Protein AF-A0A7J2SWY4-F1 (afdb_monomer)

Foldseek 3Di:
DPDPDDDDDVCCVVPVVVVVPDDDPQWPADDDFLWQFTWGDDPQKIKTKGKDFQFADCLLPLLLSLLVSQQVQQQNSLQQLFQWAEKEEEFADEPPQDPVSVVSNVVSNVVNCVVSNYDYDYYHHDYDPPDAHGGGGMMMIMGMDGPQQTAALQFFDFQWFKKKWQFFQLCLQLVLLSQCLVLCCVVPNNVLSVVSNVSSVLLHCNLLSNLQSVCTDPAFFGGKDFQFQQAQQQSQQSSLVSNVWEWEFEPVFGDHDPSSVSSQVSLCVVQVQRADRRGAGGRNMMITTGNPVNQVVSCVSCVVVVIDMTRGTGIRHHGAYWYQYPVGIDGRDNDPHHSSPSSVVSVCVRVVRDPGPDPDPPPPDPDPDDDDDDDDDDDDDDDDDDDDDDDDDDDDDDDDDDDDDDDDDDDDDDDDDDDDDDDDDDYDDDDDDDDDDDDDDDDDDDD

Solvent-accessible surface area (backbone atoms only — not comparable to full-atom values): 25230 Å² total; per-residue (Å²): 130,82,82,83,76,82,82,60,69,66,51,43,67,69,46,51,71,70,63,75,73,81,89,58,92,41,54,77,37,63,91,53,74,54,51,67,47,31,29,40,50,59,92,68,28,28,36,36,42,26,78,48,69,31,46,40,44,74,78,59,34,50,61,53,20,16,44,49,38,49,32,61,51,36,24,46,26,9,32,24,39,24,65,40,37,35,34,34,39,38,36,38,34,32,77,84,64,49,73,68,57,49,52,49,26,51,51,34,33,52,51,47,27,58,75,63,61,31,42,80,75,50,70,49,79,49,73,38,89,91,42,47,80,44,51,31,37,33,33,35,30,29,14,73,28,55,60,80,47,45,30,39,20,50,46,43,49,67,61,16,28,27,36,39,28,57,31,33,14,39,28,44,21,10,53,51,27,48,68,40,42,67,63,37,25,75,77,63,32,69,66,53,24,54,56,35,39,57,41,44,81,47,42,40,27,41,70,57,27,50,37,42,28,73,54,33,44,66,73,32,28,27,16,26,37,59,10,34,79,24,1,46,50,24,30,50,33,25,28,15,56,40,31,63,22,14,32,44,32,36,52,86,51,60,54,57,42,70,65,36,51,52,44,40,49,53,49,21,66,75,48,70,35,74,54,52,36,46,36,11,30,6,36,27,13,36,41,32,28,20,41,58,91,34,46,70,57,45,50,50,40,29,46,74,75,70,42,58,61,41,73,27,34,34,29,33,82,56,68,40,33,33,38,39,47,96,95,43,78,42,78,51,72,72,66,92,67,45,42,37,58,66,31,51,56,43,45,38,65,73,68,62,68,51,94,73,85,61,87,62,88,83,79,82,76,79,76,92,76,85,86,91,79,79,88,81,90,80,90,84,84,85,87,84,88,86,87,90,86,91,87,82,90,87,84,86,84,88,87,85,82,90,86,86,88,81,85,83,84,80,83,85,88,79,90,79,88,80,84,86,82,81,87,84,87,86,86,89,88,87,88,89,88,82,87,82,86,89,88,86,81,84,86,88,82,91,133

Secondary structure (DSSP, 8-state):
-PPPSSPPHHHIIIIITT---S--TTEEE-S-TT---EEEEETTEEEEEEEEEEE--GGG-HHHHHHHHHHHHHHHHHTTTS-EEEEEEEEEE-TT--HHHHHHHHHHHHHHHHHHT-EEEEEEEEE-TT--SSEEEEEEEEEEEETT----GGG--TTPEEEEESBS-HHHHHHHHHH-HHHHHHHH-HHHHHHHGGGGGG---HHHHHHHHTT-BTTTB-EEEE--TTHHHHHHHHHHHHHT-EEEEEGGG--B-HHHHHHHHHHHHHHS----TTTS--TT-EEEEE-GGGHHHHHHHHHHTT--EEEEEEEESSSEEEEEETTEEEEEPPPSS-THHHHHHHHHHHH---SSS---TTSS---------------------------------------------PPPP--------PPPP----------------------

Sequence (447 aa):
MSQLGKVGRRFFEDIIYRNLGAADDSVILGPAFGVDFGVLRLGDFDLIVEVDPVYVVPQYGWDRSAWFAIHILASDVAVSGVPPRYLFIDLNIPPEMTDDELGTLWRGMSDECRRLGVAVVAGHTGRYAGTSYPMIGGATMVGVAERDRWVSPSMARPGDAIILTKGGGVEAAGILAAMFPEALEAELGSEAARRAQDIFWRMTVVPDALALARLGPREGIHAMHDATEYGVWGALNDIAEASGVGIRVREGDLFVEEDVSEVLRVFSGLTGVQIDPMSAISEGTLVAAVPPDRAEEALRELSREGIRAAVIGEVVEGSGVVAVGEEGERRVPPPESDPFWPAFFRAVEITGGARGLGGSPRSRLRSPGANFGPAVKGEFRRPFTTSAAEGRRAGAPPRDPLIEGRRSMGPPAGRTTLARTAPENGPNPGQPGGRCCPPGGGRPRRS

Radius of gyration: 28.97 Å; Cα contacts (8 Å, |Δi|>4): 831; chains: 1; bounding box: 98×86×82 Å

pLDDT: mean 82.21, std 26.69, range [22.45, 98.94]

Nearest PDB structures (foldseek):
  3vti-assembly1_C  TM=7.933E-01  e=3.522E-21  Caldanaerobacter subterraneus subsp. tengcongensis MB4
  2rb9-assembly2_C  TM=7.327E-01  e=1.065E-19  Escherichia coli O157:H7
  3fd5-assembly1_A  TM=7.572E-01  e=4.214E-19  Homo sapiens
  2i6r-assembly1_A  TM=6.938E-01  e=5.855E-20  Escherichia coli O157:H7
  3fd6-assembly1_A  TM=7.459E-01  e=4.609E-18  Homo sapiens

Structure (mmCIF, N/CA/C/O backbone):
data_AF-A0A7J2SWY4-F1
#
_entry.id   AF-A0A7J2SWY4-F1
#
loop_
_atom_site.group_PDB
_atom_site.id
_atom_site.type_symbol
_atom_site.label_atom_id
_atom_site.label_alt_id
_atom_site.label_comp_id
_atom_site.label_asym_id
_atom_site.label_entity_id
_atom_site.label_seq_id
_atom_site.pdbx_PDB_ins_code
_atom_site.Cartn_x
_atom_site.Cartn_y
_atom_site.Cartn_z
_atom_site.occupancy
_atom_site.B_iso_or_equiv
_atom_site.auth_seq_id
_atom_site.auth_comp_id
_atom_site.auth_asym_id
_atom_site.auth_atom_id
_atom_site.pdbx_PDB_model_num
ATOM 1 N N . MET A 1 1 ? -1.698 26.597 -10.481 1.00 35.84 1 MET A N 1
ATOM 2 C CA . MET A 1 1 ? -0.872 25.392 -10.266 1.00 35.84 1 MET A CA 1
ATOM 3 C C . MET A 1 1 ? -1.836 24.226 -10.309 1.00 35.84 1 MET A C 1
ATOM 5 O O . MET A 1 1 ? -2.873 24.340 -9.670 1.00 35.84 1 MET A O 1
ATOM 9 N N . SER A 1 2 ? -1.596 23.203 -11.127 1.00 41.41 2 SER A N 1
ATOM 10 C CA . SER A 1 2 ? -2.389 21.972 -11.042 1.00 41.41 2 SER A CA 1
ATOM 11 C C . SER A 1 2 ? -2.186 21.381 -9.646 1.00 41.41 2 SER A C 1
ATOM 13 O O . SER A 1 2 ? -1.044 21.320 -9.191 1.00 41.41 2 SER A O 1
ATOM 15 N N . GLN A 1 3 ? -3.267 21.016 -8.953 1.00 58.28 3 GLN A N 1
ATOM 16 C CA . GLN A 1 3 ? -3.156 20.179 -7.756 1.00 58.28 3 GLN A CA 1
ATOM 17 C C . GLN A 1 3 ? -2.447 18.878 -8.165 1.00 58.28 3 GLN A C 1
ATOM 19 O O . GLN A 1 3 ? -2.795 18.290 -9.188 1.00 58.28 3 GLN A O 1
ATOM 24 N N . LEU A 1 4 ? -1.394 18.508 -7.434 1.00 64.69 4 LEU A N 1
ATOM 25 C CA . LEU A 1 4 ? -0.771 17.185 -7.516 1.00 64.69 4 LEU A CA 1
ATOM 26 C C . LEU A 1 4 ? -1.613 16.210 -6.673 1.00 64.69 4 LEU A C 1
ATOM 28 O O . LEU A 1 4 ? -2.263 16.662 -5.731 1.00 64.69 4 LEU A O 1
ATOM 32 N N . GLY A 1 5 ? -1.591 14.917 -6.999 1.00 65.69 5 GLY A N 1
ATOM 33 C CA . GLY A 1 5 ? -2.357 13.872 -6.301 1.00 65.69 5 GLY A CA 1
ATOM 34 C C . GLY A 1 5 ? -3.537 13.328 -7.114 1.00 65.69 5 GLY A C 1
ATOM 35 O O . GLY A 1 5 ? -3.658 13.607 -8.314 1.00 65.69 5 GLY A O 1
ATOM 36 N N . LYS A 1 6 ? -4.400 12.538 -6.459 1.00 68.94 6 LYS A N 1
ATOM 37 C CA . LYS A 1 6 ? -5.593 11.934 -7.076 1.00 68.94 6 LYS A CA 1
ATOM 38 C C . LYS A 1 6 ? -6.486 13.009 -7.709 1.00 68.94 6 LYS A C 1
ATOM 40 O O . LYS A 1 6 ? -6.716 14.084 -7.150 1.00 68.94 6 LYS A O 1
ATOM 45 N N . VAL A 1 7 ? -7.029 12.715 -8.893 1.00 80.62 7 VAL A N 1
ATOM 46 C CA . VAL A 1 7 ? -8.040 13.586 -9.508 1.00 80.62 7 VAL A CA 1
ATOM 47 C C . VAL A 1 7 ? -9.268 13.611 -8.597 1.00 80.62 7 VAL A C 1
ATOM 49 O O . VAL A 1 7 ? -9.705 12.577 -8.100 1.00 80.62 7 VAL A O 1
ATOM 52 N N . GLY A 1 8 ? -9.827 14.792 -8.345 1.00 78.88 8 GLY A N 1
ATOM 53 C CA . GLY A 1 8 ? -10.870 14.918 -7.332 1.00 78.88 8 GLY A CA 1
ATOM 54 C C . GLY A 1 8 ? -12.137 14.127 -7.666 1.00 78.88 8 GLY A C 1
ATOM 55 O O . GLY A 1 8 ? -12.696 14.290 -8.751 1.00 78.88 8 GLY A O 1
ATOM 56 N N . ARG A 1 9 ? -12.658 13.390 -6.676 1.00 82.25 9 ARG A N 1
ATOM 57 C CA . ARG A 1 9 ? -14.096 13.237 -6.404 1.00 82.25 9 ARG A CA 1
ATOM 58 C C . ARG A 1 9 ? -15.011 13.240 -7.626 1.00 82.25 9 ARG A C 1
ATOM 60 O O . ARG A 1 9 ? -15.196 12.270 -8.357 1.00 82.25 9 ARG A O 1
ATOM 67 N N . ARG A 1 10 ? -15.629 14.407 -7.781 1.00 87.69 10 ARG A N 1
ATOM 68 C CA . ARG A 1 10 ? -16.681 14.673 -8.757 1.00 87.69 10 ARG A CA 1
ATOM 69 C C . ARG A 1 10 ? -16.252 14.358 -10.179 1.00 87.69 10 ARG A C 1
ATOM 71 O O . ARG A 1 10 ? -17.083 13.971 -10.980 1.00 87.69 10 ARG A O 1
ATOM 78 N N . PHE A 1 11 ? -14.971 14.498 -10.509 1.00 90.75 11 PHE A N 1
ATOM 79 C CA . PHE A 1 11 ? -14.495 14.161 -11.844 1.00 90.75 11 PHE A CA 1
ATOM 80 C C . PHE A 1 11 ? -14.584 12.656 -12.116 1.00 90.75 11 PHE A C 1
ATOM 82 O O . PHE A 1 11 ? -14.966 12.261 -13.217 1.00 90.75 11 PHE A O 1
ATOM 89 N N . PHE A 1 12 ? -14.299 11.813 -11.119 1.00 90.12 12 PHE A N 1
ATOM 90 C CA . PHE A 1 12 ? -14.520 10.376 -11.250 1.00 90.12 12 PHE A CA 1
ATOM 91 C C . PHE A 1 12 ? -16.005 10.065 -11.454 1.00 90.12 12 PHE A C 1
ATOM 93 O O . PHE A 1 12 ? -16.362 9.388 -12.414 1.00 90.12 12 PHE A O 1
ATOM 100 N N . GLU A 1 13 ? -16.876 10.628 -10.618 1.00 90.75 13 GLU A N 1
ATOM 101 C CA . GLU A 1 13 ? -18.327 10.389 -10.663 1.00 90.75 13 GLU A CA 1
ATOM 102 C C . GLU A 1 13 ? -18.999 10.919 -11.937 1.00 90.75 13 GLU A C 1
ATOM 104 O O . GLU A 1 13 ? -19.898 10.280 -12.490 1.00 90.75 13 GLU A O 1
ATOM 109 N N . ASP A 1 14 ? -18.587 12.097 -12.405 1.00 93.94 14 ASP A N 1
ATOM 110 C CA . ASP A 1 14 ? -19.221 12.771 -13.533 1.00 93.94 14 ASP A CA 1
ATOM 111 C C . ASP A 1 14 ? -18.629 12.367 -14.879 1.00 93.94 14 ASP A C 1
ATOM 113 O O . ASP A 1 14 ? -19.357 12.364 -15.876 1.00 93.94 14 ASP A O 1
ATOM 117 N N . ILE A 1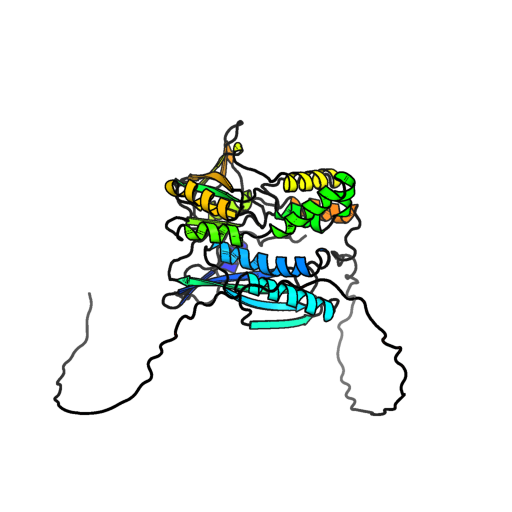 15 ? -17.335 12.033 -14.919 1.00 94.81 15 ILE A N 1
ATOM 118 C CA . ILE A 1 15 ? -16.610 11.732 -16.153 1.00 94.81 15 ILE A CA 1
ATOM 119 C C . ILE A 1 15 ? -16.138 10.281 -16.168 1.00 94.81 15 ILE A C 1
ATOM 121 O O . ILE A 1 15 ? -16.616 9.525 -17.006 1.00 94.81 15 ILE A O 1
ATOM 125 N N . ILE A 1 16 ? -15.238 9.860 -15.277 1.00 93.81 16 ILE A N 1
ATOM 126 C CA . ILE A 1 16 ? -14.580 8.545 -15.409 1.00 93.81 16 ILE A CA 1
ATOM 127 C C . ILE A 1 16 ? -15.589 7.388 -15.339 1.00 93.81 16 ILE A C 1
ATOM 129 O O . ILE A 1 16 ? -15.733 6.646 -16.309 1.00 93.81 16 ILE A O 1
ATOM 133 N N . TYR A 1 17 ? -16.361 7.275 -14.256 1.00 93.12 17 TYR A N 1
ATOM 134 C CA . TYR A 1 17 ? -17.294 6.162 -14.032 1.00 93.12 17 TYR A CA 1
ATOM 135 C C . TYR A 1 17 ? -18.461 6.131 -15.026 1.00 93.12 17 TYR A C 1
ATOM 137 O O . TYR A 1 17 ? -19.047 5.078 -15.264 1.00 93.12 17 TYR A O 1
ATOM 145 N N . ARG A 1 18 ? -18.785 7.263 -15.664 1.00 94.56 18 ARG A N 1
ATOM 146 C CA . ARG A 1 18 ? -19.817 7.329 -16.713 1.00 94.56 18 ARG A CA 1
ATOM 147 C C . ARG A 1 18 ? -19.306 6.961 -18.104 1.00 94.56 18 ARG A C 1
ATOM 149 O O . ARG A 1 18 ? -20.115 6.802 -19.013 1.00 94.56 18 ARG A O 1
ATOM 156 N N . ASN A 1 19 ? -17.991 6.844 -18.287 1.00 96.19 19 ASN A N 1
ATOM 157 C CA . ASN A 1 19 ? -17.358 6.650 -19.592 1.00 96.19 19 ASN A CA 1
ATOM 158 C C . ASN A 1 19 ? -16.433 5.418 -19.615 1.00 96.19 19 ASN A C 1
ATOM 160 O O . ASN A 1 19 ? -15.397 5.433 -20.273 1.00 96.19 19 ASN A O 1
ATOM 164 N N . LEU A 1 20 ? -16.826 4.332 -18.937 1.00 95.69 20 LEU A N 1
ATOM 165 C CA . LEU A 1 20 ? -16.052 3.079 -18.857 1.00 95.69 20 LEU A CA 1
ATOM 166 C C . LEU A 1 20 ? -16.180 2.166 -20.095 1.00 95.69 20 LEU A C 1
ATOM 168 O O . LEU A 1 20 ? -15.560 1.109 -20.155 1.00 95.69 20 LEU A O 1
ATOM 172 N N . GLY A 1 21 ? -16.964 2.564 -21.100 1.00 96.25 21 GLY A N 1
ATOM 173 C CA . GLY A 1 21 ? -17.180 1.773 -22.313 1.00 96.25 21 GLY A CA 1
ATOM 174 C C . GLY A 1 21 ? -18.353 0.796 -22.192 1.00 96.25 21 GLY A C 1
ATOM 175 O O . GLY A 1 21 ? -19.413 1.157 -21.684 1.00 96.25 21 GLY A O 1
ATOM 176 N N . ALA A 1 22 ? -18.204 -0.408 -22.752 1.00 96.50 22 ALA A N 1
ATOM 177 C CA . ALA A 1 22 ? -19.269 -1.410 -22.772 1.00 96.50 22 ALA A CA 1
ATOM 178 C C . ALA A 1 22 ? -19.461 -2.047 -21.386 1.00 96.50 22 ALA A C 1
ATOM 180 O O . ALA A 1 22 ? -18.488 -2.338 -20.698 1.00 96.50 22 ALA A O 1
ATOM 181 N N . ALA A 1 23 ? -20.717 -2.292 -21.007 1.00 94.88 23 ALA A N 1
ATOM 182 C CA . ALA A 1 23 ? -21.031 -3.089 -19.826 1.00 94.88 23 ALA A CA 1
ATOM 183 C C . ALA A 1 23 ? -20.793 -4.581 -20.111 1.00 94.88 23 ALA A C 1
ATOM 185 O O . ALA A 1 23 ? -21.079 -5.050 -21.216 1.00 94.88 23 ALA A O 1
ATOM 186 N N . ASP A 1 24 ? -20.314 -5.312 -19.106 1.00 96.69 24 ASP A N 1
ATOM 187 C CA . ASP A 1 24 ? -20.083 -6.754 -19.158 1.00 96.69 24 ASP A CA 1
ATOM 188 C C . ASP A 1 24 ? -20.446 -7.375 -17.797 1.00 96.69 24 ASP A C 1
ATOM 190 O O . ASP A 1 24 ? -19.939 -6.944 -16.762 1.00 96.69 24 ASP A O 1
ATOM 194 N N . ASP A 1 25 ? -21.326 -8.383 -17.797 1.00 96.88 25 ASP A N 1
ATOM 195 C CA . ASP A 1 25 ? -21.830 -9.041 -16.580 1.00 96.88 25 ASP A CA 1
ATOM 196 C C . ASP A 1 25 ? -20.738 -9.834 -15.834 1.00 96.88 25 ASP A C 1
ATOM 198 O O . ASP A 1 25 ? -20.936 -10.254 -14.692 1.00 96.88 25 ASP A O 1
ATOM 202 N N . SER A 1 26 ? -19.583 -10.067 -16.469 1.00 97.62 26 SER A N 1
ATOM 203 C CA . SER A 1 26 ? -18.428 -10.691 -15.821 1.00 97.62 26 SER A CA 1
ATOM 204 C C . SER A 1 26 ? -17.687 -9.738 -14.880 1.00 97.62 26 SER A C 1
ATOM 206 O O . SER A 1 26 ? -16.912 -10.205 -14.049 1.00 97.62 26 SER A O 1
ATOM 208 N N . VAL A 1 27 ? -17.931 -8.426 -14.955 1.00 97.94 27 VAL A N 1
ATOM 209 C CA . VAL A 1 27 ? -17.355 -7.438 -14.033 1.00 97.94 27 VAL A CA 1
ATOM 210 C C . VAL A 1 27 ? -18.126 -7.470 -12.713 1.00 97.94 27 VAL A C 1
ATOM 212 O O . VAL A 1 27 ? -19.222 -6.927 -12.601 1.00 97.94 27 VAL A O 1
ATOM 215 N N . ILE A 1 28 ? -17.544 -8.111 -11.698 1.00 97.62 28 ILE A N 1
ATOM 216 C CA . ILE A 1 28 ? -18.146 -8.250 -10.363 1.00 97.62 28 ILE A CA 1
ATOM 217 C C . ILE A 1 28 ? -17.857 -7.025 -9.497 1.00 97.62 28 ILE A C 1
ATOM 219 O O . ILE A 1 28 ? -18.710 -6.600 -8.719 1.00 97.62 28 ILE A O 1
ATOM 223 N N . LEU A 1 29 ? -16.663 -6.455 -9.650 1.00 96.88 29 LEU A N 1
ATOM 224 C CA . LEU A 1 29 ? -16.254 -5.204 -9.025 1.00 96.88 29 LEU A CA 1
ATOM 225 C C . LEU A 1 29 ? -15.553 -4.357 -10.084 1.00 96.88 29 LEU A C 1
ATOM 227 O O . LEU A 1 29 ? -14.536 -4.769 -10.641 1.00 96.88 29 LEU A O 1
ATOM 231 N N . GLY A 1 30 ? -16.146 -3.210 -10.401 1.00 95.19 30 GLY A N 1
ATOM 232 C CA . GLY A 1 30 ? -15.562 -2.220 -11.300 1.00 95.19 30 GLY A CA 1
ATOM 233 C C . GLY A 1 30 ? -14.830 -1.113 -10.536 1.00 95.19 30 GLY A C 1
ATOM 234 O O . GLY A 1 30 ? -14.813 -1.130 -9.306 1.00 95.19 30 GLY A O 1
ATOM 235 N N . PRO A 1 31 ? -14.282 -0.119 -11.257 1.00 92.44 31 PRO A N 1
ATOM 236 C CA . PRO A 1 31 ? -13.641 1.041 -10.649 1.00 92.44 31 PRO A CA 1
ATOM 237 C C . PRO A 1 31 ? -14.592 1.768 -9.694 1.00 92.44 31 PRO A C 1
ATOM 239 O O . PRO A 1 31 ? -15.702 2.143 -10.080 1.00 92.44 31 PRO A O 1
ATOM 242 N N . ALA A 1 32 ? -14.142 1.982 -8.462 1.00 89.94 32 ALA A N 1
ATOM 243 C CA . ALA A 1 32 ? -14.880 2.677 -7.419 1.00 89.94 32 ALA A CA 1
ATOM 244 C C . ALA A 1 32 ? -13.914 3.466 -6.528 1.00 89.94 32 ALA A C 1
ATOM 246 O O . ALA A 1 32 ? -12.707 3.247 -6.541 1.00 89.94 32 ALA A O 1
ATOM 247 N N . PHE A 1 33 ? -14.445 4.427 -5.774 1.00 86.06 33 PHE A N 1
ATOM 248 C CA . PHE A 1 33 ? -13.632 5.197 -4.838 1.00 86.06 33 PHE A CA 1
ATOM 249 C C . PHE A 1 33 ? -13.256 4.326 -3.629 1.00 86.06 33 PHE A C 1
ATOM 251 O O . PHE A 1 33 ? -14.136 3.653 -3.094 1.00 86.06 33 PHE A O 1
ATOM 258 N N . GLY A 1 34 ? -11.987 4.369 -3.206 1.00 83.31 34 GLY A N 1
ATOM 259 C CA . GLY A 1 34 ? -11.477 3.572 -2.080 1.00 83.31 34 GLY A CA 1
ATOM 260 C C . GLY A 1 34 ? -11.402 2.070 -2.374 1.00 83.31 34 GLY A C 1
ATOM 261 O O . GLY A 1 34 ? -11.647 1.261 -1.485 1.00 83.31 34 GLY A O 1
ATOM 262 N N . VAL A 1 35 ? -11.196 1.696 -3.641 1.00 89.50 35 VAL A N 1
ATOM 263 C CA . VAL A 1 35 ? -11.050 0.305 -4.082 1.00 89.50 35 VAL A CA 1
ATOM 264 C C . VAL A 1 35 ? -9.837 0.206 -5.003 1.00 89.50 35 VAL A C 1
ATOM 266 O O . VAL A 1 35 ? -9.832 0.832 -6.063 1.00 89.50 35 VAL A O 1
ATOM 269 N N . ASP A 1 36 ? -8.875 -0.631 -4.619 1.00 88.00 36 ASP A N 1
ATOM 270 C CA . ASP A 1 36 ? -7.545 -0.735 -5.247 1.00 88.00 36 ASP A CA 1
ATOM 271 C C . ASP A 1 36 ? -7.426 -1.886 -6.259 1.00 88.00 36 ASP A C 1
ATOM 273 O O . ASP A 1 36 ? -6.338 -2.348 -6.560 1.00 88.00 36 ASP A O 1
ATOM 277 N N . PHE A 1 37 ? -8.543 -2.456 -6.722 1.00 96.62 37 PHE A N 1
ATOM 278 C CA . PHE A 1 37 ? -8.541 -3.481 -7.772 1.00 96.62 37 PHE A CA 1
ATOM 279 C C . PHE A 1 37 ? -9.934 -3.680 -8.380 1.00 96.62 37 PHE A C 1
ATOM 281 O O . PHE A 1 37 ? -10.973 -3.426 -7.767 1.00 96.62 37 PHE A O 1
ATOM 288 N N . GLY A 1 38 ? -9.973 -4.225 -9.594 1.00 97.81 38 GLY A N 1
ATOM 289 C CA . GLY A 1 38 ? -11.182 -4.759 -10.217 1.00 97.81 38 GLY A CA 1
ATOM 290 C C . GLY A 1 38 ? -11.322 -6.270 -10.027 1.00 97.81 38 GLY A C 1
ATOM 291 O O . GLY A 1 38 ? -10.337 -6.984 -9.831 1.00 97.81 38 GLY A O 1
ATOM 292 N N . VAL A 1 39 ? -12.552 -6.781 -10.147 1.00 98.50 39 VAL A N 1
ATOM 293 C CA . VAL A 1 39 ? -12.829 -8.226 -10.130 1.00 98.50 39 VAL A CA 1
ATOM 294 C C . VAL A 1 39 ? -13.580 -8.665 -11.379 1.00 98.50 39 VAL A C 1
ATOM 296 O O . VAL A 1 39 ? -14.689 -8.198 -11.650 1.00 98.50 39 VAL A O 1
ATOM 299 N N . LEU A 1 40 ? -12.993 -9.621 -12.103 1.00 98.25 40 LEU A N 1
ATOM 300 C CA . LEU A 1 40 ? -13.566 -10.250 -13.295 1.00 98.25 40 LEU A CA 1
ATOM 301 C C . LEU A 1 40 ? -13.867 -11.728 -13.046 1.00 98.25 40 LEU A C 1
ATOM 303 O O . LEU A 1 40 ? -12.988 -12.489 -12.652 1.00 98.25 40 LEU A O 1
ATOM 307 N N . ARG A 1 41 ? -15.085 -12.168 -13.351 1.00 98.38 41 ARG A N 1
ATOM 308 C CA . ARG A 1 41 ? -15.526 -13.554 -13.194 1.00 98.38 41 ARG A CA 1
ATOM 309 C C . ARG A 1 41 ? -15.401 -14.345 -14.482 1.00 98.38 41 ARG A C 1
ATOM 311 O O . ARG A 1 41 ? -16.075 -14.059 -15.468 1.00 98.38 41 ARG A O 1
ATOM 318 N N . LEU A 1 42 ? -14.622 -15.420 -14.436 1.00 96.81 42 LEU A N 1
ATOM 319 C CA . LEU A 1 42 ? -14.420 -16.346 -15.547 1.00 96.81 42 LEU A CA 1
ATOM 320 C C . LEU A 1 42 ? -14.726 -17.782 -15.102 1.00 96.81 42 LEU A C 1
ATOM 322 O O . LEU A 1 42 ? -13.880 -18.489 -14.554 1.00 96.81 42 LEU A O 1
ATOM 326 N N . GLY A 1 43 ? -15.961 -18.225 -15.356 1.00 96.44 43 GLY A N 1
ATOM 327 C CA . GLY A 1 43 ? -16.438 -19.546 -14.940 1.00 96.44 43 GLY A CA 1
ATOM 328 C C . GLY A 1 43 ? -16.524 -19.670 -13.415 1.00 96.44 43 GLY A C 1
ATOM 329 O O . GLY A 1 43 ? -17.328 -18.977 -12.779 1.00 96.44 43 GLY A O 1
ATOM 330 N N . ASP A 1 44 ? -15.696 -20.553 -12.856 1.00 97.44 44 ASP A N 1
ATOM 331 C CA . ASP A 1 44 ? -15.615 -20.853 -11.419 1.00 97.44 44 ASP A CA 1
ATOM 332 C C . ASP A 1 44 ? -14.525 -20.045 -10.692 1.00 97.44 44 ASP A C 1
ATOM 334 O O . ASP A 1 44 ? -14.268 -20.277 -9.511 1.00 97.44 44 ASP A O 1
ATOM 338 N N . PHE A 1 45 ? -13.892 -19.093 -11.383 1.00 98.44 45 PHE A N 1
ATOM 339 C CA . PHE A 1 45 ? -12.820 -18.264 -10.839 1.00 98.44 45 PHE A CA 1
ATOM 340 C C . PHE A 1 45 ? -13.156 -16.779 -10.915 1.00 98.44 45 PHE A C 1
ATOM 342 O O . PHE A 1 45 ? -13.818 -16.326 -11.853 1.00 98.44 45 PHE A O 1
ATOM 349 N N . ASP A 1 46 ? -12.623 -16.035 -9.953 1.00 98.62 46 ASP A N 1
ATOM 350 C CA . ASP A 1 46 ? -12.586 -14.580 -9.946 1.00 98.62 46 ASP A CA 1
ATOM 351 C C . ASP A 1 46 ? -11.121 -14.130 -10.084 1.00 98.62 46 ASP A C 1
ATOM 353 O O . ASP A 1 46 ? -10.231 -14.598 -9.367 1.00 98.62 46 ASP A O 1
ATOM 357 N N . LEU A 1 47 ? -10.858 -13.249 -11.047 1.00 98.62 47 LEU A N 1
ATOM 358 C CA . LEU A 1 47 ? -9.571 -12.594 -11.237 1.00 98.62 47 LEU A CA 1
ATOM 359 C C . LEU A 1 47 ? -9.579 -11.266 -10.495 1.00 98.62 47 LEU A C 1
ATOM 361 O O . LEU A 1 47 ? -10.447 -10.436 -10.754 1.00 98.62 47 LEU A O 1
ATOM 365 N N . ILE A 1 48 ? -8.591 -11.073 -9.629 1.00 98.62 48 ILE A N 1
ATOM 366 C CA . ILE A 1 48 ? -8.306 -9.794 -8.978 1.00 98.62 48 ILE A CA 1
ATOM 367 C C . ILE A 1 48 ? -7.315 -9.074 -9.874 1.00 98.62 48 ILE A C 1
ATOM 369 O O . ILE A 1 48 ? -6.255 -9.634 -10.137 1.00 98.62 48 ILE A O 1
ATOM 373 N N . VAL A 1 49 ? -7.665 -7.905 -10.395 1.00 98.44 49 VAL A N 1
ATOM 374 C CA . VAL A 1 49 ? -6.858 -7.191 -11.389 1.00 98.44 49 VAL A CA 1
ATOM 375 C C . VAL A 1 49 ? -6.585 -5.790 -10.881 1.00 98.44 49 VAL A C 1
ATOM 377 O O . VAL A 1 49 ? -7.520 -4.999 -10.795 1.00 98.44 49 VAL A O 1
ATOM 380 N N . GLU A 1 50 ? -5.318 -5.492 -10.610 1.00 97.44 50 GLU A N 1
ATOM 381 C CA . GLU A 1 50 ? -4.876 -4.142 -10.263 1.00 97.44 50 GLU A CA 1
ATOM 382 C C . GLU A 1 50 ? -3.946 -3.549 -11.324 1.00 97.44 50 GLU A C 1
ATOM 384 O O . GLU A 1 50 ? -3.216 -4.298 -11.983 1.00 97.44 50 GLU A O 1
ATOM 389 N N . VAL A 1 51 ? -3.978 -2.222 -11.504 1.00 96.69 51 VAL A N 1
ATOM 390 C CA . VAL A 1 51 ? -3.124 -1.478 -12.434 1.00 96.69 51 VAL A CA 1
ATOM 391 C C . VAL A 1 51 ? -2.523 -0.228 -11.801 1.00 96.69 51 VAL A C 1
ATOM 393 O O . VAL A 1 51 ? -3.229 0.756 -11.604 1.00 96.69 51 VAL A O 1
ATOM 396 N N . ASP A 1 52 ? -1.191 -0.195 -11.720 1.00 95.56 52 ASP A N 1
ATOM 397 C CA . ASP A 1 52 ? -0.489 0.910 -11.073 1.00 95.56 52 ASP A CA 1
ATOM 398 C C . ASP A 1 52 ? 0.818 1.310 -11.799 1.00 95.56 52 ASP A C 1
ATOM 400 O O . ASP A 1 52 ? 1.361 0.534 -12.608 1.00 95.56 52 ASP A O 1
ATOM 404 N N . PRO A 1 53 ? 1.344 2.538 -11.607 1.00 95.12 53 PRO A N 1
ATOM 405 C CA . PRO A 1 53 ? 2.624 2.945 -12.176 1.00 95.12 53 PRO A CA 1
ATOM 406 C C . PRO A 1 53 ? 3.794 2.097 -11.662 1.00 95.12 53 PRO A C 1
ATOM 408 O O . PRO A 1 53 ? 3.852 1.693 -10.506 1.00 95.12 53 PRO A O 1
ATOM 411 N N . VAL A 1 54 ? 4.810 1.903 -12.506 1.00 96.62 54 VAL A N 1
ATOM 412 C CA . VAL A 1 54 ? 6.065 1.263 -12.078 1.00 96.62 54 VAL A CA 1
ATOM 413 C C . VAL A 1 54 ? 7.011 2.333 -11.537 1.00 96.62 54 VAL A C 1
ATOM 415 O O . VAL A 1 54 ? 7.619 3.086 -12.309 1.00 96.62 54 VAL A O 1
ATOM 418 N N . TYR A 1 55 ? 7.141 2.388 -10.210 1.00 95.06 55 TYR A N 1
ATOM 419 C CA . TYR A 1 55 ? 8.022 3.321 -9.507 1.00 95.06 55 TYR A CA 1
ATOM 420 C C . TYR A 1 55 ? 9.440 2.764 -9.343 1.00 95.06 55 TYR A C 1
ATOM 422 O O . TYR A 1 55 ? 9.670 1.762 -8.672 1.00 95.06 55 TYR A O 1
ATOM 430 N N . VAL A 1 56 ? 10.417 3.458 -9.922 1.00 96.69 56 VAL A N 1
ATOM 431 C CA . VAL A 1 56 ? 11.848 3.158 -9.810 1.00 96.69 56 VAL A CA 1
ATOM 432 C C . VAL A 1 56 ? 12.582 4.420 -9.386 1.00 96.69 56 VAL A C 1
ATOM 434 O O . VAL A 1 56 ? 12.561 5.428 -10.088 1.00 96.69 56 VAL A O 1
ATOM 437 N N . VAL A 1 57 ? 13.265 4.365 -8.244 1.00 95.25 57 VAL A N 1
ATOM 438 C CA . VAL A 1 57 ? 13.991 5.505 -7.672 1.00 95.25 57 VAL A CA 1
ATOM 439 C C . VAL A 1 57 ? 15.467 5.126 -7.559 1.00 95.25 57 VAL A C 1
ATOM 441 O O . VAL A 1 57 ? 15.866 4.525 -6.562 1.00 95.25 57 VAL A O 1
ATOM 444 N N . PRO A 1 58 ? 16.318 5.477 -8.542 1.00 94.31 58 PRO A N 1
ATOM 445 C CA . PRO A 1 58 ? 17.722 5.054 -8.560 1.00 94.31 58 PRO A CA 1
ATOM 446 C C . PRO A 1 58 ? 18.490 5.364 -7.268 1.00 94.31 58 PRO A C 1
ATOM 448 O O . PRO A 1 58 ? 19.412 4.638 -6.903 1.00 94.31 58 PRO A O 1
ATOM 451 N N . GLN A 1 59 ? 18.091 6.419 -6.553 1.00 92.81 59 GLN A N 1
ATOM 452 C CA . GLN A 1 59 ? 18.665 6.839 -5.276 1.00 92.81 59 GLN A CA 1
ATOM 453 C C . GLN A 1 59 ? 18.470 5.811 -4.150 1.00 92.81 59 GLN A C 1
ATOM 455 O O . GLN A 1 59 ? 19.294 5.766 -3.243 1.00 92.81 59 GLN A O 1
ATOM 460 N N . TYR A 1 60 ? 17.455 4.942 -4.216 1.00 93.88 60 TYR A N 1
ATOM 461 C CA . TYR A 1 60 ? 17.316 3.822 -3.278 1.00 93.88 60 TYR A CA 1
ATOM 462 C C . TYR A 1 60 ? 18.383 2.736 -3.494 1.00 93.88 60 TYR A C 1
ATOM 464 O O . TYR A 1 60 ? 18.607 1.902 -2.614 1.00 93.88 60 TYR A O 1
ATOM 472 N N . GLY A 1 61 ? 19.026 2.730 -4.665 1.00 95.50 61 GLY A N 1
ATOM 473 C CA . GLY A 1 61 ? 19.750 1.588 -5.207 1.00 95.50 61 GLY A CA 1
ATOM 474 C C . GLY A 1 61 ? 18.829 0.662 -6.009 1.00 95.50 61 GLY A C 1
ATOM 475 O O . GLY A 1 61 ? 17.607 0.642 -5.827 1.00 95.50 61 GLY A O 1
ATOM 476 N N . TRP A 1 62 ? 19.421 -0.114 -6.920 1.00 95.94 62 TRP A N 1
ATOM 477 C CA . TRP A 1 62 ? 18.666 -0.951 -7.859 1.00 95.94 62 TRP A CA 1
ATOM 478 C C . TRP A 1 62 ? 17.913 -2.099 -7.185 1.00 95.94 62 TRP A C 1
ATOM 480 O O . TRP A 1 62 ? 16.799 -2.390 -7.604 1.00 95.94 62 TRP A O 1
ATOM 490 N N . ASP A 1 63 ? 18.460 -2.690 -6.119 1.00 95.38 63 ASP A N 1
ATOM 491 C CA . ASP A 1 63 ? 17.808 -3.794 -5.399 1.00 95.38 63 ASP A CA 1
ATOM 492 C C . ASP A 1 63 ? 16.533 -3.325 -4.684 1.00 95.38 63 ASP A C 1
ATOM 494 O O . ASP A 1 63 ? 15.469 -3.917 -4.849 1.00 95.38 63 ASP A O 1
ATOM 498 N N . ARG A 1 64 ? 16.614 -2.205 -3.949 1.00 97.06 64 ARG A N 1
ATOM 499 C CA . ARG A 1 64 ? 15.448 -1.580 -3.305 1.00 97.06 64 ARG A CA 1
ATOM 500 C C . ARG A 1 64 ? 14.423 -1.108 -4.326 1.00 97.06 64 ARG A C 1
ATOM 502 O O . ARG A 1 64 ? 13.238 -1.345 -4.139 1.00 97.06 64 ARG A O 1
ATOM 509 N N . SER A 1 65 ? 14.874 -0.484 -5.416 1.00 97.81 65 SER A N 1
ATOM 510 C CA . SER A 1 65 ? 13.977 -0.047 -6.493 1.00 97.81 65 SER A CA 1
ATOM 511 C C . SER A 1 65 ? 13.238 -1.218 -7.131 1.00 97.81 65 SER A C 1
ATOM 513 O O . SER A 1 65 ? 12.044 -1.123 -7.379 1.00 97.81 65 SER A O 1
ATOM 515 N N . ALA A 1 66 ? 13.939 -2.322 -7.390 1.00 98.25 66 ALA A N 1
ATOM 516 C CA . ALA A 1 66 ? 13.353 -3.521 -7.969 1.00 98.25 66 ALA A CA 1
ATOM 517 C C . ALA A 1 66 ? 12.309 -4.152 -7.044 1.00 98.25 66 ALA A C 1
ATOM 519 O O . ALA A 1 66 ? 11.233 -4.528 -7.499 1.00 98.25 66 ALA A O 1
ATOM 520 N N . TRP A 1 67 ? 12.629 -4.254 -5.754 1.00 98.50 67 TRP A N 1
ATOM 521 C CA . TRP A 1 67 ? 11.717 -4.773 -4.743 1.00 98.50 67 TRP A CA 1
ATOM 522 C C . TRP A 1 67 ? 10.473 -3.892 -4.604 1.00 98.50 67 TRP A C 1
ATOM 524 O O . TRP A 1 67 ? 9.355 -4.388 -4.715 1.00 98.50 67 TRP A O 1
ATOM 534 N N . PHE A 1 68 ? 10.664 -2.579 -4.458 1.00 97.94 68 PHE A N 1
ATOM 535 C CA . PHE A 1 68 ? 9.580 -1.612 -4.285 1.00 97.94 68 PHE A CA 1
ATOM 536 C C . PHE A 1 68 ? 8.634 -1.594 -5.492 1.00 97.94 68 PHE A C 1
ATOM 538 O O . PHE A 1 68 ? 7.421 -1.670 -5.325 1.00 97.94 68 PHE A O 1
ATOM 545 N N . ALA A 1 69 ? 9.188 -1.618 -6.710 1.00 97.56 69 ALA A N 1
ATOM 546 C CA . ALA A 1 69 ? 8.415 -1.666 -7.950 1.00 97.56 69 ALA A CA 1
ATOM 547 C C . ALA A 1 69 ? 7.480 -2.884 -8.051 1.00 97.56 69 ALA A C 1
ATOM 549 O O . ALA A 1 69 ? 6.465 -2.806 -8.734 1.00 97.56 69 ALA A O 1
ATOM 550 N N . ILE A 1 70 ? 7.827 -4.013 -7.422 1.00 98.56 70 ILE A N 1
ATOM 551 C CA . ILE A 1 70 ? 6.974 -5.208 -7.386 1.00 98.56 70 ILE A CA 1
ATOM 552 C C . ILE A 1 70 ? 5.982 -5.147 -6.226 1.00 98.56 70 ILE A C 1
ATOM 554 O O . ILE A 1 70 ? 4.838 -5.564 -6.389 1.00 98.56 70 ILE A O 1
ATOM 558 N N . HIS A 1 71 ? 6.414 -4.653 -5.066 1.00 98.31 71 HIS A N 1
ATOM 559 C CA . HIS A 1 71 ? 5.617 -4.707 -3.848 1.00 98.31 71 HIS A CA 1
ATOM 560 C C . HIS A 1 71 ? 4.427 -3.760 -3.828 1.00 98.31 71 HIS A C 1
ATOM 562 O O . HIS A 1 71 ? 3.392 -4.189 -3.333 1.00 98.31 71 HIS A O 1
ATOM 568 N N . ILE A 1 72 ? 4.540 -2.574 -4.435 1.00 94.19 72 ILE A N 1
ATOM 569 C CA . ILE A 1 72 ? 3.405 -1.651 -4.595 1.00 94.19 72 ILE A CA 1
ATOM 570 C C . ILE A 1 72 ? 2.234 -2.369 -5.287 1.00 94.19 72 ILE A C 1
ATOM 572 O O . ILE A 1 72 ? 1.177 -2.543 -4.703 1.00 94.19 72 ILE A O 1
ATOM 576 N N . LEU A 1 73 ? 2.485 -2.970 -6.453 1.00 97.19 73 LEU A N 1
ATOM 577 C CA . LEU A 1 73 ? 1.469 -3.728 -7.201 1.00 97.19 73 LEU A CA 1
ATOM 578 C C . LEU A 1 73 ? 0.983 -4.992 -6.472 1.00 97.19 73 LEU A C 1
ATOM 580 O O . LEU A 1 73 ? -0.147 -5.447 -6.652 1.00 97.19 73 LEU A O 1
ATOM 584 N N . ALA A 1 74 ? 1.876 -5.651 -5.731 1.00 98.50 74 ALA A N 1
ATOM 585 C CA . ALA A 1 74 ? 1.559 -6.904 -5.057 1.00 98.50 74 ALA A CA 1
ATOM 586 C C . ALA A 1 74 ? 0.667 -6.689 -3.832 1.00 98.50 74 ALA A C 1
ATOM 588 O O . ALA A 1 74 ? -0.159 -7.558 -3.540 1.00 98.50 74 ALA A O 1
ATOM 589 N N . SER A 1 75 ? 0.848 -5.573 -3.125 1.00 98.19 75 SER A N 1
ATOM 590 C CA . SER A 1 75 ? 0.060 -5.190 -1.957 1.00 98.19 75 SER A CA 1
ATOM 591 C C . SER A 1 75 ? -1.415 -5.013 -2.320 1.00 98.19 75 SER A C 1
ATOM 593 O O . SER A 1 75 ? -2.246 -5.692 -1.714 1.00 98.19 75 SER A O 1
ATOM 595 N N . ASP A 1 76 ? -1.731 -4.270 -3.380 1.00 97.19 76 ASP A N 1
ATOM 596 C CA . ASP A 1 76 ? -3.109 -4.051 -3.846 1.00 97.19 76 ASP A CA 1
ATOM 597 C C . ASP A 1 76 ? -3.842 -5.346 -4.231 1.00 97.19 76 ASP A C 1
ATOM 599 O O . ASP A 1 76 ? -5.012 -5.569 -3.909 1.00 97.19 76 ASP A O 1
ATOM 603 N N . VAL A 1 77 ? -3.143 -6.288 -4.874 1.00 98.62 77 VAL A N 1
ATOM 604 C CA . VAL A 1 77 ? -3.733 -7.611 -5.122 1.00 98.62 77 VAL A CA 1
ATOM 605 C C . VAL A 1 77 ? -3.919 -8.364 -3.805 1.00 98.62 77 VAL A C 1
ATOM 607 O O . VAL A 1 77 ? -4.957 -8.994 -3.597 1.00 98.62 77 VAL A O 1
ATOM 610 N N . ALA A 1 78 ? -2.941 -8.310 -2.901 1.00 98.62 78 ALA A N 1
ATOM 611 C CA . ALA A 1 78 ? -2.975 -9.052 -1.647 1.00 98.62 78 ALA A CA 1
ATOM 612 C C . ALA A 1 78 ? -4.071 -8.571 -0.687 1.00 98.62 78 ALA A C 1
ATOM 614 O O . ALA A 1 78 ? -4.639 -9.415 0.011 1.00 98.62 78 ALA A O 1
ATOM 615 N N . VAL A 1 79 ? -4.440 -7.281 -0.680 1.00 98.38 79 VAL A N 1
ATOM 616 C CA . VAL A 1 79 ? -5.554 -6.767 0.145 1.00 98.38 79 VAL A CA 1
ATOM 617 C C . VAL A 1 79 ? -6.915 -7.342 -0.261 1.00 98.38 79 VAL A C 1
ATOM 619 O O . VAL A 1 79 ? -7.857 -7.325 0.525 1.00 98.38 79 VAL A O 1
ATOM 622 N N . SER A 1 80 ? -7.028 -7.999 -1.417 1.00 98.56 80 SER A N 1
ATOM 623 C CA . SER A 1 80 ? -8.210 -8.818 -1.726 1.00 98.56 80 SER A CA 1
ATOM 624 C C . SER A 1 80 ? -8.288 -10.137 -0.930 1.00 98.56 80 SER A C 1
ATOM 626 O O . SER A 1 80 ? -9.279 -10.871 -0.999 1.00 98.56 80 SER A O 1
ATOM 628 N N . GLY A 1 81 ? -7.229 -10.482 -0.191 1.00 98.25 81 GLY A N 1
ATOM 629 C CA . GLY A 1 81 ? -7.016 -11.787 0.436 1.00 98.25 81 GLY A CA 1
ATOM 630 C C . GLY A 1 81 ? -6.526 -12.867 -0.534 1.00 98.25 81 GLY A C 1
ATOM 631 O O . GLY A 1 81 ? -6.483 -14.044 -0.172 1.00 98.25 81 GLY A O 1
ATOM 632 N N . VAL A 1 82 ? -6.165 -12.490 -1.762 1.00 98.62 82 VAL A N 1
ATOM 633 C CA . VAL A 1 82 ? -5.731 -13.401 -2.828 1.00 98.62 82 VAL A CA 1
ATOM 634 C C . VAL A 1 82 ? -4.248 -13.172 -3.120 1.00 98.62 82 VAL A C 1
ATOM 636 O O . VAL A 1 82 ? -3.833 -12.030 -3.296 1.00 98.62 82 VAL A O 1
ATOM 639 N N . PRO A 1 83 ? -3.417 -14.226 -3.212 1.00 98.38 83 PRO A N 1
ATOM 640 C CA . PRO A 1 83 ? -2.015 -14.049 -3.561 1.00 98.38 83 PRO A CA 1
ATOM 641 C C . PRO A 1 83 ? -1.854 -13.560 -5.011 1.00 98.38 83 PRO A C 1
ATOM 643 O O . PRO A 1 83 ? -2.532 -14.079 -5.911 1.00 98.38 83 PRO A O 1
ATOM 646 N N . PRO A 1 84 ? -0.925 -12.620 -5.270 1.00 98.50 84 PRO A N 1
ATOM 647 C CA . PRO A 1 84 ? -0.582 -12.226 -6.628 1.00 98.50 84 PRO A CA 1
ATOM 648 C C . PRO A 1 84 ? 0.011 -13.412 -7.391 1.00 98.50 84 PRO A C 1
ATOM 650 O O . PRO A 1 84 ? 0.710 -14.257 -6.830 1.00 98.50 84 PRO A O 1
ATOM 653 N N . ARG A 1 85 ? -0.274 -13.493 -8.694 1.00 98.56 85 ARG A N 1
ATOM 654 C CA . ARG A 1 85 ? 0.094 -14.657 -9.512 1.00 98.56 85 ARG A CA 1
ATOM 655 C C . ARG A 1 85 ? 0.665 -14.309 -10.878 1.00 98.56 85 ARG A C 1
ATOM 657 O O . ARG A 1 85 ? 1.560 -15.011 -11.349 1.00 98.56 85 ARG A O 1
ATOM 664 N N . TYR A 1 86 ? 0.171 -13.255 -11.519 1.00 98.88 86 TYR A N 1
ATOM 665 C CA . TYR A 1 86 ? 0.618 -12.853 -12.852 1.00 98.88 86 TYR A CA 1
ATOM 666 C C . TYR A 1 86 ? 0.948 -11.367 -12.909 1.00 98.88 86 TYR A C 1
ATOM 668 O O . TYR A 1 86 ? 0.225 -10.560 -12.339 1.00 98.88 86 TYR A O 1
ATOM 676 N N . LEU A 1 87 ? 2.013 -11.019 -13.628 1.00 98.81 87 LEU A N 1
ATOM 677 C CA . LEU A 1 87 ? 2.440 -9.646 -13.880 1.00 98.81 87 LEU A CA 1
ATOM 678 C C . LEU A 1 87 ? 2.461 -9.370 -15.387 1.00 98.81 87 LEU A C 1
ATOM 680 O O . LEU A 1 87 ? 3.039 -10.137 -16.164 1.00 98.81 87 LEU A O 1
ATOM 684 N N . PHE A 1 88 ? 1.862 -8.255 -15.785 1.00 98.69 88 PHE A N 1
ATOM 685 C CA . PHE A 1 88 ? 1.929 -7.674 -17.121 1.00 98.69 88 PHE A CA 1
ATOM 686 C C . PHE A 1 88 ? 2.596 -6.311 -16.984 1.00 98.69 88 PHE A C 1
ATOM 688 O O . PHE A 1 88 ? 2.128 -5.501 -16.194 1.00 98.69 88 PHE A O 1
ATOM 695 N N . ILE A 1 89 ? 3.687 -6.047 -17.698 1.00 98.31 89 ILE A N 1
ATOM 696 C CA . ILE A 1 89 ? 4.500 -4.856 -17.416 1.00 98.31 89 ILE A CA 1
ATOM 697 C C . ILE A 1 89 ? 4.869 -4.068 -18.670 1.00 98.31 89 ILE A C 1
ATOM 699 O O . ILE A 1 89 ? 5.410 -4.618 -19.625 1.00 98.31 89 ILE A O 1
ATOM 703 N N . ASP A 1 90 ? 4.597 -2.767 -18.655 1.00 97.88 90 ASP A N 1
ATOM 704 C CA . ASP A 1 90 ? 5.017 -1.802 -19.666 1.00 97.88 90 ASP A CA 1
ATOM 705 C C . ASP A 1 90 ? 6.135 -0.913 -19.103 1.00 97.88 90 ASP A C 1
ATOM 707 O O . ASP A 1 90 ? 5.900 -0.087 -18.222 1.00 97.88 90 ASP A O 1
ATOM 711 N N . LEU A 1 91 ? 7.358 -1.086 -19.613 1.00 97.50 91 LEU A N 1
ATOM 712 C CA . LEU A 1 91 ? 8.525 -0.290 -19.238 1.00 97.50 91 LEU A CA 1
ATOM 713 C C . LEU A 1 91 ? 8.817 0.789 -20.287 1.00 97.50 91 LEU A C 1
ATOM 715 O O . LEU A 1 91 ? 9.402 0.533 -21.346 1.00 97.50 91 LEU A O 1
ATOM 719 N N . ASN A 1 92 ? 8.486 2.023 -19.918 1.00 96.50 92 ASN A N 1
ATOM 720 C CA . ASN A 1 92 ? 8.741 3.258 -20.646 1.00 96.50 92 ASN A CA 1
ATOM 721 C C . ASN A 1 92 ? 10.029 3.921 -20.127 1.00 96.50 92 ASN A C 1
ATOM 723 O O . ASN A 1 92 ? 10.024 4.909 -19.390 1.00 96.50 92 ASN A O 1
ATOM 727 N N . ILE A 1 93 ? 11.161 3.344 -20.526 1.00 95.56 93 ILE A N 1
ATOM 728 C CA . ILE A 1 93 ? 12.490 3.591 -19.964 1.00 95.56 93 ILE A CA 1
ATOM 729 C C . ILE A 1 93 ? 13.004 4.995 -20.330 1.00 95.56 93 ILE A C 1
ATOM 731 O O . ILE A 1 93 ? 12.975 5.369 -21.512 1.00 95.56 93 ILE A O 1
ATOM 735 N N . PRO A 1 94 ? 13.528 5.765 -19.358 1.00 95.75 94 PRO A N 1
ATOM 736 C CA . PRO A 1 94 ? 14.116 7.069 -19.631 1.00 95.75 94 PRO A CA 1
ATOM 737 C C . PRO A 1 94 ? 15.449 6.956 -20.403 1.00 95.75 94 PRO A C 1
ATOM 739 O O . PRO A 1 94 ? 16.201 5.993 -20.203 1.00 95.75 94 PRO A O 1
ATOM 742 N N . PRO A 1 95 ? 15.783 7.907 -21.302 1.00 94.81 95 PRO A N 1
ATOM 743 C CA . PRO A 1 95 ? 16.974 7.816 -22.152 1.00 94.81 95 PRO A CA 1
ATOM 744 C C . PRO A 1 95 ? 18.297 7.734 -21.382 1.00 94.81 95 PRO A C 1
ATOM 746 O O . PRO A 1 95 ? 19.272 7.204 -21.908 1.00 94.81 95 PRO A O 1
ATOM 749 N N . GLU A 1 96 ? 18.337 8.262 -20.160 1.00 94.25 96 GLU A N 1
ATOM 750 C CA . GLU A 1 96 ? 19.504 8.257 -19.280 1.00 94.25 96 GLU A CA 1
ATOM 751 C C . GLU A 1 96 ? 19.812 6.902 -18.628 1.00 94.25 96 GLU A C 1
ATOM 753 O O . GLU A 1 96 ? 20.946 6.702 -18.204 1.00 94.25 96 GLU A O 1
ATOM 758 N N . MET A 1 97 ? 18.853 5.970 -18.550 1.00 96.19 97 MET A N 1
ATOM 759 C CA . MET A 1 97 ? 19.089 4.653 -17.947 1.00 96.19 97 MET A CA 1
ATOM 760 C C . MET A 1 97 ? 19.988 3.810 -18.853 1.00 96.19 97 MET A C 1
ATOM 762 O O . MET A 1 97 ? 19.688 3.627 -20.026 1.00 96.19 97 MET A O 1
ATOM 766 N N . THR A 1 98 ? 21.062 3.229 -18.352 1.00 96.06 98 THR A N 1
ATOM 767 C CA . THR A 1 98 ? 21.921 2.327 -19.134 1.00 96.06 98 THR A CA 1
ATOM 768 C C . THR A 1 98 ? 21.327 0.916 -19.237 1.00 96.06 98 THR A C 1
ATOM 770 O O . THR A 1 98 ? 20.434 0.542 -18.476 1.00 96.06 98 THR A O 1
ATOM 773 N N . ASP A 1 99 ? 21.800 0.110 -20.192 1.00 97.25 99 ASP A N 1
ATOM 774 C CA . ASP A 1 99 ? 21.360 -1.291 -20.320 1.00 97.25 99 ASP A CA 1
ATOM 775 C C . ASP A 1 99 ? 21.801 -2.148 -19.116 1.00 97.25 99 ASP A C 1
ATOM 777 O O . ASP A 1 99 ? 21.089 -3.071 -18.721 1.00 97.25 99 ASP A O 1
ATOM 781 N N . ASP A 1 100 ? 22.937 -1.820 -18.492 1.00 97.81 100 ASP A N 1
ATOM 782 C CA . ASP A 1 100 ? 23.438 -2.515 -17.299 1.00 97.81 100 ASP A CA 1
ATOM 783 C C . ASP A 1 100 ? 22.576 -2.227 -16.061 1.00 97.81 100 ASP A C 1
ATOM 785 O O . ASP A 1 100 ? 22.260 -3.140 -15.287 1.00 97.81 100 ASP A O 1
ATOM 789 N N . GLU A 1 101 ? 22.151 -0.972 -15.892 1.00 97.31 101 GLU A N 1
ATOM 790 C CA . GLU A 1 101 ? 21.202 -0.567 -14.849 1.00 97.31 101 GLU A CA 1
ATOM 791 C C . GLU A 1 101 ? 19.856 -1.265 -15.042 1.00 97.31 101 GLU A C 1
ATOM 793 O O . GLU A 1 101 ? 19.347 -1.883 -14.106 1.00 97.31 101 GLU A O 1
ATOM 798 N N . LEU A 1 102 ? 19.323 -1.264 -16.271 1.00 97.38 102 LEU A N 1
ATOM 799 C CA . LEU A 1 102 ? 18.088 -1.979 -16.602 1.00 97.38 102 LEU A CA 1
ATOM 800 C C . LEU A 1 102 ? 18.216 -3.477 -16.324 1.00 97.38 102 LEU A C 1
ATOM 802 O O . LEU A 1 102 ? 17.324 -4.077 -15.727 1.00 97.38 102 LEU A O 1
ATOM 806 N N . GLY A 1 103 ? 19.329 -4.089 -16.728 1.00 98.12 103 GLY A N 1
ATOM 807 C CA . GLY A 1 103 ? 19.583 -5.501 -16.479 1.00 98.12 103 GLY A CA 1
ATOM 808 C C . GLY A 1 103 ? 19.633 -5.831 -14.986 1.00 98.12 103 GLY A C 1
ATOM 809 O O . GLY A 1 103 ? 19.179 -6.902 -14.586 1.00 98.12 103 GLY A O 1
ATOM 810 N N . THR A 1 104 ? 20.172 -4.931 -14.163 1.00 98.19 104 THR A N 1
ATOM 811 C CA . THR A 1 104 ? 20.242 -5.099 -12.704 1.00 98.19 104 THR A CA 1
ATOM 812 C C . THR A 1 104 ? 18.863 -4.979 -12.072 1.00 98.19 104 THR A C 1
ATOM 814 O O . THR A 1 104 ? 18.449 -5.903 -11.374 1.00 98.19 104 THR A O 1
ATOM 817 N N . LEU A 1 105 ? 18.122 -3.918 -12.407 1.00 98.00 105 LEU A N 1
ATOM 818 C CA . LEU A 1 105 ? 16.736 -3.729 -11.983 1.00 98.00 105 LEU A CA 1
ATOM 819 C C . LEU A 1 105 ? 15.881 -4.956 -12.338 1.00 98.00 105 LEU A C 1
ATOM 821 O O . LEU A 1 105 ? 15.235 -5.537 -11.471 1.00 98.00 105 LEU A O 1
ATOM 825 N N . TRP A 1 106 ? 15.921 -5.400 -13.598 1.00 98.25 106 TRP A N 1
ATOM 826 C CA . TRP A 1 106 ? 15.088 -6.504 -14.076 1.00 98.25 106 TRP A CA 1
ATOM 827 C C . TRP A 1 106 ? 15.405 -7.840 -13.398 1.00 98.25 106 TRP A C 1
ATOM 829 O O . TRP A 1 106 ? 14.496 -8.615 -13.103 1.00 98.25 106 TRP A O 1
ATOM 839 N N . ARG A 1 107 ? 16.686 -8.131 -13.124 1.00 98.69 107 ARG A N 1
ATOM 840 C CA . ARG A 1 107 ? 17.060 -9.333 -12.360 1.00 98.69 107 ARG A CA 1
ATOM 841 C C . ARG A 1 107 ? 16.491 -9.284 -10.944 1.00 98.69 107 ARG A C 1
ATOM 843 O O . ARG A 1 107 ? 15.888 -10.271 -10.536 1.00 98.69 107 ARG A O 1
ATOM 850 N N . GLY A 1 108 ? 16.597 -8.139 -10.265 1.00 98.56 108 GLY A N 1
ATOM 851 C CA . GLY A 1 108 ? 15.996 -7.938 -8.944 1.00 98.56 108 GLY A CA 1
ATOM 852 C C . GLY A 1 108 ? 14.477 -8.126 -8.961 1.00 98.56 108 GLY A C 1
ATOM 853 O O . GLY A 1 108 ? 13.943 -8.894 -8.168 1.00 98.56 108 GLY A O 1
ATOM 854 N N . MET A 1 109 ? 13.783 -7.520 -9.931 1.00 98.62 109 MET A N 1
ATOM 855 C CA . MET A 1 109 ? 12.327 -7.663 -10.080 1.00 98.62 109 MET A CA 1
ATOM 856 C C . MET A 1 109 ? 11.944 -9.120 -10.347 1.00 98.62 109 MET A C 1
ATOM 858 O O . MET A 1 109 ? 10.966 -9.631 -9.806 1.00 98.62 109 MET A O 1
ATOM 862 N N . SER A 1 110 ? 12.735 -9.817 -11.168 1.00 98.69 110 SER A N 1
ATOM 863 C CA . SER A 1 110 ? 12.531 -11.230 -11.463 1.00 98.69 110 SER A CA 1
ATOM 864 C C . SER A 1 110 ? 12.739 -12.120 -10.237 1.00 98.69 110 SER A C 1
ATOM 866 O O . SER A 1 110 ? 12.022 -13.112 -10.110 1.00 98.69 110 SER A O 1
ATOM 868 N N . ASP A 1 111 ? 13.714 -11.824 -9.380 1.00 98.62 111 ASP A N 1
ATOM 869 C CA . ASP A 1 111 ? 13.944 -12.564 -8.136 1.00 98.62 111 ASP A CA 1
ATOM 870 C C . ASP A 1 111 ? 12.809 -12.331 -7.138 1.00 98.62 111 ASP A C 1
ATOM 872 O O . ASP A 1 111 ? 12.324 -13.289 -6.532 1.00 98.62 111 ASP A O 1
ATOM 876 N N . GLU A 1 112 ? 12.304 -11.102 -7.054 1.00 98.62 112 GLU A N 1
ATOM 877 C CA . GLU A 1 112 ? 11.158 -10.781 -6.208 1.00 98.62 112 GLU A CA 1
ATOM 878 C C . GLU A 1 112 ? 9.873 -11.464 -6.700 1.00 98.62 112 GLU A C 1
ATOM 880 O O . GLU A 1 112 ? 9.182 -12.133 -5.933 1.00 98.62 112 GLU A O 1
ATOM 885 N N . CYS A 1 113 ? 9.615 -11.452 -8.013 1.00 98.75 113 CYS A N 1
ATOM 886 C CA . CYS A 1 113 ? 8.518 -12.224 -8.602 1.00 98.75 113 CYS A CA 1
ATOM 887 C C . CYS A 1 113 ? 8.619 -13.720 -8.252 1.00 98.75 113 CYS A C 1
ATOM 889 O O . CYS A 1 113 ? 7.619 -14.338 -7.892 1.00 98.75 113 CYS A O 1
ATOM 891 N N . ARG A 1 114 ? 9.824 -14.316 -8.297 1.00 98.75 114 ARG A N 1
ATOM 892 C CA . ARG A 1 114 ? 10.024 -15.719 -7.882 1.00 98.75 114 ARG A CA 1
ATOM 893 C C . ARG A 1 114 ? 9.690 -15.930 -6.408 1.00 98.75 114 ARG A C 1
ATOM 895 O O . ARG A 1 114 ? 9.086 -16.951 -6.087 1.00 98.75 114 ARG A O 1
ATOM 902 N N . ARG A 1 115 ? 10.073 -14.996 -5.530 1.00 98.44 115 ARG A N 1
ATOM 903 C CA . ARG A 1 115 ? 9.799 -15.063 -4.087 1.00 98.44 115 ARG A CA 1
ATOM 904 C C . ARG A 1 115 ? 8.300 -15.038 -3.790 1.00 98.44 115 ARG A C 1
ATOM 906 O O . ARG A 1 115 ? 7.848 -15.798 -2.939 1.00 98.44 115 ARG A O 1
ATOM 913 N N . LEU A 1 116 ? 7.544 -14.223 -4.525 1.00 98.50 116 LEU A N 1
ATOM 914 C CA . LEU A 1 116 ? 6.089 -14.098 -4.391 1.00 98.50 116 LEU A CA 1
ATOM 915 C C . LEU A 1 116 ? 5.299 -15.170 -5.160 1.00 98.50 116 LEU A C 1
ATOM 917 O O . LEU A 1 116 ? 4.087 -15.268 -5.003 1.00 98.50 116 LEU A O 1
ATOM 921 N N . GLY A 1 117 ? 5.959 -15.984 -5.990 1.00 98.44 117 GLY A N 1
ATOM 922 C CA . GLY A 1 117 ? 5.281 -16.954 -6.855 1.00 98.44 117 GLY A CA 1
ATOM 923 C C . GLY A 1 117 ? 4.567 -16.322 -8.059 1.00 98.44 117 GLY A C 1
ATOM 924 O O . GLY A 1 117 ? 3.683 -16.946 -8.647 1.00 98.44 117 GLY A O 1
ATOM 925 N N . VAL A 1 118 ? 4.964 -15.108 -8.442 1.00 98.81 118 VAL A N 1
ATOM 926 C CA . VAL A 1 118 ? 4.412 -14.342 -9.562 1.00 98.81 118 VAL A CA 1
ATOM 927 C C . VAL A 1 118 ? 5.144 -14.686 -10.859 1.00 98.81 118 VAL A C 1
ATOM 929 O O . VAL A 1 118 ? 6.375 -14.714 -10.920 1.00 98.81 118 VAL A O 1
ATOM 932 N N . ALA A 1 119 ? 4.389 -14.918 -11.931 1.00 98.81 119 ALA A N 1
ATOM 933 C CA . ALA A 1 119 ? 4.927 -15.086 -13.276 1.00 98.81 119 ALA A CA 1
ATOM 934 C C . ALA A 1 119 ? 4.726 -13.815 -14.110 1.00 98.81 119 ALA A C 1
ATOM 936 O O . ALA A 1 119 ? 3.608 -13.322 -14.234 1.00 98.81 119 ALA A O 1
ATOM 937 N N . VAL A 1 120 ? 5.789 -13.322 -14.750 1.00 98.62 120 VAL A N 1
ATOM 938 C CA . VAL A 1 120 ? 5.670 -12.281 -15.783 1.00 98.62 120 VAL A CA 1
ATOM 939 C C . VAL A 1 120 ? 5.102 -12.919 -17.050 1.00 98.62 120 VAL A C 1
ATOM 941 O O . VAL A 1 120 ? 5.731 -13.806 -17.628 1.00 98.62 120 VAL A O 1
ATOM 944 N N . VAL A 1 121 ? 3.906 -12.502 -17.466 1.00 98.44 121 VAL A N 1
ATOM 945 C CA . VAL A 1 121 ? 3.146 -13.142 -18.556 1.00 98.44 121 VAL A CA 1
ATOM 946 C C . VAL A 1 121 ? 3.288 -12.391 -19.873 1.00 98.44 121 VAL A C 1
ATOM 948 O O . VAL A 1 121 ? 3.438 -13.015 -20.923 1.00 98.44 121 VAL A O 1
ATOM 951 N N . ALA A 1 122 ? 3.253 -11.062 -19.834 1.00 98.19 122 ALA A N 1
ATOM 952 C CA . ALA A 1 122 ? 3.437 -10.231 -21.014 1.00 98.19 122 ALA A CA 1
ATOM 953 C C . ALA A 1 122 ? 4.061 -8.887 -20.640 1.00 98.19 122 ALA A C 1
ATOM 955 O O . ALA A 1 122 ? 4.093 -8.500 -19.472 1.00 98.19 122 ALA A O 1
ATOM 956 N N . GLY A 1 123 ? 4.535 -8.162 -21.645 1.00 97.19 123 GLY A N 1
ATOM 957 C CA . GLY A 1 123 ? 5.013 -6.815 -21.419 1.00 97.19 123 GLY A CA 1
ATOM 958 C C . GLY A 1 123 ? 5.430 -6.079 -22.675 1.00 97.19 123 GLY A C 1
ATOM 959 O O . GLY A 1 123 ? 5.460 -6.639 -23.774 1.00 97.19 123 GLY A O 1
ATOM 960 N N . HIS A 1 124 ? 5.767 -4.816 -22.470 1.00 96.94 124 HIS A N 1
ATOM 961 C CA . HIS A 1 124 ? 6.355 -3.923 -23.453 1.00 96.94 124 HIS A CA 1
ATOM 962 C C . HIS A 1 124 ? 7.606 -3.280 -22.856 1.00 96.94 124 HIS A C 1
ATOM 964 O O . HIS A 1 124 ? 7.724 -3.096 -21.645 1.00 96.94 124 HIS A O 1
ATOM 970 N N . THR A 1 125 ? 8.599 -2.996 -23.692 1.00 97.00 125 THR A N 1
ATOM 971 C CA . THR A 1 125 ? 9.838 -2.361 -23.238 1.00 97.00 125 THR A CA 1
ATOM 972 C C . THR A 1 125 ? 10.367 -1.457 -24.333 1.00 97.00 125 THR A C 1
ATOM 974 O O . THR A 1 125 ? 10.670 -1.912 -25.439 1.00 97.00 125 THR A O 1
ATOM 977 N N . GLY A 1 126 ? 10.499 -0.171 -24.026 1.00 95.69 126 GLY A N 1
ATOM 978 C CA . GLY A 1 126 ? 11.000 0.818 -24.968 1.00 95.69 126 GLY A CA 1
ATOM 979 C C . GLY A 1 126 ? 11.657 2.000 -24.274 1.00 95.69 126 GLY A C 1
ATOM 980 O O . GLY A 1 126 ? 11.383 2.293 -23.115 1.00 95.69 126 GLY A O 1
ATOM 981 N N . ARG A 1 127 ? 12.545 2.683 -25.000 1.00 96.00 127 ARG A N 1
ATOM 982 C CA . ARG A 1 127 ? 13.183 3.927 -24.555 1.00 96.00 127 ARG A CA 1
ATOM 983 C C . ARG A 1 127 ? 12.497 5.107 -25.222 1.00 96.00 127 ARG A C 1
ATOM 985 O O . ARG A 1 127 ? 12.403 5.135 -26.451 1.00 96.00 127 ARG A O 1
ATOM 992 N N . TYR A 1 128 ? 12.065 6.085 -24.434 1.00 93.75 128 TYR A N 1
ATOM 993 C CA . TYR A 1 128 ? 11.247 7.191 -24.931 1.00 93.75 128 TYR A CA 1
ATOM 994 C C . TYR A 1 128 ? 11.768 8.543 -24.461 1.00 93.75 128 TYR A C 1
ATOM 996 O O . TYR A 1 128 ? 12.183 8.712 -23.323 1.00 93.75 128 TYR A O 1
ATOM 1004 N N . ALA A 1 129 ? 11.719 9.544 -25.338 1.00 92.94 129 ALA A N 1
ATOM 1005 C CA . ALA A 1 129 ? 11.886 10.922 -24.897 1.00 92.94 129 ALA A CA 1
ATOM 1006 C C . ALA A 1 129 ? 10.636 11.360 -24.117 1.00 92.94 129 ALA A C 1
ATOM 1008 O O . ALA A 1 129 ? 9.518 11.093 -24.552 1.00 92.94 129 ALA A O 1
ATOM 1009 N N . GLY A 1 130 ? 10.825 12.076 -23.007 1.00 90.94 130 GLY A N 1
ATOM 1010 C CA . GLY A 1 130 ? 9.721 12.598 -22.191 1.00 90.94 130 GLY A CA 1
ATOM 1011 C C . GLY A 1 130 ? 9.307 11.708 -21.017 1.00 90.94 130 GLY A C 1
ATOM 1012 O O . GLY A 1 130 ? 8.392 12.087 -20.295 1.00 90.94 130 GLY A O 1
ATOM 1013 N N . THR A 1 131 ? 9.985 10.581 -20.800 1.00 92.19 131 THR A N 1
ATOM 1014 C CA . THR A 1 131 ? 9.868 9.780 -19.576 1.00 92.19 131 THR A CA 1
ATOM 1015 C C . THR A 1 131 ? 10.992 10.145 -18.608 1.00 92.19 131 THR A C 1
ATOM 1017 O O . THR A 1 131 ? 12.064 10.590 -19.026 1.00 92.19 131 THR A O 1
ATOM 1020 N N . SER A 1 132 ? 10.735 10.013 -17.309 1.00 93.69 132 SER A N 1
ATOM 1021 C CA . SER A 1 132 ? 11.698 10.324 -16.251 1.00 93.69 132 SER A CA 1
ATOM 1022 C C . SER A 1 132 ? 11.355 9.559 -14.982 1.00 93.69 132 SER A C 1
ATOM 1024 O O . SER A 1 132 ? 10.184 9.292 -14.722 1.00 93.69 132 SER A O 1
ATOM 1026 N N . TYR A 1 133 ? 12.356 9.298 -14.146 1.00 94.38 133 TYR A N 1
ATOM 1027 C CA . TYR A 1 133 ? 12.120 8.803 -12.792 1.00 94.38 133 TYR A CA 1
ATOM 1028 C C . TYR A 1 133 ? 11.184 9.741 -11.994 1.00 94.38 133 TYR A C 1
ATOM 1030 O O . TYR A 1 133 ? 11.204 10.957 -12.214 1.00 94.38 133 TYR A O 1
ATOM 1038 N N . PRO A 1 134 ? 10.384 9.206 -11.054 1.00 93.19 134 PRO A N 1
ATOM 1039 C CA . PRO A 1 134 ? 10.368 7.802 -10.640 1.00 93.19 134 PRO A CA 1
ATOM 1040 C C . PRO A 1 134 ? 9.439 6.896 -11.462 1.00 93.19 134 PRO A C 1
ATOM 1042 O O . PRO A 1 134 ? 9.587 5.684 -11.404 1.00 93.19 134 PRO A O 1
ATOM 1045 N N . MET A 1 135 ? 8.510 7.442 -12.247 1.00 94.44 135 MET A N 1
ATOM 1046 C CA . MET A 1 135 ? 7.532 6.646 -12.998 1.00 94.44 135 MET A CA 1
ATOM 1047 C C . MET A 1 135 ? 8.084 6.248 -14.369 1.00 94.44 135 MET A C 1
ATOM 1049 O O . MET A 1 135 ? 8.158 7.076 -15.277 1.00 94.44 135 MET A O 1
ATOM 1053 N N . ILE A 1 136 ? 8.442 4.973 -14.539 1.00 94.88 136 ILE A N 1
ATOM 1054 C CA . ILE A 1 136 ? 9.027 4.459 -15.790 1.00 94.88 136 ILE A CA 1
ATOM 1055 C C . ILE A 1 136 ? 8.078 3.540 -16.567 1.00 94.88 136 ILE A C 1
ATOM 1057 O O . ILE A 1 136 ? 8.520 2.620 -17.248 1.00 94.88 136 ILE A O 1
ATOM 1061 N N . GLY A 1 137 ? 6.772 3.796 -16.484 1.00 95.25 137 GLY A N 1
ATOM 1062 C CA . GLY A 1 137 ? 5.726 3.012 -17.138 1.00 95.25 137 GLY A CA 1
ATOM 1063 C C . GLY A 1 137 ? 4.644 2.582 -16.155 1.00 95.25 137 GLY A C 1
ATOM 1064 O O . GLY A 1 137 ? 4.381 3.290 -15.184 1.00 95.25 137 GLY A O 1
ATOM 1065 N N . GLY A 1 138 ? 4.019 1.439 -16.416 1.00 97.25 138 GLY A N 1
ATOM 1066 C CA . GLY A 1 138 ? 2.924 0.907 -15.610 1.00 97.25 138 GLY A CA 1
ATOM 1067 C C . GLY A 1 138 ? 2.850 -0.608 -15.699 1.00 97.25 138 GLY A C 1
ATOM 1068 O O . GLY A 1 138 ? 3.426 -1.226 -16.597 1.00 97.25 138 GLY A O 1
ATOM 1069 N N . ALA A 1 139 ? 2.162 -1.217 -14.751 1.00 98.19 139 ALA A N 1
ATOM 1070 C CA . ALA A 1 139 ? 2.011 -2.654 -14.701 1.00 98.19 139 ALA A CA 1
ATOM 1071 C C . ALA A 1 139 ? 0.621 -3.043 -14.220 1.00 98.19 139 ALA A C 1
ATOM 1073 O O . ALA A 1 139 ? -0.048 -2.303 -13.512 1.00 98.19 139 ALA A O 1
ATOM 1074 N N . THR A 1 140 ? 0.207 -4.236 -14.618 1.00 98.56 140 THR A N 1
ATOM 1075 C CA . THR A 1 140 ? -1.000 -4.889 -14.137 1.00 98.56 140 THR A CA 1
ATOM 1076 C C . THR A 1 140 ? -0.595 -6.145 -13.395 1.00 98.56 140 THR A C 1
ATOM 1078 O O . THR A 1 140 ? 0.099 -6.998 -13.963 1.00 98.56 140 THR A O 1
ATOM 1081 N N . MET A 1 141 ? -1.045 -6.288 -12.155 1.00 98.62 141 MET A N 1
ATOM 1082 C CA . MET A 1 141 ? -0.862 -7.511 -11.386 1.00 98.62 141 MET A CA 1
ATOM 1083 C C . MET A 1 141 ? -2.199 -8.219 -11.194 1.00 98.62 141 MET A C 1
ATOM 1085 O O . MET A 1 141 ? -3.240 -7.592 -11.021 1.00 98.62 141 MET A O 1
ATOM 1089 N N . VAL A 1 142 ? -2.175 -9.549 -11.298 1.00 98.81 142 VAL A N 1
ATOM 1090 C CA . VAL A 1 142 ? -3.380 -10.377 -11.264 1.00 98.81 142 VAL A CA 1
ATOM 1091 C C . VAL A 1 142 ? -3.266 -11.473 -10.215 1.00 98.81 142 VAL A C 1
ATOM 1093 O O . VAL A 1 142 ? -2.329 -12.279 -10.245 1.00 98.81 142 VAL A O 1
ATOM 1096 N N . GLY A 1 143 ? -4.258 -11.531 -9.331 1.00 98.75 143 GLY A N 1
ATOM 1097 C CA . GLY A 1 143 ? -4.552 -12.655 -8.444 1.00 98.75 143 GLY A CA 1
ATOM 1098 C C . GLY A 1 143 ? -5.642 -13.554 -9.034 1.00 98.75 143 GLY A C 1
ATOM 1099 O O . GLY A 1 143 ? -6.444 -13.125 -9.863 1.00 98.75 143 GLY A O 1
ATOM 1100 N N . VAL A 1 144 ? -5.680 -14.822 -8.620 1.00 98.62 144 VAL A N 1
ATOM 1101 C CA . VAL A 1 144 ? -6.710 -15.779 -9.061 1.00 98.62 144 VAL A CA 1
ATOM 1102 C C . VAL A 1 144 ? -7.308 -16.470 -7.850 1.00 98.62 144 VAL A C 1
ATOM 1104 O O . VAL A 1 144 ? -6.609 -17.221 -7.168 1.00 98.62 144 VAL A O 1
ATOM 1107 N N . ALA A 1 145 ? -8.599 -16.258 -7.626 1.00 98.25 145 ALA A N 1
ATOM 1108 C CA . ALA A 1 145 ? -9.362 -16.899 -6.570 1.00 98.25 145 ALA A CA 1
ATOM 1109 C C . ALA A 1 145 ? -10.404 -17.854 -7.148 1.00 98.25 145 ALA A C 1
ATOM 1111 O O . ALA A 1 145 ? -10.921 -17.655 -8.248 1.00 98.25 145 ALA A O 1
ATOM 1112 N N . GLU A 1 146 ? -10.751 -18.884 -6.378 1.00 98.12 146 GLU A N 1
ATOM 1113 C CA . GLU A 1 146 ? -12.036 -19.554 -6.573 1.00 98.12 146 GLU A CA 1
ATOM 1114 C C . GLU A 1 146 ? -13.168 -18.533 -6.401 1.00 98.12 146 GLU A C 1
ATOM 1116 O O . GLU A 1 146 ? -13.024 -17.536 -5.685 1.00 98.12 146 GLU A O 1
ATOM 1121 N N . ARG A 1 147 ? -14.295 -18.774 -7.071 1.00 97.31 147 ARG A N 1
ATOM 1122 C CA . ARG A 1 147 ? -15.457 -17.888 -7.039 1.00 97.31 147 ARG A CA 1
ATOM 1123 C C . ARG A 1 147 ? -15.796 -17.444 -5.608 1.00 97.31 147 ARG A C 1
ATOM 1125 O O . ARG A 1 147 ? -15.954 -18.270 -4.714 1.00 97.31 147 ARG A O 1
ATOM 1132 N N . ASP A 1 148 ? -15.950 -16.132 -5.430 1.00 96.69 148 ASP A N 1
ATOM 1133 C CA . ASP A 1 148 ? -16.314 -15.463 -4.174 1.00 96.69 148 ASP A CA 1
ATOM 1134 C C . ASP A 1 148 ? -15.300 -15.642 -3.016 1.00 96.69 148 ASP A C 1
ATOM 1136 O O . ASP A 1 148 ? -15.583 -15.249 -1.884 1.00 96.69 148 ASP A O 1
ATOM 1140 N N . ARG A 1 149 ? -14.088 -16.164 -3.268 1.00 97.94 149 ARG A N 1
ATOM 1141 C CA . ARG A 1 149 ? -13.012 -16.322 -2.263 1.00 97.94 149 ARG A CA 1
ATOM 1142 C C . ARG A 1 149 ? -12.051 -15.127 -2.224 1.00 97.94 149 ARG A C 1
ATOM 1144 O O . ARG A 1 149 ? -10.839 -15.294 -2.294 1.00 97.94 149 ARG A O 1
ATOM 1151 N N . TRP A 1 150 ? -12.614 -13.932 -2.093 1.00 98.38 150 TRP A N 1
ATOM 1152 C CA . TRP A 1 150 ? -11.904 -12.650 -1.987 1.00 98.38 150 TRP A CA 1
ATOM 1153 C C . TRP A 1 150 ? -12.749 -11.638 -1.197 1.00 98.38 150 TRP A C 1
ATOM 1155 O O . TRP A 1 150 ? -13.966 -11.818 -1.070 1.00 98.38 150 TRP A O 1
ATOM 1165 N N . VAL A 1 151 ? -12.116 -10.585 -0.683 1.00 98.56 151 VAL A N 1
ATOM 1166 C CA . VAL A 1 151 ? -12.738 -9.434 0.003 1.00 98.56 151 VAL A CA 1
ATOM 1167 C C . VAL A 1 151 ? -12.336 -8.125 -0.667 1.00 98.56 151 VAL A C 1
ATOM 1169 O O . VAL A 1 151 ? -11.378 -8.121 -1.421 1.00 98.56 151 VAL A O 1
ATOM 1172 N N . SER A 1 152 ? -13.038 -7.026 -0.398 1.00 98.00 152 SER A N 1
ATOM 1173 C CA . SER A 1 152 ? -12.645 -5.668 -0.810 1.00 98.00 152 SER A CA 1
ATOM 1174 C C . SER A 1 152 ? -12.874 -4.669 0.327 1.00 98.00 152 SER A C 1
ATOM 1176 O O . SER A 1 152 ? -13.625 -4.983 1.258 1.00 98.00 152 SER A O 1
ATOM 1178 N N . PRO A 1 153 ? -12.313 -3.447 0.247 1.00 97.12 153 PRO A N 1
ATOM 1179 C CA . PRO A 1 153 ? -12.601 -2.377 1.207 1.00 97.12 153 PRO A CA 1
ATOM 1180 C C . PRO A 1 153 ? -14.095 -2.076 1.397 1.00 97.12 153 PRO A C 1
ATOM 1182 O O . PRO A 1 153 ? -14.499 -1.584 2.446 1.00 97.12 153 PRO A O 1
ATOM 1185 N N . SER A 1 154 ? -14.930 -2.407 0.405 1.00 97.00 154 SER A N 1
ATOM 1186 C CA . SER A 1 154 ? -16.381 -2.176 0.386 1.00 97.00 154 SER A CA 1
ATOM 1187 C C . SER A 1 154 ? -17.224 -3.248 1.097 1.00 97.00 154 SER A C 1
ATOM 1189 O O . SER A 1 154 ? -18.436 -3.313 0.889 1.00 97.00 154 SER A O 1
ATOM 1191 N N . MET A 1 155 ? -16.600 -4.159 1.846 1.00 97.88 155 MET A N 1
ATOM 1192 C CA . MET A 1 155 ? -17.276 -5.310 2.458 1.00 97.88 155 MET A CA 1
ATOM 1193 C C . MET A 1 155 ? -17.293 -5.294 3.991 1.00 97.88 155 MET A C 1
ATOM 1195 O O . MET A 1 155 ? -17.769 -6.264 4.586 1.00 97.88 155 MET A O 1
ATOM 1199 N N . ALA A 1 156 ? -16.821 -4.220 4.629 1.00 98.38 156 ALA A N 1
ATOM 1200 C CA . ALA A 1 156 ? -16.863 -4.067 6.080 1.00 98.38 156 ALA A CA 1
ATOM 1201 C C . ALA A 1 156 ? -18.312 -3.986 6.581 1.00 98.38 156 ALA A C 1
ATOM 1203 O O . ALA A 1 156 ? -19.201 -3.471 5.898 1.00 98.38 156 ALA A O 1
ATOM 1204 N N . ARG A 1 157 ? -18.569 -4.505 7.785 1.00 98.06 157 ARG A N 1
ATOM 1205 C CA . ARG A 1 157 ? -19.922 -4.628 8.346 1.00 98.06 157 ARG A CA 1
ATOM 1206 C C . ARG A 1 157 ? -19.985 -4.062 9.761 1.00 98.06 157 ARG A C 1
ATOM 1208 O O . ARG A 1 157 ? -19.037 -4.254 10.519 1.00 98.06 157 ARG A O 1
ATOM 1215 N N . PRO A 1 158 ? -21.099 -3.424 10.169 1.00 98.62 158 PRO A N 1
ATOM 1216 C CA . PRO A 1 158 ? -21.299 -3.041 11.564 1.00 98.62 158 PRO A CA 1
ATOM 1217 C C . PRO A 1 158 ? -21.072 -4.220 12.520 1.00 98.62 158 PRO A C 1
ATOM 1219 O O . PRO A 1 158 ? -21.611 -5.308 12.310 1.00 98.62 158 PRO A O 1
ATOM 1222 N N . GLY A 1 159 ? -20.284 -3.986 13.568 1.00 98.44 159 GLY A N 1
ATOM 1223 C CA . GLY A 1 159 ? -19.847 -4.988 14.539 1.00 98.44 159 GLY A CA 1
ATOM 1224 C C . GLY A 1 159 ? -18.458 -5.576 14.274 1.00 98.44 159 GLY A C 1
ATOM 1225 O O . GLY A 1 159 ? -17.913 -6.214 15.173 1.00 98.44 159 GLY A O 1
ATOM 1226 N N . ASP A 1 160 ? -17.867 -5.357 13.096 1.00 98.88 160 ASP A N 1
ATOM 1227 C CA . ASP A 1 160 ? -16.500 -5.802 12.816 1.00 98.88 160 ASP A CA 1
ATOM 1228 C C . ASP A 1 160 ? -15.483 -5.084 13.709 1.00 98.88 160 ASP A C 1
ATOM 1230 O O . ASP A 1 160 ? -15.572 -3.878 13.938 1.00 98.88 160 ASP A O 1
ATOM 1234 N N . ALA A 1 161 ? -14.469 -5.813 14.167 1.00 98.88 161 ALA A N 1
ATOM 1235 C CA . ALA A 1 161 ? -13.292 -5.244 14.802 1.00 98.88 161 ALA A CA 1
ATOM 1236 C C . ALA A 1 161 ? -12.317 -4.725 13.735 1.00 98.88 161 ALA A C 1
ATOM 1238 O O . ALA A 1 161 ? -12.083 -5.391 12.724 1.00 98.88 161 ALA A O 1
ATOM 1239 N N . ILE A 1 162 ? -11.709 -3.563 13.984 1.00 98.88 162 ILE A N 1
ATOM 1240 C CA . ILE A 1 162 ? -10.677 -2.997 13.109 1.00 98.88 162 ILE A CA 1
ATOM 1241 C C . ILE A 1 162 ? -9.293 -3.383 13.618 1.00 98.88 162 ILE A C 1
ATOM 1243 O O . ILE A 1 162 ? -8.930 -3.042 14.744 1.00 98.88 162 ILE A O 1
ATOM 1247 N N . ILE A 1 163 ? -8.515 -4.049 12.772 1.00 98.94 163 ILE A N 1
ATOM 1248 C CA . ILE A 1 163 ? -7.115 -4.412 12.988 1.00 98.94 163 ILE A CA 1
ATOM 1249 C C . ILE A 1 163 ? -6.214 -3.417 12.255 1.00 98.94 163 ILE A C 1
ATOM 1251 O O . ILE A 1 163 ? -6.478 -3.086 11.103 1.00 98.94 163 ILE A O 1
ATOM 1255 N N . LEU A 1 164 ? -5.135 -2.991 12.912 1.00 98.88 164 LEU A N 1
ATOM 1256 C CA . LEU A 1 164 ? -4.038 -2.216 12.331 1.00 98.88 164 LEU A CA 1
ATOM 1257 C C . LEU A 1 164 ? -2.735 -3.007 12.455 1.00 98.88 164 LEU A C 1
ATOM 1259 O O . LEU A 1 164 ? -2.386 -3.421 13.564 1.00 98.88 164 LEU A O 1
ATOM 1263 N N . THR A 1 165 ? -2.006 -3.194 11.355 1.00 98.88 165 THR A N 1
ATOM 1264 C CA . THR A 1 165 ? -0.678 -3.832 11.351 1.00 98.88 165 THR A CA 1
ATOM 1265 C C . THR A 1 165 ? 0.435 -2.795 11.249 1.00 98.88 165 THR A C 1
ATOM 1267 O O . THR A 1 165 ? 0.242 -1.751 10.644 1.00 98.88 165 THR A O 1
ATOM 1270 N N . LYS A 1 166 ? 1.598 -3.063 11.857 1.00 98.56 166 LYS A N 1
ATOM 1271 C CA . LYS A 1 166 ? 2.845 -2.261 11.794 1.00 98.56 166 LYS A CA 1
ATOM 1272 C C . LYS A 1 166 ? 2.767 -0.778 12.220 1.00 98.56 166 LYS A C 1
ATOM 1274 O O . LYS A 1 166 ? 3.807 -0.137 12.329 1.00 98.56 166 LYS A O 1
ATOM 1279 N N . GLY A 1 167 ? 1.586 -0.249 12.537 1.00 98.38 167 GLY A N 1
ATOM 1280 C CA . GLY A 1 167 ? 1.404 1.147 12.934 1.00 98.38 167 GLY A CA 1
ATOM 1281 C C . GLY A 1 167 ? 1.533 2.117 11.756 1.00 98.38 167 GLY A C 1
ATOM 1282 O O . GLY A 1 167 ? 1.725 1.698 10.627 1.00 98.38 167 GLY A O 1
ATOM 1283 N N . GLY A 1 168 ? 1.407 3.420 12.001 1.00 98.25 168 GLY A N 1
ATOM 1284 C CA . GLY A 1 168 ? 1.443 4.428 10.928 1.00 98.25 168 GLY A CA 1
ATOM 1285 C C . GLY A 1 168 ? 2.840 4.974 10.608 1.00 98.25 168 GLY A C 1
ATOM 1286 O O . GLY A 1 168 ? 3.713 5.026 11.474 1.00 98.25 168 GLY A O 1
ATOM 1287 N N . GLY A 1 169 ? 3.028 5.439 9.373 1.00 98.19 169 GLY A N 1
ATOM 1288 C CA . GLY A 1 169 ? 4.215 6.129 8.868 1.00 98.19 169 GLY A CA 1
ATOM 1289 C C . GLY A 1 169 ? 5.346 5.219 8.378 1.00 98.19 169 GLY A C 1
ATOM 1290 O O . GLY A 1 169 ? 6.479 5.690 8.256 1.00 98.19 169 GLY A O 1
ATOM 1291 N N . VAL A 1 170 ? 5.076 3.933 8.123 1.00 98.50 170 VAL A N 1
ATOM 1292 C CA . VAL A 1 170 ? 6.100 2.937 7.745 1.00 98.50 170 VAL A CA 1
ATOM 1293 C C . VAL A 1 170 ? 6.837 3.355 6.473 1.00 98.50 170 VAL A C 1
ATOM 1295 O O . VAL A 1 170 ? 8.071 3.417 6.461 1.00 98.50 170 VAL A O 1
ATOM 1298 N N . GLU A 1 171 ? 6.094 3.694 5.423 1.00 98.25 171 GLU A N 1
ATOM 1299 C CA . GLU A 1 171 ? 6.667 4.147 4.159 1.00 98.25 171 GLU A CA 1
ATOM 1300 C C . GLU A 1 171 ? 7.340 5.512 4.286 1.00 98.25 171 GLU A C 1
ATOM 1302 O O . GLU A 1 171 ? 8.498 5.659 3.892 1.00 98.25 171 GLU A O 1
ATOM 1307 N N . ALA A 1 172 ? 6.683 6.492 4.914 1.00 98.25 172 ALA A N 1
ATOM 1308 C CA . ALA A 1 172 ? 7.281 7.800 5.155 1.00 98.25 172 ALA A CA 1
ATOM 1309 C C . ALA A 1 172 ? 8.669 7.681 5.813 1.00 98.25 172 ALA A C 1
ATOM 1311 O O . ALA A 1 172 ? 9.650 8.255 5.327 1.00 98.25 172 ALA A O 1
ATOM 1312 N N . ALA A 1 173 ? 8.781 6.890 6.883 1.00 98.44 173 ALA A N 1
ATOM 1313 C CA . ALA A 1 173 ? 10.048 6.668 7.566 1.00 98.44 173 ALA A CA 1
ATOM 1314 C C . ALA A 1 173 ? 11.058 5.915 6.697 1.00 98.44 173 ALA A C 1
ATOM 1316 O O . ALA A 1 173 ? 12.211 6.338 6.604 1.00 98.44 173 ALA A O 1
ATOM 1317 N N . GLY A 1 174 ? 10.670 4.823 6.038 1.00 98.06 174 GLY A N 1
ATOM 1318 C CA . GLY A 1 174 ? 11.645 4.058 5.267 1.00 98.06 174 GLY A CA 1
ATOM 1319 C C . GLY A 1 174 ? 12.134 4.794 4.012 1.00 98.06 174 GLY A C 1
ATOM 1320 O O . GLY A 1 174 ? 13.307 4.648 3.669 1.00 98.06 174 GLY A O 1
ATOM 1321 N N . ILE A 1 175 ? 11.310 5.633 3.362 1.00 97.62 175 ILE A N 1
ATOM 1322 C CA . ILE A 1 175 ? 11.769 6.472 2.244 1.00 97.62 175 ILE A CA 1
ATOM 1323 C C . ILE A 1 175 ? 12.775 7.498 2.761 1.00 97.62 175 ILE A C 1
ATOM 1325 O O . ILE A 1 175 ? 13.853 7.640 2.182 1.00 97.62 175 ILE A O 1
ATOM 1329 N N . LEU A 1 176 ? 12.462 8.195 3.857 1.00 97.75 176 LEU A N 1
ATOM 1330 C CA . LEU A 1 176 ? 13.374 9.174 4.453 1.00 97.75 176 LEU A CA 1
ATOM 1331 C C . LEU A 1 176 ? 14.700 8.525 4.870 1.00 97.75 176 LEU A C 1
ATOM 1333 O O . LEU A 1 176 ? 15.768 9.072 4.593 1.00 97.75 176 LEU A O 1
ATOM 1337 N N . ALA A 1 177 ? 14.639 7.336 5.470 1.00 96.94 177 ALA A N 1
ATOM 1338 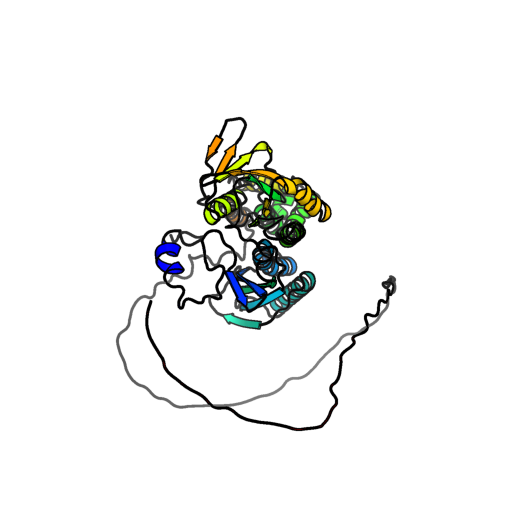C CA . ALA A 1 177 ? 15.821 6.603 5.894 1.00 96.94 177 ALA A CA 1
ATOM 1339 C C . ALA A 1 177 ? 16.677 6.104 4.724 1.00 96.94 177 ALA A C 1
ATOM 1341 O O . ALA A 1 177 ? 17.905 6.147 4.804 1.00 96.94 177 ALA A O 1
ATOM 1342 N N . ALA A 1 178 ? 16.053 5.663 3.630 1.00 95.69 178 ALA A N 1
ATOM 1343 C CA . ALA A 1 178 ? 16.765 5.237 2.430 1.00 95.69 178 ALA A CA 1
ATOM 1344 C C . ALA A 1 178 ? 17.381 6.416 1.659 1.00 95.69 178 ALA A C 1
ATOM 1346 O O . ALA A 1 178 ? 18.451 6.267 1.073 1.00 95.69 178 ALA A O 1
ATOM 1347 N N . MET A 1 179 ? 16.716 7.574 1.653 1.00 95.25 179 MET A N 1
ATOM 1348 C CA . MET A 1 179 ? 17.113 8.743 0.858 1.00 95.25 179 MET A CA 1
ATOM 1349 C C . MET A 1 179 ? 18.133 9.648 1.533 1.00 95.25 179 MET A C 1
ATOM 1351 O O . MET A 1 179 ? 18.900 10.315 0.841 1.00 95.25 179 MET A O 1
ATOM 1355 N N . PHE A 1 180 ? 18.124 9.706 2.863 1.00 95.50 180 PHE A N 1
ATOM 1356 C CA . PHE A 1 180 ? 18.947 10.640 3.628 1.00 95.50 180 PHE A CA 1
ATOM 1357 C C . PHE A 1 180 ? 19.671 9.937 4.793 1.00 95.50 180 PHE A C 1
ATOM 1359 O O . PHE A 1 180 ? 19.554 10.375 5.946 1.00 95.50 180 PHE A O 1
ATOM 1366 N N . PRO A 1 181 ? 20.419 8.845 4.535 1.00 94.12 181 PRO A N 1
ATOM 1367 C CA . PRO A 1 181 ? 21.075 8.084 5.593 1.00 94.12 181 PRO A CA 1
ATOM 1368 C C . PRO A 1 181 ? 22.097 8.922 6.375 1.00 94.12 181 PRO A C 1
ATOM 1370 O O . PRO A 1 181 ? 22.237 8.731 7.580 1.00 94.12 181 PRO A O 1
ATOM 1373 N N . GLU A 1 182 ? 22.754 9.898 5.741 1.00 94.19 182 GLU A N 1
ATOM 1374 C CA . GLU A 1 182 ? 23.723 10.781 6.401 1.00 94.19 182 GLU A CA 1
ATOM 1375 C C . GLU A 1 182 ? 23.056 11.737 7.399 1.00 94.19 182 GLU A C 1
ATOM 1377 O O . GLU A 1 182 ? 23.638 12.051 8.436 1.00 94.19 182 GLU A O 1
ATOM 1382 N N . ALA A 1 183 ? 21.829 12.191 7.111 1.00 94.38 183 ALA A N 1
ATOM 1383 C CA . ALA A 1 183 ? 21.070 13.038 8.031 1.00 94.38 183 ALA A CA 1
ATOM 1384 C C . ALA A 1 183 ? 20.667 12.256 9.290 1.00 94.38 183 ALA A C 1
ATOM 1386 O O . ALA A 1 183 ? 20.769 12.773 10.400 1.00 94.38 183 ALA A O 1
ATOM 1387 N N . LEU A 1 184 ? 20.274 10.988 9.126 1.00 94.81 184 LEU A N 1
ATOM 1388 C CA . LEU A 1 184 ? 20.017 10.096 10.256 1.00 94.81 184 LEU A CA 1
ATOM 1389 C C . LEU A 1 184 ? 21.291 9.776 11.038 1.00 94.81 184 LEU A C 1
ATOM 1391 O O . LEU A 1 184 ? 21.264 9.758 12.264 1.00 94.81 184 LEU A O 1
ATOM 1395 N N . GLU A 1 185 ? 22.408 9.535 10.353 1.00 96.00 185 GLU A N 1
ATOM 1396 C CA . GLU A 1 185 ? 23.683 9.240 11.007 1.00 96.00 185 GLU A CA 1
ATOM 1397 C C . GLU A 1 185 ? 24.182 10.419 11.850 1.00 96.00 185 GLU A C 1
ATOM 1399 O O . GLU A 1 185 ? 24.678 10.202 12.956 1.00 96.00 185 GLU A O 1
ATOM 1404 N N . ALA A 1 186 ? 24.008 11.653 11.372 1.00 94.69 186 ALA A N 1
ATOM 1405 C CA . ALA A 1 186 ? 24.384 12.853 12.115 1.00 94.69 186 ALA A CA 1
ATOM 1406 C C . ALA A 1 186 ? 23.594 13.023 13.427 1.00 94.69 186 ALA A C 1
ATOM 1408 O O . ALA A 1 186 ? 24.162 13.472 14.421 1.00 94.69 186 ALA A O 1
ATOM 1409 N N . GLU A 1 187 ? 22.311 12.651 13.437 1.00 96.00 187 GLU A N 1
ATOM 1410 C CA . GLU A 1 187 ? 21.412 12.852 14.584 1.00 96.00 187 GLU A CA 1
ATOM 1411 C C . GLU A 1 187 ? 21.357 11.649 15.540 1.00 96.00 187 GLU A C 1
ATOM 1413 O O . GLU A 1 187 ? 21.245 11.826 16.753 1.00 96.00 187 GLU A O 1
ATOM 1418 N N . LEU A 1 188 ? 21.430 10.422 15.014 1.00 94.25 188 LEU A N 1
ATOM 1419 C CA . LEU A 1 188 ? 21.202 9.178 15.768 1.00 94.25 188 LEU A CA 1
ATOM 1420 C C . LEU A 1 188 ? 22.448 8.281 15.870 1.00 94.25 188 LEU A C 1
ATOM 1422 O O . LEU A 1 188 ? 22.476 7.327 16.649 1.00 94.25 188 LEU A O 1
ATOM 1426 N N . GLY A 1 189 ? 23.487 8.563 15.080 1.00 95.56 189 GLY A N 1
ATOM 1427 C CA . GLY A 1 189 ? 24.677 7.726 14.942 1.00 95.56 189 GLY A CA 1
ATOM 1428 C C . GLY A 1 189 ? 24.530 6.595 13.915 1.00 95.56 189 GLY A C 1
ATOM 1429 O O . GLY A 1 189 ? 23.434 6.176 13.536 1.00 95.56 189 GLY A O 1
ATOM 1430 N N . SER A 1 190 ? 25.669 6.059 13.467 1.00 94.38 190 SER A N 1
ATOM 1431 C CA . SER A 1 190 ? 25.753 5.145 12.313 1.00 94.38 190 SER A CA 1
ATOM 1432 C C . SER A 1 190 ? 25.022 3.813 12.498 1.00 94.38 190 SER A C 1
ATOM 1434 O O . SER A 1 190 ? 24.632 3.166 11.526 1.00 94.38 190 SER A O 1
ATOM 1436 N N . GLU A 1 191 ? 24.879 3.334 13.735 1.00 94.06 191 GLU A N 1
ATOM 1437 C CA . GLU A 1 191 ? 24.181 2.073 13.998 1.00 94.06 191 GLU A CA 1
ATOM 1438 C C . GLU A 1 191 ? 22.664 2.234 13.867 1.00 94.06 191 GLU A C 1
ATOM 1440 O O . GLU A 1 191 ? 22.027 1.446 13.170 1.00 94.06 191 GLU A O 1
ATOM 1445 N N . ALA A 1 192 ? 22.102 3.282 14.474 1.00 92.00 192 ALA A N 1
ATOM 1446 C CA . ALA A 1 192 ? 20.679 3.590 14.389 1.00 92.00 192 ALA A CA 1
ATOM 1447 C C . ALA A 1 192 ? 20.264 3.926 12.950 1.00 92.00 192 ALA A C 1
ATOM 1449 O O . ALA A 1 192 ? 19.304 3.347 12.447 1.00 92.00 192 ALA A O 1
ATOM 1450 N N . ALA A 1 193 ? 21.049 4.747 12.244 1.00 93.69 193 ALA A N 1
ATOM 1451 C CA . ALA A 1 193 ? 20.800 5.076 10.839 1.00 93.69 193 ALA A CA 1
ATOM 1452 C C . ALA A 1 193 ? 20.783 3.836 9.928 1.00 93.69 193 ALA A C 1
ATOM 1454 O O . ALA A 1 193 ? 19.987 3.748 8.996 1.00 93.69 193 ALA A O 1
ATOM 1455 N N . ARG A 1 194 ? 21.635 2.842 10.207 1.00 93.62 194 ARG A N 1
ATOM 1456 C CA . ARG A 1 194 ? 21.650 1.580 9.458 1.00 93.62 194 ARG A CA 1
ATOM 1457 C C . ARG A 1 194 ? 20.417 0.729 9.741 1.00 93.62 194 ARG A C 1
ATOM 1459 O O . ARG A 1 194 ? 19.840 0.217 8.795 1.00 93.62 194 ARG A O 1
ATOM 1466 N N . ARG A 1 195 ? 20.000 0.605 11.007 1.00 93.81 195 ARG A N 1
ATOM 1467 C CA . ARG A 1 195 ? 18.759 -0.110 11.359 1.00 93.81 195 ARG A CA 1
ATOM 1468 C C . ARG A 1 195 ? 17.532 0.564 10.744 1.00 93.81 195 ARG A C 1
ATOM 1470 O O . ARG A 1 195 ? 16.661 -0.118 10.225 1.00 93.81 195 ARG A O 1
ATOM 1477 N N . ALA A 1 196 ? 17.497 1.896 10.721 1.00 96.12 196 ALA A N 1
ATOM 1478 C CA . ALA A 1 196 ? 16.416 2.656 10.098 1.00 96.12 196 ALA A CA 1
ATOM 1479 C C . ALA A 1 196 ? 16.279 2.386 8.587 1.00 96.12 196 ALA A C 1
ATOM 1481 O O . ALA A 1 196 ? 15.191 2.497 8.032 1.00 96.12 196 ALA A O 1
ATOM 1482 N N . GLN A 1 197 ? 17.353 1.982 7.902 1.00 95.50 197 GLN A N 1
ATOM 1483 C CA . GLN A 1 197 ? 17.264 1.590 6.495 1.00 95.50 197 GLN A CA 1
ATOM 1484 C C . GLN A 1 197 ? 16.534 0.256 6.274 1.00 95.50 197 GLN A C 1
ATOM 1486 O O . GLN A 1 197 ? 16.049 0.022 5.166 1.00 95.50 197 GLN A O 1
ATOM 1491 N N . ASP A 1 198 ? 16.427 -0.601 7.295 1.00 96.69 198 ASP A N 1
ATOM 1492 C CA . ASP A 1 198 ? 15.690 -1.866 7.193 1.00 96.69 198 ASP A CA 1
ATOM 1493 C C . ASP A 1 198 ? 14.169 -1.649 7.192 1.00 96.69 198 ASP A C 1
ATOM 1495 O O . ASP A 1 198 ? 13.426 -2.509 6.717 1.00 96.69 198 ASP A O 1
ATOM 1499 N N . ILE A 1 199 ? 13.703 -0.469 7.629 1.00 98.25 199 ILE A N 1
ATOM 1500 C CA . ILE A 1 199 ? 12.293 -0.057 7.559 1.00 98.25 199 ILE A CA 1
ATOM 1501 C C . ILE A 1 199 ? 11.767 -0.148 6.122 1.00 98.25 199 ILE A C 1
ATOM 1503 O O . ILE A 1 199 ? 10.618 -0.530 5.922 1.00 98.25 199 ILE A O 1
ATOM 1507 N N . PHE A 1 200 ? 12.619 0.134 5.128 1.00 98.38 200 PHE A N 1
ATOM 1508 C CA . PHE A 1 200 ? 12.272 0.083 3.706 1.00 98.38 200 PHE A CA 1
ATOM 1509 C C . PHE A 1 200 ? 11.655 -1.261 3.296 1.00 98.38 200 PHE A C 1
ATOM 1511 O O . PHE A 1 200 ? 10.665 -1.307 2.579 1.00 98.38 200 PHE A O 1
ATOM 1518 N N . TRP A 1 201 ? 12.183 -2.370 3.813 1.00 97.88 201 TRP A N 1
ATOM 1519 C CA . TRP A 1 201 ? 11.716 -3.716 3.463 1.00 97.88 201 TRP A CA 1
ATOM 1520 C C . TRP A 1 201 ? 10.396 -4.102 4.141 1.00 97.88 201 TRP A C 1
ATOM 1522 O O . TRP A 1 201 ? 9.872 -5.189 3.900 1.00 97.88 201 TRP A O 1
ATOM 1532 N N . ARG A 1 202 ? 9.859 -3.232 5.005 1.00 97.62 202 ARG A N 1
ATOM 1533 C CA . ARG A 1 202 ? 8.546 -3.397 5.641 1.00 97.62 202 ARG A CA 1
ATOM 1534 C C . ARG A 1 202 ? 7.424 -2.709 4.862 1.00 97.62 202 ARG A C 1
ATOM 1536 O O . ARG A 1 202 ? 6.273 -2.892 5.249 1.00 97.62 202 ARG A O 1
ATOM 1543 N N . MET A 1 203 ? 7.743 -1.985 3.781 1.00 97.94 203 MET A N 1
ATOM 1544 C CA . MET A 1 203 ? 6.793 -1.315 2.876 1.00 97.94 203 MET A CA 1
ATOM 1545 C C . MET A 1 203 ? 6.054 -2.305 1.969 1.00 97.94 203 MET A C 1
ATOM 1547 O O . MET A 1 203 ? 6.199 -2.301 0.751 1.00 97.94 203 MET A O 1
ATOM 1551 N N . THR A 1 204 ? 5.356 -3.251 2.580 1.00 98.38 204 THR A N 1
ATOM 1552 C CA . THR A 1 204 ? 4.439 -4.152 1.891 1.00 98.38 204 THR A CA 1
ATOM 1553 C C . THR A 1 204 ? 3.465 -4.764 2.880 1.00 98.38 204 THR A C 1
ATOM 1555 O O . THR A 1 204 ? 3.849 -5.107 4.006 1.00 98.38 204 THR A O 1
ATOM 1558 N N . VAL A 1 205 ? 2.214 -4.926 2.461 1.00 98.62 205 VAL A N 1
ATOM 1559 C CA . VAL A 1 205 ? 1.180 -5.619 3.241 1.00 98.62 205 VAL A CA 1
ATOM 1560 C C . VAL A 1 205 ? 0.925 -7.047 2.765 1.00 98.62 205 VAL A C 1
ATOM 1562 O O . VAL A 1 205 ? 0.091 -7.738 3.340 1.00 98.62 205 VAL A O 1
ATOM 1565 N N . VAL A 1 206 ? 1.647 -7.535 1.750 1.00 98.75 206 VAL A N 1
ATOM 1566 C CA . VAL A 1 206 ? 1.478 -8.900 1.223 1.00 98.75 206 VAL A CA 1
ATOM 1567 C C . VAL A 1 206 ? 1.486 -9.974 2.326 1.00 98.75 206 VAL A C 1
ATOM 1569 O O . VAL A 1 206 ? 0.550 -10.775 2.363 1.00 98.75 206 VAL A O 1
ATOM 1572 N N . PRO A 1 207 ? 2.481 -10.042 3.239 1.00 98.62 207 PRO A N 1
ATOM 1573 C CA . PRO A 1 207 ? 2.457 -11.061 4.288 1.00 98.62 207 PRO A CA 1
ATOM 1574 C C . PRO A 1 207 ? 1.298 -10.857 5.276 1.00 98.62 207 PRO A C 1
ATOM 1576 O O . PRO A 1 207 ? 0.684 -11.835 5.696 1.00 98.62 207 PRO A O 1
ATOM 1579 N N . ASP A 1 208 ? 0.956 -9.609 5.596 1.00 98.69 208 ASP A N 1
ATOM 1580 C CA . ASP A 1 208 ? -0.130 -9.221 6.497 1.00 98.69 208 ASP A CA 1
ATOM 1581 C C . ASP A 1 208 ? -1.483 -9.711 5.966 1.00 98.69 208 ASP A C 1
ATOM 1583 O O . ASP A 1 208 ? -2.214 -10.436 6.645 1.00 98.69 208 ASP A O 1
ATOM 1587 N N . ALA A 1 209 ? -1.789 -9.366 4.716 1.00 98.75 209 ALA A N 1
ATOM 1588 C CA . ALA A 1 209 ? -3.057 -9.677 4.081 1.00 98.75 209 ALA A CA 1
ATOM 1589 C C . ALA A 1 209 ? -3.205 -11.184 3.829 1.00 98.75 209 ALA A C 1
ATOM 1591 O O . ALA A 1 209 ? -4.268 -11.755 4.074 1.00 98.75 209 ALA A O 1
ATOM 1592 N N . LEU A 1 210 ? -2.127 -11.871 3.428 1.00 98.69 210 LEU A N 1
ATOM 1593 C CA . LEU A 1 210 ? -2.148 -13.324 3.239 1.00 98.69 210 LEU A CA 1
ATOM 1594 C C . LEU A 1 210 ? -2.204 -14.105 4.557 1.00 98.69 210 LEU A C 1
ATOM 1596 O O . LEU A 1 210 ? -2.732 -15.219 4.567 1.00 98.69 210 LEU A O 1
ATOM 1600 N N . ALA A 1 211 ? -1.700 -13.554 5.664 1.00 98.75 211 ALA A N 1
ATOM 1601 C CA . ALA A 1 211 ? -1.911 -14.128 6.991 1.00 98.75 211 ALA A CA 1
ATOM 1602 C C . ALA A 1 211 ? -3.390 -14.046 7.385 1.00 98.75 211 ALA A C 1
ATOM 1604 O O . ALA A 1 211 ? -3.976 -15.057 7.774 1.00 98.75 211 ALA A O 1
ATOM 1605 N N . LEU A 1 212 ? -4.013 -12.877 7.207 1.00 98.75 212 LEU A N 1
ATOM 1606 C CA . LEU A 1 212 ? -5.432 -12.676 7.508 1.00 98.75 212 LEU A CA 1
ATOM 1607 C C . LEU A 1 212 ? -6.359 -13.476 6.585 1.00 98.75 212 LEU A C 1
ATOM 1609 O O . LEU A 1 212 ? -7.374 -14.007 7.034 1.00 98.75 212 LEU A O 1
ATOM 1613 N N . ALA A 1 213 ? -5.986 -13.661 5.319 1.00 98.19 213 ALA A N 1
ATOM 1614 C CA . ALA A 1 213 ? -6.741 -14.478 4.372 1.00 98.19 213 ALA A CA 1
ATOM 1615 C C . ALA A 1 213 ? -6.907 -15.944 4.821 1.00 98.19 213 ALA A C 1
ATOM 1617 O O . ALA A 1 213 ? -7.869 -16.605 4.421 1.00 98.19 213 ALA A O 1
ATOM 1618 N N . ARG A 1 214 ? -6.021 -16.462 5.689 1.00 98.06 214 ARG A N 1
ATOM 1619 C CA . ARG A 1 214 ? -6.127 -17.827 6.245 1.00 98.06 214 ARG A CA 1
ATOM 1620 C C . ARG A 1 214 ? -7.371 -18.024 7.111 1.00 98.06 214 ARG A C 1
ATOM 1622 O O . ARG A 1 214 ? -7.823 -19.158 7.238 1.00 98.06 214 ARG A O 1
ATOM 1629 N N . LEU A 1 215 ? -7.950 -16.945 7.645 1.00 97.81 215 LEU A N 1
ATOM 1630 C CA . LEU A 1 215 ? -9.206 -16.989 8.399 1.00 97.81 215 LEU A CA 1
ATOM 1631 C C . LEU A 1 215 ? -10.428 -17.241 7.496 1.00 97.81 215 LEU A C 1
ATOM 1633 O O . LEU A 1 215 ? -11.504 -17.561 7.995 1.00 97.81 215 LEU A O 1
ATOM 1637 N N . GLY A 1 216 ? -10.270 -17.124 6.175 1.00 97.56 216 GLY A N 1
ATOM 1638 C CA . GLY A 1 216 ? -11.329 -17.326 5.193 1.00 97.56 216 GLY A CA 1
ATOM 1639 C C . GLY A 1 216 ? -11.942 -16.003 4.723 1.00 97.56 216 GLY A C 1
ATOM 1640 O O . GLY A 1 216 ? -12.653 -15.357 5.496 1.00 97.56 216 GLY A O 1
ATOM 1641 N N . PRO A 1 217 ? -11.732 -15.606 3.452 1.00 97.31 217 PRO A N 1
ATOM 1642 C CA . PRO A 1 217 ? -12.386 -14.438 2.868 1.00 97.31 217 PRO A CA 1
ATOM 1643 C C . PRO A 1 217 ? -13.908 -14.493 3.040 1.00 97.31 217 PRO A C 1
ATOM 1645 O O . PRO A 1 217 ? -14.518 -15.527 2.775 1.00 97.31 217 PRO A O 1
ATOM 1648 N N . ARG A 1 218 ? -14.507 -13.376 3.471 1.00 95.50 218 ARG A N 1
ATOM 1649 C CA . ARG A 1 218 ? -15.944 -13.163 3.758 1.00 95.50 218 ARG A CA 1
ATOM 1650 C C . ARG A 1 218 ? -16.508 -13.855 5.000 1.00 95.50 218 ARG A C 1
ATOM 1652 O O . ARG A 1 218 ? -17.636 -13.534 5.379 1.00 95.50 218 ARG A O 1
ATOM 1659 N N . GLU A 1 219 ? -15.758 -14.768 5.613 1.00 95.44 219 GLU A N 1
ATOM 1660 C CA . GLU A 1 219 ? -16.161 -15.502 6.820 1.00 95.44 219 GLU A CA 1
ATOM 1661 C C . GLU A 1 219 ? -15.369 -15.061 8.052 1.00 95.44 219 GLU A C 1
ATOM 1663 O O . GLU A 1 219 ? -15.964 -14.784 9.086 1.00 95.44 219 GLU A O 1
ATOM 1668 N N . GLY A 1 220 ? -14.040 -15.003 7.946 1.00 97.44 220 GLY A N 1
ATOM 1669 C CA . GLY A 1 220 ? -13.139 -14.597 9.025 1.00 97.44 220 GLY A CA 1
ATOM 1670 C C . GLY A 1 220 ? -12.397 -13.284 8.768 1.00 97.44 220 GLY A C 1
ATOM 1671 O O . GLY A 1 220 ? -11.787 -12.737 9.681 1.00 97.44 220 GLY A O 1
ATOM 1672 N N . ILE A 1 221 ? -12.492 -12.756 7.548 1.00 98.38 221 ILE A N 1
ATOM 1673 C CA . ILE A 1 221 ? -12.072 -11.407 7.166 1.00 98.38 221 ILE A CA 1
ATOM 1674 C C . ILE A 1 221 ? -13.152 -10.817 6.259 1.00 98.38 221 ILE A C 1
ATOM 1676 O O . ILE A 1 221 ? -13.631 -11.503 5.354 1.00 98.38 221 ILE A O 1
ATOM 1680 N N . HIS A 1 222 ? -13.568 -9.577 6.506 1.00 98.69 222 HIS A N 1
ATOM 1681 C CA . HIS A 1 222 ? -14.613 -8.919 5.722 1.00 98.69 222 HIS A CA 1
ATOM 1682 C C . HIS A 1 222 ? -14.056 -7.880 4.759 1.00 98.69 222 HIS A C 1
ATOM 1684 O O . HIS A 1 222 ? -14.478 -7.878 3.610 1.00 98.69 222 HIS A O 1
ATOM 1690 N N . ALA A 1 223 ? -13.102 -7.051 5.183 1.00 98.62 223 ALA A N 1
ATOM 1691 C CA . ALA A 1 223 ? -12.480 -6.037 4.334 1.00 98.62 223 ALA A CA 1
ATOM 1692 C C . ALA A 1 223 ? -11.019 -5.816 4.723 1.00 98.62 223 ALA A C 1
ATOM 1694 O O . ALA A 1 223 ? -10.652 -5.999 5.883 1.00 98.62 223 ALA A O 1
ATOM 1695 N N . MET A 1 224 ? -10.201 -5.404 3.762 1.00 98.62 224 MET A N 1
ATOM 1696 C CA . MET A 1 224 ? -8.812 -5.002 3.967 1.00 98.62 224 MET A CA 1
ATOM 1697 C C . MET A 1 224 ? -8.489 -3.843 3.026 1.00 98.62 224 MET A C 1
ATOM 1699 O O . MET A 1 224 ? -9.057 -3.784 1.938 1.00 98.62 224 MET A O 1
ATOM 1703 N N . HIS A 1 225 ? -7.605 -2.954 3.466 1.00 98.12 225 HIS A N 1
ATOM 1704 C CA . HIS A 1 225 ? -7.057 -1.837 2.699 1.00 98.12 225 HIS A CA 1
ATOM 1705 C C . HIS A 1 225 ? -5.655 -1.540 3.240 1.00 98.12 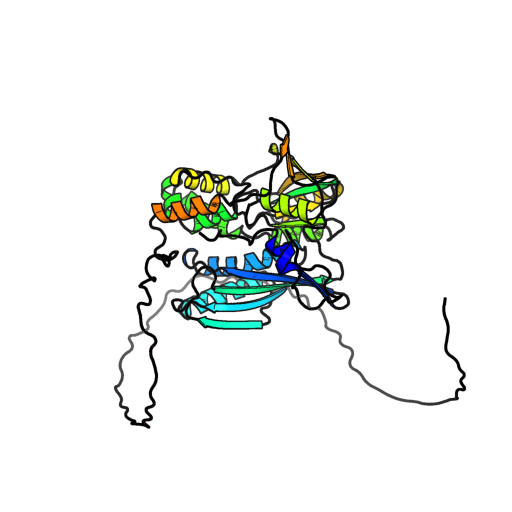225 HIS A C 1
ATOM 1707 O O . HIS A 1 225 ? -5.441 -1.569 4.457 1.00 98.12 225 HIS A O 1
ATOM 1713 N N . ASP A 1 226 ? -4.689 -1.284 2.371 1.00 97.62 226 ASP A N 1
ATOM 1714 C CA . ASP A 1 226 ? -3.373 -0.791 2.766 1.00 97.62 226 ASP A CA 1
ATOM 1715 C C . ASP A 1 226 ? -3.406 0.722 3.037 1.00 97.62 226 ASP A C 1
ATOM 1717 O O . ASP A 1 226 ? -4.236 1.466 2.528 1.00 97.62 226 ASP A O 1
ATOM 1721 N N . ALA A 1 227 ? -2.542 1.206 3.917 1.00 96.00 227 ALA A N 1
ATOM 1722 C CA . ALA A 1 227 ? -2.549 2.600 4.341 1.00 96.00 227 ALA A CA 1
ATOM 1723 C C . ALA A 1 227 ? -1.537 3.428 3.540 1.00 96.00 227 ALA A C 1
ATOM 1725 O O . ALA A 1 227 ? -0.621 3.999 4.127 1.00 96.00 227 ALA A O 1
ATOM 1726 N N . THR A 1 228 ? -1.684 3.462 2.211 1.00 91.88 228 THR A N 1
ATOM 1727 C CA . THR A 1 228 ? -0.795 4.176 1.274 1.00 91.88 228 THR A CA 1
ATOM 1728 C C . THR A 1 228 ? -0.932 5.703 1.403 1.00 91.88 228 THR A C 1
ATOM 1730 O O . THR A 1 228 ? -0.646 6.257 2.466 1.00 91.88 228 THR A O 1
ATOM 1733 N N . GLU A 1 229 ? -1.327 6.433 0.353 1.00 90.50 229 GLU A N 1
ATOM 1734 C CA . GLU A 1 229 ? -1.482 7.895 0.413 1.00 90.50 229 GLU A CA 1
ATOM 1735 C C . GLU A 1 229 ? -2.525 8.271 1.474 1.00 90.50 229 GLU A C 1
ATOM 1737 O O . GLU A 1 229 ? -3.602 7.680 1.530 1.00 90.50 229 GLU A O 1
ATOM 1742 N N . TYR A 1 230 ? -2.201 9.266 2.310 1.00 93.31 230 TYR A N 1
ATOM 1743 C CA . TYR A 1 230 ? -3.017 9.707 3.453 1.00 93.31 230 TYR A CA 1
ATOM 1744 C C . TYR A 1 230 ? -3.014 8.781 4.683 1.00 93.31 230 TYR A C 1
ATOM 1746 O O . TYR A 1 230 ? -3.718 9.055 5.665 1.00 93.31 230 TYR A O 1
ATOM 1754 N N . GLY A 1 231 ? -2.201 7.723 4.663 1.00 96.19 231 GLY A N 1
ATOM 1755 C CA . GLY A 1 231 ? -1.903 6.896 5.824 1.00 96.19 231 GLY A CA 1
ATOM 1756 C C . GLY A 1 231 ? -3.112 6.169 6.408 1.00 96.19 231 GLY A C 1
ATOM 1757 O O . GLY A 1 231 ? -4.101 5.871 5.736 1.00 96.19 231 GLY A O 1
ATOM 1758 N N . VAL A 1 232 ? -3.029 5.867 7.706 1.00 98.25 232 VAL A N 1
ATOM 1759 C CA . VAL A 1 232 ? -4.043 5.097 8.448 1.00 98.25 232 VAL A CA 1
ATOM 1760 C C . VAL A 1 232 ? -5.408 5.780 8.396 1.00 98.25 232 VAL A C 1
ATOM 1762 O O . VAL A 1 232 ? -6.431 5.117 8.220 1.00 98.25 232 VAL A O 1
ATOM 1765 N N . TRP A 1 233 ? -5.446 7.110 8.510 1.00 97.56 233 TRP A N 1
ATOM 1766 C CA . TRP A 1 233 ? -6.700 7.855 8.412 1.00 97.56 233 TRP A CA 1
ATOM 1767 C C . TRP A 1 233 ? -7.309 7.824 7.013 1.00 97.56 233 TRP A C 1
ATOM 1769 O O . TRP A 1 233 ? -8.537 7.785 6.912 1.00 97.56 233 TRP A O 1
ATOM 1779 N N . GLY A 1 234 ? -6.479 7.818 5.967 1.00 95.88 234 GLY A N 1
ATOM 1780 C CA . GLY A 1 234 ? -6.903 7.589 4.587 1.00 95.88 234 GLY A CA 1
ATOM 1781 C C . GLY A 1 234 ? -7.613 6.248 4.442 1.00 95.88 234 GLY A C 1
ATOM 1782 O O . GLY A 1 234 ? -8.815 6.228 4.190 1.00 95.88 234 GLY A O 1
ATOM 1783 N N . ALA A 1 235 ? -6.913 5.152 4.749 1.00 97.31 235 ALA A N 1
ATOM 1784 C CA . ALA A 1 235 ? -7.449 3.792 4.635 1.00 97.31 235 ALA A CA 1
ATOM 1785 C C . ALA A 1 235 ? -8.748 3.580 5.430 1.00 97.31 235 ALA A C 1
ATOM 1787 O O . ALA A 1 235 ? -9.692 2.951 4.953 1.00 97.31 235 ALA A O 1
ATOM 1788 N N . LEU A 1 236 ? -8.845 4.133 6.644 1.00 98.19 236 LEU A N 1
ATOM 1789 C CA . LEU A 1 236 ? -10.075 4.057 7.439 1.00 98.19 236 LEU A CA 1
ATOM 1790 C C . LEU A 1 236 ? -11.238 4.815 6.787 1.00 98.19 236 LEU A C 1
ATOM 1792 O O . LEU A 1 236 ? -12.371 4.334 6.817 1.00 98.19 236 LEU A O 1
ATOM 1796 N N . ASN A 1 237 ? -10.983 5.998 6.219 1.00 96.94 237 ASN A N 1
ATOM 1797 C CA . ASN A 1 237 ? -12.017 6.740 5.499 1.00 96.94 237 ASN A CA 1
ATOM 1798 C C . ASN A 1 237 ? -12.433 6.004 4.224 1.00 96.94 237 ASN A C 1
ATOM 1800 O O . ASN A 1 237 ? -13.632 5.912 3.977 1.00 96.94 237 ASN A O 1
ATOM 1804 N N . ASP A 1 238 ? -11.484 5.432 3.484 1.00 95.69 238 ASP A N 1
ATOM 1805 C CA . ASP A 1 238 ? -11.754 4.678 2.261 1.00 95.69 238 ASP A CA 1
ATOM 1806 C C . ASP A 1 238 ? -12.588 3.418 2.548 1.00 95.69 238 ASP A C 1
ATOM 1808 O O . ASP A 1 238 ? -13.608 3.207 1.891 1.00 95.69 238 ASP A O 1
ATOM 1812 N N . ILE A 1 239 ? -12.281 2.651 3.605 1.00 97.62 239 ILE A N 1
ATOM 1813 C CA . ILE A 1 239 ? -13.122 1.518 4.045 1.00 97.62 239 ILE A CA 1
ATOM 1814 C C . ILE A 1 239 ? -14.522 1.989 4.463 1.00 97.62 239 ILE A C 1
ATOM 1816 O O . ILE A 1 239 ? -15.527 1.411 4.035 1.00 97.62 239 ILE A O 1
ATOM 1820 N N . ALA A 1 240 ? -14.610 3.021 5.313 1.00 97.25 240 ALA A N 1
ATOM 1821 C CA . ALA A 1 240 ? -15.887 3.535 5.815 1.00 97.25 240 ALA A CA 1
ATOM 1822 C C . ALA A 1 240 ? -16.798 3.987 4.664 1.00 97.25 240 ALA A C 1
ATOM 1824 O O . ALA A 1 240 ? -17.997 3.710 4.637 1.00 97.25 240 ALA A O 1
ATOM 1825 N N . GLU A 1 241 ? -16.204 4.667 3.694 1.00 94.56 241 GLU A N 1
ATOM 1826 C CA . GLU A 1 241 ? -16.851 5.174 2.503 1.00 94.56 241 GLU A CA 1
ATOM 1827 C C . GLU A 1 241 ? -17.280 4.059 1.549 1.00 94.56 241 GLU A C 1
ATOM 1829 O O . GLU A 1 241 ? -18.461 3.973 1.207 1.00 94.56 241 GLU A O 1
ATOM 1834 N N . ALA A 1 242 ? -16.347 3.194 1.146 1.00 95.00 242 ALA A N 1
ATOM 1835 C CA . ALA A 1 242 ? -16.602 2.123 0.194 1.00 95.00 242 ALA A CA 1
ATOM 1836 C C . ALA A 1 242 ? -17.663 1.141 0.715 1.00 95.00 242 ALA A C 1
ATOM 1838 O O . ALA A 1 242 ? -18.462 0.622 -0.064 1.00 95.00 242 ALA A O 1
ATOM 1839 N N . SER A 1 243 ? -17.695 0.902 2.031 1.00 96.44 243 SER A N 1
ATOM 1840 C CA . SER A 1 243 ? -18.672 0.016 2.678 1.00 96.44 243 SER A CA 1
ATOM 1841 C C . SER A 1 243 ? -19.975 0.716 3.086 1.00 96.44 243 SER A C 1
ATOM 1843 O O . SER A 1 243 ? -20.953 0.043 3.407 1.00 96.44 243 SER A O 1
ATOM 1845 N N . GLY A 1 244 ? -20.021 2.053 3.097 1.00 96.12 244 GLY A N 1
ATOM 1846 C CA . GLY A 1 244 ? -21.179 2.809 3.585 1.00 96.12 244 GLY A CA 1
ATOM 1847 C C . GLY A 1 244 ? -21.444 2.619 5.085 1.00 96.12 244 GLY A C 1
ATOM 1848 O O . GLY A 1 244 ? -22.598 2.484 5.493 1.00 96.12 244 GLY A O 1
ATOM 1849 N N . VAL A 1 245 ? -20.380 2.584 5.891 1.00 98.06 245 VAL A N 1
ATOM 1850 C CA . VAL A 1 245 ? -20.411 2.334 7.343 1.00 98.06 245 VAL A CA 1
ATOM 1851 C C . VAL A 1 245 ? -19.711 3.448 8.126 1.00 98.06 245 VAL A C 1
ATOM 1853 O O . VAL A 1 245 ? -18.978 4.272 7.573 1.00 98.06 245 VAL A O 1
ATOM 1856 N N . GLY A 1 246 ? -19.932 3.486 9.440 1.00 98.44 246 GLY A N 1
ATOM 1857 C CA . GLY A 1 246 ? -19.130 4.288 10.359 1.00 98.44 246 GLY A CA 1
ATOM 1858 C C . GLY A 1 246 ? -17.964 3.478 10.920 1.00 98.44 246 GLY A C 1
ATOM 1859 O O . GLY A 1 246 ? -18.073 2.266 11.076 1.00 98.44 246 GLY A O 1
ATOM 1860 N N . ILE A 1 247 ? -16.862 4.134 11.278 1.00 98.75 247 ILE A N 1
ATOM 1861 C CA . ILE A 1 247 ? -15.759 3.502 12.014 1.00 98.75 247 ILE A CA 1
ATOM 1862 C C . ILE A 1 247 ? -15.446 4.322 13.262 1.00 98.75 247 ILE A C 1
ATOM 1864 O O . ILE A 1 247 ? -15.259 5.538 13.188 1.00 98.75 247 ILE A O 1
ATOM 1868 N N . ARG A 1 248 ? -15.379 3.652 14.414 1.00 98.50 248 ARG A N 1
ATOM 1869 C CA . ARG A 1 248 ? -14.979 4.236 15.698 1.00 98.50 248 ARG A CA 1
ATOM 1870 C C . ARG A 1 248 ? -13.622 3.685 16.104 1.00 98.50 248 ARG A C 1
ATOM 1872 O O . ARG A 1 248 ? -13.492 2.500 16.400 1.00 98.50 248 ARG A O 1
ATOM 1879 N N . VAL A 1 249 ? -12.623 4.554 16.134 1.00 98.44 249 VAL A N 1
ATOM 1880 C CA . VAL A 1 249 ? -11.237 4.232 16.488 1.00 98.44 249 VAL A CA 1
ATOM 1881 C C . VAL A 1 249 ? -10.939 4.733 17.893 1.00 98.44 249 VAL A C 1
ATOM 1883 O O . VAL A 1 249 ? -11.325 5.842 18.246 1.00 98.44 249 VAL A O 1
ATOM 1886 N N . ARG A 1 250 ? -10.239 3.938 18.697 1.00 98.25 250 ARG A N 1
ATOM 1887 C CA . ARG A 1 250 ? -9.736 4.321 20.018 1.00 98.25 250 ARG A CA 1
ATOM 1888 C C . ARG A 1 250 ? -8.320 4.859 19.855 1.00 98.25 250 ARG A C 1
ATOM 1890 O O . ARG A 1 250 ? -7.417 4.112 19.495 1.00 98.25 250 ARG A O 1
ATOM 1897 N N . GLU A 1 251 ? -8.116 6.149 20.117 1.00 96.00 251 GLU A N 1
ATOM 1898 C CA . GLU A 1 251 ? -6.820 6.805 19.869 1.00 96.00 251 GLU A CA 1
ATOM 1899 C C . GLU A 1 251 ? -5.683 6.175 20.688 1.00 96.00 251 GLU A C 1
ATOM 1901 O O . GLU A 1 251 ? -4.568 6.064 20.193 1.00 96.00 251 GLU A O 1
ATOM 1906 N N . GLY A 1 252 ? -5.975 5.689 21.900 1.00 96.69 252 GLY A N 1
ATOM 1907 C CA . GLY A 1 252 ? -4.991 5.014 22.755 1.00 96.69 252 GLY A CA 1
ATOM 1908 C C . GLY A 1 252 ? -4.505 3.650 22.245 1.00 96.69 252 GLY A C 1
ATOM 1909 O O . GLY A 1 252 ? -3.486 3.167 22.731 1.00 96.69 252 GLY A O 1
ATOM 1910 N N . ASP A 1 253 ? -5.200 3.044 21.276 1.00 97.88 253 ASP A N 1
ATOM 1911 C CA . ASP A 1 253 ? -4.807 1.761 20.675 1.00 97.88 253 ASP A CA 1
ATOM 1912 C C . ASP A 1 253 ? -3.993 1.941 19.382 1.00 97.88 253 ASP A C 1
ATOM 1914 O O . ASP A 1 253 ? -3.390 0.984 18.886 1.00 97.88 253 ASP A O 1
ATOM 1918 N N . LEU A 1 254 ? -3.958 3.156 18.825 1.00 98.12 254 LEU A N 1
ATOM 1919 C CA . LEU A 1 254 ? -3.099 3.480 17.690 1.00 98.12 254 LEU A CA 1
ATOM 1920 C C . LEU A 1 254 ? -1.637 3.451 18.127 1.00 98.12 254 LEU A C 1
ATOM 1922 O O . LEU A 1 254 ? -1.278 3.887 19.220 1.00 98.12 254 LEU A O 1
ATOM 1926 N N . PHE A 1 255 ? -0.771 2.955 17.251 1.00 98.56 255 PHE A N 1
ATOM 1927 C CA . PHE A 1 255 ? 0.646 2.829 17.556 1.00 98.56 255 PHE A CA 1
ATOM 1928 C C . PHE A 1 255 ? 1.518 3.147 16.346 1.00 98.56 255 PHE A C 1
ATOM 1930 O O . PHE A 1 255 ? 1.078 3.131 15.197 1.00 98.56 255 PHE A O 1
ATOM 1937 N N . VAL A 1 256 ? 2.779 3.436 16.642 1.00 98.56 256 VAL A N 1
ATOM 1938 C CA . VAL A 1 256 ? 3.864 3.653 15.687 1.00 98.56 256 VAL A CA 1
ATOM 1939 C C . VAL A 1 256 ? 5.045 2.836 16.197 1.00 98.56 256 VAL A C 1
ATOM 1941 O O . VAL A 1 256 ? 5.255 2.757 17.413 1.00 98.56 256 VAL A O 1
ATOM 1944 N N . GLU A 1 257 ? 5.792 2.191 15.305 1.00 98.00 257 GLU A N 1
ATOM 1945 C CA . GLU A 1 257 ? 7.018 1.505 15.718 1.00 98.00 257 GLU A CA 1
ATOM 1946 C C . GLU A 1 257 ? 8.077 2.511 16.175 1.00 98.00 257 GLU A C 1
ATOM 1948 O O . GLU A 1 257 ? 8.151 3.637 15.684 1.00 98.00 257 GLU A O 1
ATOM 1953 N N . GLU A 1 258 ? 8.906 2.108 17.135 1.00 96.94 258 GLU A N 1
ATOM 1954 C CA . GLU A 1 258 ? 9.900 3.000 17.739 1.00 96.94 258 GLU A CA 1
ATOM 1955 C C . GLU A 1 258 ? 10.878 3.556 16.693 1.00 96.94 258 GLU A C 1
ATOM 1957 O O . GLU A 1 258 ? 11.132 4.759 16.662 1.00 96.94 258 GLU A O 1
ATOM 1962 N N . ASP A 1 259 ? 11.355 2.700 15.786 1.00 96.69 259 ASP A N 1
ATOM 1963 C CA . ASP A 1 259 ? 12.273 3.083 14.711 1.00 96.69 259 ASP A CA 1
ATOM 1964 C C . ASP A 1 259 ? 11.623 4.022 13.679 1.00 96.69 259 ASP A C 1
ATOM 1966 O O . ASP A 1 259 ? 12.253 4.979 13.226 1.00 96.69 259 ASP A O 1
ATOM 1970 N N . VAL A 1 260 ? 10.341 3.819 13.362 1.00 98.38 260 VAL A N 1
ATOM 1971 C CA . VAL A 1 260 ? 9.539 4.725 12.527 1.00 98.38 260 VAL A CA 1
ATOM 1972 C C . VAL A 1 260 ? 9.410 6.082 13.214 1.00 98.38 260 VAL A C 1
ATOM 1974 O O . VAL A 1 260 ? 9.736 7.112 12.621 1.00 98.38 260 VAL A O 1
ATOM 1977 N N . SER A 1 261 ? 8.996 6.099 14.483 1.00 97.88 261 SER A N 1
ATOM 1978 C CA . SER A 1 261 ? 8.833 7.335 15.249 1.00 97.88 261 SER A CA 1
ATOM 1979 C C . SER A 1 261 ? 10.144 8.113 15.370 1.00 97.88 261 SER A C 1
ATOM 1981 O O . SER A 1 261 ? 10.127 9.346 15.346 1.00 97.88 261 SER A O 1
ATOM 1983 N N . GLU A 1 262 ? 11.274 7.423 15.513 1.00 97.69 262 GLU A N 1
ATOM 1984 C CA . GLU A 1 262 ? 12.591 8.043 15.611 1.00 97.69 262 GLU A CA 1
ATOM 1985 C C . GLU A 1 262 ? 12.964 8.775 14.315 1.00 97.69 262 GLU A C 1
ATOM 1987 O O . GLU A 1 262 ? 13.331 9.954 14.361 1.00 97.69 262 GLU A O 1
ATOM 1992 N N . VAL A 1 263 ? 12.787 8.123 13.160 1.00 98.50 263 VAL A N 1
ATOM 1993 C CA . VAL A 1 263 ? 13.038 8.727 11.844 1.00 98.50 263 VAL A CA 1
ATOM 1994 C C . VAL A 1 263 ? 12.132 9.935 11.617 1.00 98.50 263 VAL A C 1
ATOM 1996 O O . VAL A 1 263 ? 12.619 11.022 11.296 1.00 98.50 263 VAL A O 1
ATOM 1999 N N . LEU A 1 264 ? 10.821 9.790 11.830 1.00 98.38 264 LEU A N 1
ATOM 2000 C CA . LEU A 1 264 ? 9.869 10.881 11.605 1.00 98.38 264 LEU A CA 1
ATOM 2001 C C . LEU A 1 264 ? 10.151 12.089 12.508 1.00 98.38 264 LEU A C 1
ATOM 2003 O O . LEU A 1 264 ? 10.043 13.233 12.055 1.00 98.38 264 LEU A O 1
ATOM 2007 N N . ARG A 1 265 ? 10.590 11.863 13.754 1.00 98.12 265 ARG A N 1
ATOM 2008 C CA . ARG A 1 265 ? 11.022 12.929 14.672 1.00 98.12 265 ARG A CA 1
ATOM 2009 C C . ARG A 1 265 ? 12.253 13.667 14.148 1.00 98.12 265 ARG A C 1
ATOM 2011 O O . ARG A 1 265 ? 12.267 14.899 14.189 1.00 98.12 265 ARG A O 1
ATOM 2018 N N . VAL A 1 266 ? 13.265 12.949 13.652 1.00 97.88 266 VAL A N 1
ATOM 2019 C CA . VAL A 1 266 ? 14.476 13.561 13.077 1.00 97.88 266 VAL A CA 1
ATOM 2020 C C . VAL A 1 266 ? 14.116 14.469 11.905 1.00 97.88 266 VAL A C 1
ATOM 2022 O O . VAL A 1 266 ? 14.480 15.645 11.904 1.00 97.88 266 VAL A O 1
ATOM 2025 N N . PHE A 1 267 ? 13.340 13.974 10.940 1.00 98.00 267 PHE A N 1
ATOM 2026 C CA . PHE A 1 267 ? 12.986 14.776 9.766 1.00 98.00 267 PHE A CA 1
ATOM 2027 C C . PHE A 1 267 ? 12.001 15.896 10.083 1.00 98.00 267 PHE A C 1
ATOM 2029 O O . PHE A 1 267 ? 12.106 16.969 9.486 1.00 98.00 267 PHE A O 1
ATOM 2036 N N . SER A 1 268 ? 11.116 15.717 11.064 1.00 97.88 268 SER A N 1
ATOM 2037 C CA . SER A 1 268 ? 10.267 16.812 11.536 1.00 97.88 268 SER A CA 1
ATOM 2038 C C . SER A 1 268 ? 11.093 17.941 12.159 1.00 97.88 268 SER A C 1
ATOM 2040 O O . SER A 1 268 ? 10.838 19.115 11.891 1.00 97.88 268 SER A O 1
ATOM 2042 N N . GLY A 1 269 ? 12.124 17.602 12.942 1.00 97.50 269 GLY A N 1
ATOM 2043 C CA . GLY A 1 269 ? 13.064 18.571 13.510 1.00 97.50 269 GLY A CA 1
ATOM 2044 C C . GLY A 1 269 ? 13.920 19.266 12.448 1.00 97.50 269 GLY A C 1
ATOM 2045 O O . GLY A 1 269 ? 14.021 20.492 12.446 1.00 97.50 269 GLY A O 1
ATOM 2046 N N . LEU A 1 270 ? 14.481 18.498 11.510 1.00 96.31 270 LEU A N 1
ATOM 2047 C CA . LEU A 1 270 ? 15.339 19.008 10.437 1.00 96.31 270 LEU A CA 1
ATOM 2048 C C . LEU A 1 270 ? 14.589 19.959 9.495 1.00 96.31 270 LEU A C 1
ATOM 2050 O O . LEU A 1 270 ? 15.102 21.007 9.106 1.00 96.31 270 LEU A O 1
ATOM 2054 N N . THR A 1 271 ? 13.371 19.586 9.106 1.00 97.00 271 THR A N 1
ATOM 2055 C CA . THR A 1 271 ? 12.593 20.319 8.099 1.00 97.00 271 THR A CA 1
ATOM 2056 C C . THR A 1 271 ? 11.689 21.384 8.715 1.00 97.00 271 THR A C 1
ATOM 2058 O O . THR A 1 271 ? 11.282 22.318 8.025 1.00 97.00 271 THR A O 1
ATOM 2061 N N . GLY A 1 272 ? 11.360 21.273 10.003 1.00 97.06 272 GLY A N 1
ATOM 2062 C CA . GLY A 1 272 ? 10.344 22.100 10.654 1.00 97.06 272 GLY A CA 1
ATOM 2063 C C . GLY A 1 272 ? 8.912 21.798 10.193 1.00 97.06 272 GLY A C 1
ATOM 2064 O O . GLY A 1 272 ? 8.008 22.575 10.496 1.00 97.06 272 GLY A O 1
ATOM 2065 N N . VAL A 1 273 ? 8.694 20.706 9.454 1.00 96.19 273 VAL A N 1
ATOM 2066 C CA . VAL A 1 273 ? 7.371 20.216 9.045 1.00 96.19 273 VAL A CA 1
ATOM 2067 C C . VAL A 1 273 ? 7.003 19.056 9.958 1.00 96.19 273 VAL A C 1
ATOM 2069 O O . VAL A 1 273 ? 7.748 18.091 10.040 1.00 96.19 273 VAL A O 1
ATOM 2072 N N . GLN A 1 274 ? 5.873 19.139 10.657 1.00 96.50 274 GLN A N 1
ATOM 2073 C CA . GLN A 1 274 ? 5.407 18.020 11.477 1.00 96.50 274 GLN A CA 1
ATOM 2074 C C . GLN A 1 274 ? 4.847 16.914 10.583 1.00 96.50 274 GLN A C 1
ATOM 2076 O O . GLN A 1 274 ? 3.953 17.172 9.777 1.00 96.50 274 GLN A O 1
ATOM 2081 N N . ILE A 1 275 ? 5.365 15.698 10.745 1.00 96.81 275 ILE A N 1
ATOM 2082 C CA . ILE A 1 275 ? 4.872 14.510 10.049 1.00 96.81 275 ILE A CA 1
ATOM 2083 C C . ILE A 1 275 ? 3.998 13.728 11.029 1.00 96.81 275 ILE A C 1
ATOM 2085 O O . ILE A 1 275 ? 4.520 13.067 11.924 1.00 96.81 275 ILE A O 1
ATOM 2089 N N . ASP A 1 276 ? 2.676 13.825 10.879 1.00 96.00 276 ASP A N 1
ATOM 2090 C CA . ASP A 1 276 ? 1.741 12.968 11.616 1.00 96.00 276 ASP A CA 1
ATOM 2091 C C . ASP A 1 276 ? 1.801 11.538 11.045 1.00 96.00 276 ASP A C 1
ATOM 2093 O O . ASP A 1 276 ? 1.394 11.347 9.896 1.00 96.00 276 ASP A O 1
ATOM 2097 N N . PRO A 1 277 ? 2.262 10.528 11.810 1.00 97.38 277 PRO A N 1
ATOM 2098 C CA . PRO A 1 277 ? 2.405 9.162 11.311 1.00 97.38 277 PRO A CA 1
ATOM 2099 C C . PRO A 1 277 ? 1.079 8.518 10.889 1.00 97.38 277 PRO A C 1
ATOM 2101 O O . PRO A 1 277 ? 1.085 7.603 10.074 1.00 97.38 277 PRO A O 1
ATOM 2104 N N . MET A 1 278 ? -0.060 8.966 11.428 1.00 97.12 278 MET A N 1
ATOM 2105 C CA . MET A 1 278 ? -1.368 8.412 11.055 1.00 97.12 278 MET A CA 1
ATOM 2106 C C . MET A 1 278 ? -1.913 8.995 9.746 1.00 97.12 278 MET A C 1
ATOM 2108 O O . MET A 1 278 ? -2.804 8.400 9.143 1.00 97.12 278 MET A O 1
ATOM 2112 N N . SER A 1 279 ? -1.389 10.147 9.319 1.00 95.69 279 SER A N 1
ATOM 2113 C CA . SER A 1 279 ? -1.796 10.846 8.092 1.00 95.69 279 SER A CA 1
ATOM 2114 C C . SER A 1 279 ? -0.757 10.751 6.971 1.00 95.69 279 SER A C 1
ATOM 2116 O O . SER A 1 279 ? -1.065 11.079 5.828 1.00 95.69 279 SER A O 1
ATOM 2118 N N . ALA A 1 280 ? 0.485 10.393 7.301 1.00 96.38 280 ALA A N 1
ATOM 2119 C CA . ALA A 1 280 ? 1.576 10.259 6.348 1.00 96.38 280 ALA A CA 1
ATOM 2120 C C . ALA A 1 280 ? 1.487 8.944 5.574 1.00 96.38 280 ALA A C 1
ATOM 2122 O O . ALA A 1 280 ? 1.034 7.939 6.126 1.00 96.38 280 ALA A O 1
ATOM 2123 N N . ILE A 1 281 ? 2.006 8.957 4.346 1.00 96.44 281 ILE A N 1
ATOM 2124 C CA . ILE A 1 281 ? 2.101 7.771 3.498 1.00 96.44 281 ILE A CA 1
ATOM 2125 C C . ILE A 1 281 ? 2.678 6.567 4.265 1.00 96.44 281 ILE A C 1
ATOM 2127 O O . ILE A 1 281 ? 3.699 6.686 4.962 1.00 96.44 281 ILE A O 1
ATOM 2131 N N . SER A 1 282 ? 1.996 5.423 4.205 1.00 97.38 282 SER A N 1
ATOM 2132 C CA . SER A 1 282 ? 2.292 4.290 5.086 1.00 97.38 282 SER A CA 1
ATOM 2133 C C . SER A 1 282 ? 2.170 2.927 4.407 1.00 97.38 282 SER A C 1
ATOM 2135 O O . SER A 1 282 ? 1.760 1.964 5.065 1.00 97.38 282 SER A O 1
ATOM 2137 N N . GLU A 1 283 ? 2.589 2.798 3.141 1.00 96.31 283 GLU A N 1
ATOM 2138 C CA . GLU A 1 283 ? 2.713 1.475 2.526 1.00 96.31 283 GLU A CA 1
ATOM 2139 C C . GLU A 1 283 ? 3.474 0.509 3.449 1.00 96.31 283 GLU A C 1
ATOM 2141 O O . GLU A 1 283 ? 4.472 0.854 4.096 1.00 96.31 283 GLU A O 1
ATOM 2146 N N . GLY A 1 284 ? 2.945 -0.708 3.568 1.00 97.31 284 GLY A N 1
ATOM 2147 C CA . GLY A 1 284 ? 3.345 -1.676 4.591 1.00 97.31 284 GLY A CA 1
ATOM 2148 C C . GLY A 1 284 ? 2.459 -1.742 5.830 1.00 97.31 284 GLY A C 1
ATOM 2149 O O . GLY A 1 284 ? 2.644 -2.631 6.662 1.00 97.31 284 GLY A O 1
ATOM 2150 N N . THR A 1 285 ? 1.480 -0.857 5.939 1.00 98.69 285 THR A N 1
ATOM 2151 C CA . THR A 1 285 ? 0.501 -0.820 7.030 1.00 98.69 285 THR A CA 1
ATOM 2152 C C . THR A 1 285 ? -0.841 -1.294 6.507 1.00 98.69 285 THR A C 1
ATOM 2154 O O . THR A 1 285 ? -1.362 -0.713 5.563 1.00 98.69 285 THR A O 1
ATOM 2157 N N . LEU A 1 286 ? -1.417 -2.332 7.107 1.00 98.81 286 LEU A N 1
ATOM 2158 C CA . LEU A 1 286 ? -2.719 -2.866 6.716 1.00 98.81 286 LEU A CA 1
ATOM 2159 C C . LEU A 1 286 ? -3.788 -2.453 7.728 1.00 98.81 286 LEU A C 1
ATOM 2161 O O . LEU A 1 286 ? -3.600 -2.614 8.939 1.00 98.81 286 LEU A O 1
ATOM 2165 N N . VAL A 1 287 ? -4.934 -1.999 7.226 1.00 98.81 287 VAL A N 1
ATOM 2166 C CA . VAL A 1 287 ? -6.180 -1.866 7.984 1.00 98.81 287 VAL A CA 1
ATOM 2167 C C . VAL A 1 287 ? -7.136 -2.970 7.546 1.00 98.81 287 VAL A C 1
ATOM 2169 O O . VAL A 1 287 ? -7.374 -3.167 6.356 1.00 98.81 287 VAL A O 1
ATOM 2172 N N . ALA A 1 288 ? -7.694 -3.708 8.502 1.00 98.81 288 ALA A N 1
ATOM 2173 C CA . ALA A 1 288 ? -8.563 -4.847 8.221 1.00 98.81 288 ALA A CA 1
ATOM 2174 C C . ALA A 1 288 ? -9.805 -4.862 9.119 1.00 98.81 288 ALA A C 1
ATOM 2176 O O . ALA A 1 288 ? -9.707 -4.618 10.318 1.00 98.81 288 ALA A O 1
ATOM 2177 N N . ALA A 1 289 ? -10.965 -5.191 8.552 1.00 98.88 289 ALA A N 1
ATOM 2178 C CA . ALA A 1 289 ? -12.216 -5.409 9.273 1.00 98.88 289 ALA A CA 1
ATOM 2179 C C . ALA A 1 289 ? -12.492 -6.913 9.387 1.00 98.88 289 ALA A C 1
ATOM 2181 O O . ALA A 1 289 ? -12.677 -7.597 8.375 1.00 98.88 289 ALA A O 1
ATOM 2182 N N . VAL A 1 290 ? -12.510 -7.430 10.614 1.00 98.81 290 VAL A N 1
ATOM 2183 C CA . VAL A 1 290 ? -12.742 -8.850 10.925 1.00 98.81 290 VAL A CA 1
ATOM 2184 C C . VAL A 1 290 ? -13.973 -9.009 11.816 1.00 98.81 290 VAL A C 1
ATOM 2186 O O . VAL A 1 290 ? -14.241 -8.124 12.631 1.00 98.81 290 VAL A O 1
ATOM 2189 N N . PRO A 1 291 ? -14.690 -10.145 11.756 1.00 98.69 291 PRO A N 1
ATOM 2190 C CA . PRO A 1 291 ? -15.696 -10.464 12.760 1.00 98.69 291 PRO A CA 1
ATOM 2191 C C . PRO A 1 291 ? -15.119 -10.362 14.185 1.00 98.69 291 PRO A C 1
ATOM 2193 O O . PRO A 1 291 ? -13.971 -10.764 14.417 1.00 98.69 291 PRO A O 1
ATOM 2196 N N . PRO A 1 292 ? -15.889 -9.867 15.168 1.00 97.88 292 PRO A N 1
ATOM 2197 C CA . PRO A 1 292 ? -15.375 -9.613 16.513 1.00 97.88 292 PRO A CA 1
ATOM 2198 C C . PRO A 1 292 ? -14.923 -10.896 17.229 1.00 97.88 292 PRO A C 1
ATOM 2200 O O . PRO A 1 292 ? -13.958 -10.875 17.989 1.00 97.88 292 PRO A O 1
ATOM 2203 N N . ASP A 1 293 ? -15.556 -12.037 16.942 1.00 98.00 293 ASP A N 1
ATOM 2204 C CA . ASP A 1 293 ? -15.176 -13.359 17.456 1.00 98.00 293 ASP A CA 1
ATOM 2205 C C . ASP A 1 293 ? -13.900 -13.927 16.807 1.00 98.00 293 ASP A C 1
ATOM 2207 O O . ASP A 1 293 ? -13.323 -14.895 17.306 1.00 98.00 293 ASP A O 1
ATOM 2211 N N . ARG A 1 294 ? -13.425 -13.308 15.719 1.00 98.44 294 ARG A N 1
ATOM 2212 C CA . ARG A 1 294 ? -12.208 -13.682 14.985 1.00 98.44 294 ARG A CA 1
ATOM 2213 C C . ARG A 1 294 ? -11.022 -12.756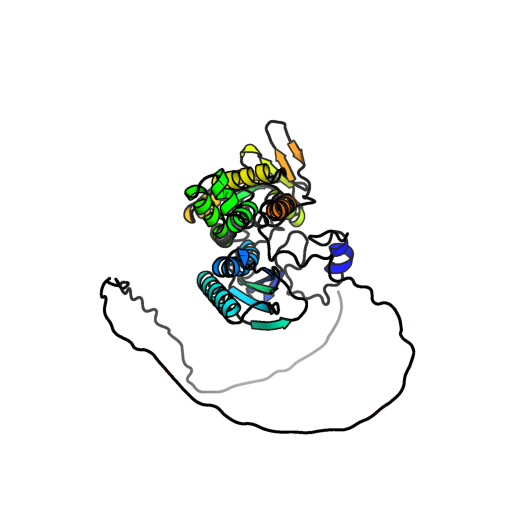 15.240 1.00 98.44 294 ARG A C 1
ATOM 2215 O O . ARG A 1 294 ? -9.906 -13.096 14.852 1.00 98.44 294 ARG A O 1
ATOM 2222 N N . ALA A 1 295 ? -11.214 -11.645 15.949 1.00 98.50 295 ALA A N 1
ATOM 2223 C CA . ALA A 1 295 ? -10.164 -10.658 16.208 1.00 98.50 295 ALA A CA 1
ATOM 2224 C C . ALA A 1 295 ? -8.913 -11.255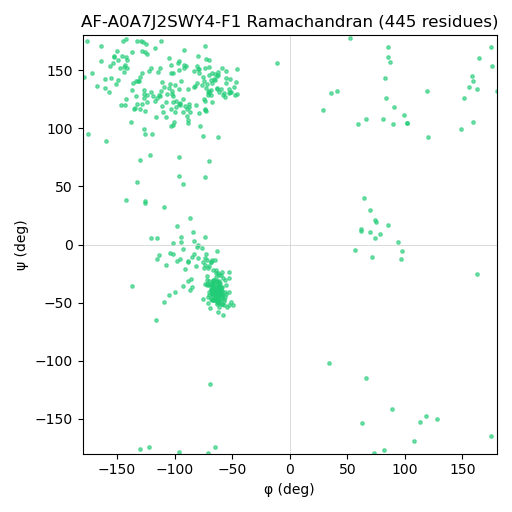 16.882 1.00 98.50 295 ALA A C 1
ATOM 2226 O O . ALA A 1 295 ? -7.790 -11.008 16.445 1.00 98.50 295 ALA A O 1
ATOM 2227 N N . GLU A 1 296 ? -9.075 -12.102 17.904 1.00 98.50 296 GLU A N 1
ATOM 2228 C CA . GLU A 1 296 ? -7.923 -12.744 18.553 1.00 98.50 296 GLU A CA 1
ATOM 2229 C C . GLU A 1 296 ? -7.205 -13.749 17.641 1.00 98.50 296 GLU A C 1
ATOM 2231 O O . GLU A 1 296 ? -5.993 -13.936 17.745 1.00 98.50 296 GLU A O 1
ATOM 2236 N N . GLU A 1 297 ? -7.944 -14.434 16.764 1.00 98.56 297 GLU A N 1
ATOM 2237 C CA . GLU A 1 297 ? -7.368 -15.352 15.781 1.00 98.56 297 GLU A CA 1
ATOM 2238 C C . GLU A 1 297 ? -6.548 -14.591 14.739 1.00 98.56 297 GLU A C 1
ATOM 2240 O O . GLU A 1 297 ? -5.414 -14.983 14.467 1.00 98.56 297 GLU A O 1
ATOM 2245 N N . ALA A 1 298 ? -7.062 -13.455 14.262 1.00 98.69 298 ALA A N 1
ATOM 2246 C CA . ALA A 1 298 ? -6.366 -12.557 13.347 1.00 98.69 298 ALA A CA 1
ATOM 2247 C C . ALA A 1 298 ? -5.024 -12.081 13.929 1.00 98.69 298 ALA A C 1
ATOM 2249 O O . ALA A 1 298 ? -3.983 -12.215 13.284 1.00 98.69 298 ALA A O 1
ATOM 2250 N N . LEU A 1 299 ? -5.017 -11.615 15.185 1.00 98.81 299 LEU A N 1
ATOM 2251 C CA . LEU A 1 299 ? -3.785 -11.204 15.871 1.00 98.81 299 LEU A CA 1
ATOM 2252 C C . LEU A 1 299 ? -2.783 -12.361 16.025 1.00 98.81 299 LEU A C 1
ATOM 2254 O O . LEU A 1 299 ? -1.574 -12.150 15.914 1.00 98.81 299 LEU A O 1
ATOM 2258 N N . ARG A 1 300 ? -3.260 -13.593 16.254 1.00 98.62 300 ARG A N 1
ATOM 2259 C CA . ARG A 1 300 ? -2.391 -14.778 16.325 1.00 98.62 300 ARG A CA 1
ATOM 2260 C C . ARG A 1 300 ? -1.768 -15.125 14.975 1.00 98.62 300 ARG A C 1
ATOM 2262 O O . ARG A 1 300 ? -0.588 -15.466 14.959 1.00 98.62 300 ARG A O 1
ATOM 2269 N N . GLU A 1 301 ? -2.516 -15.060 13.872 1.00 98.50 301 GLU A N 1
ATOM 2270 C CA . GLU A 1 301 ? -1.953 -15.305 12.534 1.00 98.50 301 GLU A CA 1
ATOM 2271 C C . GLU A 1 301 ? -0.886 -14.265 12.179 1.00 98.50 301 GLU A C 1
ATOM 2273 O O . GLU A 1 301 ? 0.211 -14.637 11.767 1.00 98.50 301 GLU A O 1
ATOM 2278 N N . LEU A 1 302 ? -1.155 -12.982 12.433 1.00 98.75 302 LEU A N 1
ATOM 2279 C CA . LEU A 1 302 ? -0.187 -11.902 12.211 1.00 98.75 302 LEU A CA 1
ATOM 2280 C C . LEU A 1 302 ? 1.072 -12.079 13.074 1.00 98.75 302 LEU A C 1
ATOM 2282 O O . LEU A 1 302 ? 2.194 -11.992 12.575 1.00 98.75 302 LEU A O 1
ATOM 2286 N N . SER A 1 303 ? 0.907 -12.433 14.351 1.00 98.50 303 SER A N 1
ATOM 2287 C CA . SER A 1 303 ? 2.035 -12.683 15.253 1.00 98.50 303 SER A CA 1
ATOM 2288 C C . SER A 1 303 ? 2.917 -13.856 14.805 1.00 98.50 303 SER A C 1
ATOM 2290 O O . SER A 1 303 ? 4.129 -13.803 15.015 1.00 98.50 303 SER A O 1
ATOM 2292 N N . ARG A 1 304 ? 2.358 -14.895 14.165 1.00 98.06 304 ARG A N 1
ATOM 2293 C CA . ARG A 1 304 ? 3.147 -16.017 13.613 1.00 98.06 304 ARG A CA 1
ATOM 2294 C C . ARG A 1 304 ? 4.039 -15.601 12.451 1.00 98.06 304 ARG A C 1
ATOM 2296 O O . ARG A 1 304 ? 5.110 -16.179 12.295 1.00 98.06 304 ARG A O 1
ATOM 2303 N N . GLU A 1 305 ? 3.622 -14.599 11.685 1.00 97.56 305 GLU A N 1
ATOM 2304 C CA . GLU A 1 305 ? 4.435 -13.974 10.636 1.00 97.56 305 GLU A CA 1
ATOM 2305 C C . GLU A 1 305 ? 5.385 -12.893 11.194 1.00 97.56 305 GLU A C 1
ATOM 2307 O O . GLU A 1 305 ? 6.100 -12.239 10.440 1.00 97.56 305 GLU A O 1
ATOM 2312 N N . GLY A 1 306 ? 5.419 -12.693 12.519 1.00 97.88 306 GLY A N 1
ATOM 2313 C CA . GLY A 1 306 ? 6.250 -11.673 13.163 1.00 97.88 306 GLY A CA 1
ATOM 2314 C C . GLY A 1 306 ? 5.721 -10.246 12.995 1.00 97.88 306 GLY A C 1
ATOM 2315 O O . GLY A 1 306 ? 6.478 -9.294 13.168 1.00 97.88 306 GLY A O 1
ATOM 2316 N N . ILE A 1 307 ? 4.439 -10.086 12.663 1.00 98.50 307 ILE A N 1
ATOM 2317 C CA . ILE A 1 307 ? 3.808 -8.789 12.418 1.00 98.50 307 ILE A CA 1
ATOM 2318 C C . ILE A 1 307 ? 3.125 -8.314 13.700 1.00 98.50 307 ILE A C 1
ATOM 2320 O O . ILE A 1 307 ? 2.222 -8.971 14.225 1.00 98.50 307 ILE A O 1
ATOM 2324 N N . ARG A 1 308 ? 3.542 -7.149 14.205 1.00 98.31 308 ARG A N 1
ATOM 2325 C CA . ARG A 1 308 ? 2.837 -6.467 15.293 1.00 98.31 308 ARG A CA 1
ATOM 2326 C C . ARG A 1 308 ? 1.517 -5.915 14.764 1.00 98.31 308 ARG A C 1
ATOM 2328 O O . ARG A 1 308 ? 1.489 -5.243 13.733 1.00 98.31 308 ARG A O 1
ATOM 2335 N N . ALA A 1 309 ? 0.439 -6.173 15.491 1.00 98.81 309 ALA A N 1
ATOM 2336 C CA . ALA A 1 309 ? -0.879 -5.655 15.170 1.00 98.81 309 ALA A CA 1
ATOM 2337 C C . ALA A 1 309 ? -1.713 -5.429 16.432 1.00 98.81 309 ALA A C 1
ATOM 2339 O O . ALA A 1 309 ? -1.441 -6.027 17.477 1.00 98.81 309 ALA A O 1
ATOM 2340 N N . ALA A 1 310 ? -2.731 -4.581 16.324 1.00 98.69 310 ALA A N 1
ATOM 2341 C CA . ALA A 1 310 ? -3.665 -4.286 17.405 1.00 98.69 310 ALA A CA 1
ATOM 2342 C C . ALA A 1 310 ? -5.094 -4.142 16.875 1.00 98.69 310 ALA A C 1
ATOM 2344 O O . ALA A 1 310 ? -5.298 -3.735 15.732 1.00 98.69 310 ALA A O 1
ATOM 2345 N N . VAL A 1 311 ? -6.081 -4.444 17.724 1.00 98.81 311 VAL A N 1
ATOM 2346 C CA . VAL A 1 311 ? -7.470 -4.032 17.486 1.00 98.81 311 VAL A CA 1
ATOM 2347 C C . VAL A 1 311 ? -7.584 -2.565 17.888 1.00 98.81 311 VAL A C 1
ATOM 2349 O O . VAL A 1 311 ? -7.490 -2.255 19.071 1.00 98.81 311 VAL A O 1
ATOM 2352 N N . ILE A 1 312 ? -7.815 -1.674 16.929 1.00 98.69 312 ILE A N 1
ATOM 2353 C CA . ILE A 1 312 ? -7.835 -0.220 17.158 1.00 98.69 312 ILE A CA 1
ATOM 2354 C C . ILE A 1 312 ? -9.244 0.360 17.259 1.00 98.69 312 ILE A C 1
ATOM 2356 O O . ILE A 1 312 ? -9.413 1.535 17.565 1.00 98.69 312 ILE A O 1
ATOM 2360 N N . GLY A 1 313 ? -10.279 -0.427 16.978 1.00 98.44 313 GLY A N 1
ATOM 2361 C CA . GLY A 1 313 ? -11.626 0.112 16.880 1.00 98.44 313 GLY A CA 1
ATOM 2362 C C . GLY A 1 313 ? -12.657 -0.905 16.437 1.00 98.44 313 GLY A C 1
ATOM 2363 O O . GLY A 1 313 ? -12.412 -2.112 16.466 1.00 98.44 313 GLY A O 1
ATOM 2364 N N . GLU A 1 314 ? -13.806 -0.388 16.028 1.00 98.75 314 GLU A N 1
ATOM 2365 C CA . GLU A 1 314 ? -14.934 -1.164 15.528 1.00 98.75 314 GLU A CA 1
ATOM 2366 C C . GLU A 1 314 ? -15.659 -0.429 14.396 1.00 98.75 314 GLU A C 1
ATOM 2368 O O . GLU A 1 314 ? -15.668 0.805 14.322 1.00 98.75 314 GLU A O 1
ATOM 2373 N N . VAL A 1 315 ? -16.293 -1.201 13.522 1.00 98.88 315 VAL A N 1
ATOM 2374 C CA . VAL A 1 315 ? -17.237 -0.707 12.524 1.00 98.88 315 VAL A CA 1
ATOM 2375 C C . VAL A 1 315 ? -18.607 -0.557 13.181 1.00 98.88 315 VAL A C 1
ATOM 2377 O O . VAL A 1 315 ? -19.079 -1.448 13.884 1.00 98.88 315 VAL A O 1
ATOM 2380 N N . VAL A 1 316 ? -19.284 0.555 12.924 1.00 98.56 316 VAL A N 1
ATOM 2381 C CA . VAL A 1 316 ? -20.613 0.877 13.454 1.00 98.56 316 VAL A CA 1
ATOM 2382 C C . VAL A 1 316 ? -21.574 1.274 12.339 1.00 98.56 316 VAL A C 1
ATOM 2384 O O . VAL A 1 316 ? -21.176 1.560 11.210 1.00 98.56 316 VAL A O 1
ATOM 2387 N N . GLU A 1 317 ? -22.867 1.320 12.652 1.00 97.88 317 GLU A N 1
ATOM 2388 C CA . GLU A 1 317 ? -23.844 1.947 11.763 1.00 97.88 317 GLU A CA 1
ATOM 2389 C C . GLU A 1 317 ? -23.547 3.446 11.589 1.00 97.88 317 GLU A C 1
ATOM 2391 O O . GLU A 1 317 ? -23.111 4.125 12.521 1.00 97.88 317 GLU A O 1
ATOM 2396 N N . GLY A 1 318 ? -23.817 3.981 10.397 1.00 94.62 318 GLY A N 1
ATOM 2397 C CA . GLY A 1 318 ? -23.595 5.389 10.071 1.00 94.62 318 GLY A CA 1
ATOM 2398 C C . GLY A 1 318 ? -22.584 5.563 8.945 1.00 94.62 318 GLY A C 1
ATOM 2399 O O . GLY A 1 318 ? -22.531 4.750 8.032 1.00 94.62 318 GLY A O 1
ATOM 2400 N N . SER A 1 319 ? -21.818 6.653 8.984 1.00 94.00 319 SER A N 1
ATOM 2401 C CA . SER A 1 319 ? -20.867 6.999 7.923 1.00 94.00 319 SER A CA 1
ATOM 2402 C C . SER A 1 319 ? -19.656 7.750 8.465 1.00 94.00 319 SER A C 1
ATOM 2404 O O . SER A 1 319 ? -19.821 8.677 9.267 1.00 94.00 319 SER A O 1
ATOM 2406 N N . GLY A 1 320 ? -18.478 7.447 7.925 1.00 96.00 320 GLY A N 1
ATOM 2407 C CA . GLY A 1 320 ? -17.234 8.166 8.200 1.00 96.00 320 GLY A CA 1
ATOM 2408 C C . GLY A 1 320 ? -16.542 7.727 9.489 1.00 96.00 320 GLY A C 1
ATOM 2409 O O . GLY A 1 320 ? -16.984 6.805 10.173 1.00 96.00 320 GLY A O 1
ATOM 2410 N N . VAL A 1 321 ? -15.439 8.398 9.816 1.00 98.25 321 VAL A N 1
ATOM 2411 C CA . VAL A 1 321 ? -14.532 7.974 10.889 1.00 98.25 321 VAL A CA 1
ATOM 2412 C C . VAL A 1 321 ? -14.620 8.909 12.098 1.00 98.25 321 VAL A C 1
ATOM 2414 O O . VAL A 1 321 ? -14.624 10.139 11.966 1.00 98.25 321 VAL A O 1
ATOM 2417 N N . VAL A 1 322 ? -14.675 8.323 13.293 1.00 98.00 322 VAL A N 1
ATOM 2418 C CA . VAL A 1 322 ? -14.612 9.014 14.585 1.00 98.00 322 VAL A CA 1
ATOM 2419 C C . VAL A 1 322 ? -13.464 8.437 15.401 1.00 98.00 322 VAL A C 1
ATOM 2421 O O . VAL A 1 322 ? -13.383 7.228 15.598 1.00 98.00 322 VAL A O 1
ATOM 2424 N N . ALA A 1 323 ? -12.599 9.311 15.900 1.00 97.38 323 ALA A N 1
ATOM 2425 C CA . ALA A 1 323 ? -11.558 8.981 16.855 1.00 97.38 323 ALA A CA 1
ATOM 2426 C C . ALA A 1 323 ? -12.049 9.295 18.276 1.00 97.38 323 ALA A C 1
ATOM 2428 O O . ALA A 1 323 ? -12.641 10.348 18.519 1.00 97.38 323 ALA A O 1
ATOM 2429 N N . VAL A 1 324 ? -11.840 8.360 19.197 1.00 97.19 324 VAL A N 1
ATOM 2430 C CA . VAL A 1 324 ? -12.269 8.416 20.595 1.00 97.19 324 VAL A CA 1
ATOM 2431 C C . VAL A 1 324 ? -11.018 8.436 21.466 1.00 97.19 324 VAL A C 1
ATOM 2433 O O . VAL A 1 324 ? -10.303 7.434 21.550 1.00 97.19 324 VAL A O 1
ATOM 2436 N N . GLY A 1 325 ? -10.755 9.579 22.091 1.00 94.38 325 GLY A N 1
ATOM 2437 C CA . GLY A 1 325 ? -9.620 9.806 22.985 1.00 94.38 325 GLY A CA 1
ATOM 2438 C C . GLY A 1 325 ? -10.065 10.258 24.377 1.00 94.38 325 GLY A C 1
ATOM 2439 O O . GLY A 1 325 ? -11.257 10.311 24.685 1.00 94.38 325 GLY A O 1
ATOM 2440 N N . GLU A 1 326 ? -9.103 10.614 25.232 1.00 89.25 326 GLU A N 1
ATOM 2441 C CA . GLU A 1 326 ? -9.380 11.111 26.592 1.00 89.25 326 GLU A CA 1
ATOM 2442 C C . GLU A 1 326 ? -10.171 12.431 26.590 1.00 89.25 326 GLU A C 1
ATOM 2444 O O . GLU A 1 326 ? -10.990 12.673 27.476 1.00 89.25 326 GLU A O 1
ATOM 2449 N N . GLU A 1 327 ? -9.961 13.266 25.568 1.00 88.56 327 GLU A N 1
ATOM 2450 C CA . GLU A 1 327 ? -10.636 14.560 25.391 1.00 88.56 327 GLU A CA 1
ATOM 2451 C C . GLU A 1 327 ? -12.048 14.433 24.781 1.00 88.56 327 GLU A C 1
ATOM 2453 O O . GLU A 1 327 ? -12.755 15.432 24.632 1.00 88.56 327 GLU A O 1
ATOM 2458 N N . GLY A 1 328 ? -12.481 13.209 24.455 1.00 93.56 328 GLY A N 1
ATOM 2459 C CA . GLY A 1 328 ? -13.788 12.903 23.879 1.00 93.56 328 GLY A CA 1
ATOM 2460 C C . GLY A 1 328 ? -13.713 12.385 22.444 1.00 93.56 328 GLY A C 1
ATOM 2461 O O . GLY A 1 328 ? -12.742 11.754 22.032 1.00 93.56 328 GLY A O 1
ATOM 2462 N N . GLU A 1 329 ? -14.785 12.616 21.685 1.00 95.50 329 GLU A N 1
ATOM 2463 C CA . GLU A 1 329 ? -14.922 12.127 20.311 1.00 95.50 329 GLU A CA 1
ATOM 2464 C C . GLU A 1 329 ? -14.652 13.236 19.293 1.00 95.50 329 GLU A C 1
ATOM 2466 O O . GLU A 1 329 ? -15.223 14.327 19.370 1.00 95.50 329 GLU A O 1
ATOM 2471 N N . ARG A 1 330 ? -13.831 12.933 18.286 1.00 95.88 330 ARG A N 1
ATOM 2472 C CA . ARG A 1 330 ? -13.515 13.832 17.176 1.00 95.88 330 ARG A CA 1
ATOM 2473 C C . ARG A 1 330 ? -13.773 13.140 15.846 1.00 95.88 330 ARG A C 1
ATOM 2475 O O . ARG A 1 330 ? -13.304 12.034 15.600 1.00 95.88 330 ARG A O 1
ATOM 2482 N N . ARG A 1 331 ? -14.464 13.827 14.936 1.00 96.44 331 ARG A N 1
ATOM 2483 C CA . ARG A 1 331 ? -14.592 13.370 13.547 1.00 96.44 331 ARG A CA 1
ATOM 2484 C C . ARG A 1 331 ? -13.242 13.466 12.831 1.00 96.44 331 ARG A C 1
ATOM 2486 O O . ARG A 1 331 ? -12.594 14.512 12.885 1.00 96.44 331 ARG A O 1
ATOM 2493 N N . VAL A 1 332 ? -12.865 12.409 12.122 1.00 96.06 332 VAL A N 1
ATOM 2494 C CA . VAL A 1 332 ? -11.679 12.367 11.260 1.00 96.06 332 VAL A CA 1
ATOM 2495 C C . VAL A 1 332 ? -12.152 12.505 9.811 1.00 96.06 332 VAL A C 1
ATOM 2497 O O . VAL A 1 332 ? -12.717 11.554 9.273 1.00 96.06 332 VAL A O 1
ATOM 2500 N N . PRO A 1 333 ? -12.029 13.691 9.186 1.00 92.50 333 PRO A N 1
ATOM 2501 C CA . PRO A 1 333 ? -12.377 13.846 7.779 1.00 92.50 333 PRO A CA 1
ATOM 2502 C C . PRO A 1 333 ? -11.363 13.115 6.882 1.00 92.50 333 PRO A C 1
ATOM 2504 O O . PRO A 1 333 ? -10.224 12.913 7.313 1.00 92.50 333 PRO A O 1
ATOM 2507 N N . PRO A 1 334 ? -11.737 12.780 5.633 1.00 85.06 334 PRO A N 1
ATOM 2508 C CA . PRO A 1 334 ? -10.779 12.342 4.626 1.00 85.06 334 PRO A CA 1
ATOM 2509 C C . PRO A 1 334 ? -9.636 13.363 4.499 1.00 85.06 334 PRO A C 1
ATOM 2511 O O . PRO A 1 334 ? -9.923 14.564 4.402 1.00 85.06 334 PRO A O 1
ATOM 2514 N N . PRO A 1 335 ? -8.363 12.938 4.529 1.00 81.62 335 PRO A N 1
ATOM 2515 C CA . PRO A 1 335 ? -7.248 13.871 4.423 1.00 81.62 335 PRO A CA 1
ATOM 2516 C C . PRO A 1 335 ? -7.198 14.549 3.046 1.00 81.62 335 PRO A C 1
ATOM 2518 O O . PRO A 1 335 ? -7.475 13.936 2.020 1.00 81.62 335 PRO A O 1
ATOM 2521 N N . GLU A 1 336 ? -6.837 15.834 3.020 1.00 82.06 336 GLU A N 1
ATOM 2522 C CA . GLU A 1 336 ? -6.711 16.612 1.772 1.00 82.06 336 GLU A CA 1
ATOM 2523 C C . GLU A 1 336 ? -5.262 16.700 1.269 1.00 82.06 336 GLU A C 1
ATOM 2525 O O . GLU A 1 336 ? -5.007 17.127 0.141 1.00 82.06 336 GLU A O 1
ATOM 2530 N N . SER A 1 337 ? -4.295 16.347 2.117 1.00 85.25 337 SER A N 1
ATOM 2531 C CA . SER A 1 337 ? -2.870 16.426 1.814 1.00 85.25 337 SER A CA 1
ATOM 2532 C C . SER A 1 337 ? -2.076 15.448 2.663 1.00 85.25 337 SER A C 1
ATOM 2534 O O . SER A 1 337 ? -2.344 15.323 3.858 1.00 85.25 337 SER A O 1
ATOM 2536 N N . ASP A 1 338 ? -1.042 14.861 2.074 1.00 90.44 338 ASP A N 1
ATOM 2537 C CA . ASP A 1 338 ? -0.097 14.018 2.794 1.00 90.44 338 ASP A CA 1
ATOM 2538 C C . ASP A 1 338 ? 1.049 14.867 3.400 1.00 90.44 338 ASP A C 1
ATOM 2540 O O . ASP A 1 338 ? 1.748 15.572 2.655 1.00 90.44 338 ASP A O 1
ATOM 2544 N N . PRO A 1 339 ? 1.261 14.847 4.733 1.00 92.38 339 PRO A N 1
ATOM 2545 C CA . PRO A 1 339 ? 2.311 15.625 5.394 1.00 92.38 339 PRO A CA 1
ATOM 2546 C C . PRO A 1 339 ? 3.733 15.142 5.063 1.00 92.38 339 PRO A C 1
ATOM 2548 O O . PRO A 1 339 ? 4.693 15.885 5.292 1.00 92.38 339 PRO A O 1
ATOM 2551 N N . PHE A 1 340 ? 3.888 13.942 4.495 1.00 95.06 340 PHE A N 1
ATOM 2552 C CA . PHE A 1 340 ? 5.176 13.420 4.050 1.00 95.06 340 PHE A CA 1
ATOM 2553 C C . PHE A 1 340 ? 5.794 14.283 2.946 1.00 95.06 340 PHE A C 1
ATOM 2555 O O . PHE A 1 340 ? 6.964 14.654 3.047 1.00 95.06 340 PHE A O 1
ATOM 2562 N N . TRP A 1 341 ? 5.031 14.654 1.911 1.00 93.62 341 TRP A N 1
ATOM 2563 C CA . TRP A 1 341 ? 5.596 15.321 0.730 1.00 93.62 341 TRP A CA 1
ATOM 2564 C C . TRP A 1 341 ? 6.254 16.673 1.041 1.00 93.62 341 TRP A C 1
ATOM 2566 O O . TRP A 1 341 ? 7.395 16.883 0.614 1.00 93.62 341 TRP A O 1
ATOM 2576 N N . PRO A 1 342 ? 5.625 17.596 1.801 1.00 93.62 342 PRO A N 1
ATOM 2577 C CA . PRO A 1 342 ? 6.281 18.843 2.184 1.00 93.62 342 PRO A CA 1
ATOM 2578 C C . PRO A 1 342 ? 7.565 18.621 2.994 1.00 93.62 342 PRO A C 1
ATOM 2580 O O . PRO A 1 342 ? 8.550 19.331 2.777 1.00 93.62 342 PRO A O 1
ATOM 2583 N N . ALA A 1 343 ? 7.582 17.633 3.896 1.00 95.31 343 ALA A N 1
ATOM 2584 C CA . ALA A 1 343 ? 8.771 17.294 4.673 1.00 95.31 343 ALA A CA 1
ATOM 2585 C C . ALA A 1 343 ? 9.875 16.709 3.778 1.00 95.31 343 ALA A C 1
ATOM 2587 O O . ALA A 1 343 ? 11.017 17.166 3.828 1.00 95.31 343 ALA A O 1
ATOM 2588 N N . PHE A 1 344 ? 9.530 15.767 2.900 1.00 95.25 344 PHE A N 1
ATOM 2589 C CA . PHE A 1 344 ? 10.448 15.141 1.955 1.00 95.25 344 PHE A CA 1
ATOM 2590 C C . PHE A 1 344 ? 11.128 16.172 1.048 1.00 95.25 344 PHE A C 1
ATOM 2592 O O . PHE A 1 344 ? 12.357 16.227 0.980 1.00 95.25 344 PHE A O 1
ATOM 2599 N N . PHE A 1 345 ? 10.357 17.044 0.390 1.00 94.25 345 PHE A N 1
ATOM 2600 C CA . PHE A 1 345 ? 10.933 18.051 -0.505 1.00 94.25 345 PHE A CA 1
ATOM 2601 C C . PHE A 1 345 ? 11.816 19.050 0.242 1.00 94.25 345 PHE A C 1
ATOM 2603 O O . PHE A 1 345 ? 12.870 19.437 -0.260 1.00 94.25 345 PHE A O 1
ATOM 2610 N N . ARG A 1 346 ? 11.456 19.409 1.477 1.00 94.88 346 ARG A N 1
ATOM 2611 C CA . ARG A 1 346 ? 12.308 20.264 2.303 1.00 94.88 346 ARG A CA 1
ATOM 2612 C C . ARG A 1 346 ? 13.591 19.559 2.748 1.00 94.88 346 ARG A C 1
ATOM 2614 O O . ARG A 1 346 ? 14.643 20.193 2.790 1.00 94.88 346 ARG A O 1
ATOM 2621 N N . ALA A 1 347 ? 13.542 18.258 3.027 1.00 94.44 347 ALA A N 1
ATOM 2622 C CA . ALA A 1 347 ? 14.737 17.463 3.301 1.00 94.44 347 ALA A CA 1
ATOM 2623 C C . ALA A 1 347 ? 15.669 17.415 2.077 1.00 94.44 347 ALA A C 1
ATOM 2625 O O . ALA A 1 347 ? 16.878 17.605 2.227 1.00 94.44 347 ALA A O 1
ATOM 2626 N N . VAL A 1 348 ? 15.116 17.266 0.865 1.00 92.44 348 VAL A N 1
ATOM 2627 C CA . VAL A 1 348 ? 15.876 17.371 -0.395 1.00 92.44 348 VAL A CA 1
ATOM 2628 C C . VAL A 1 348 ? 16.582 18.728 -0.514 1.00 92.44 348 VAL A C 1
ATOM 2630 O O . VAL A 1 348 ? 17.768 18.775 -0.847 1.00 92.44 348 VAL A O 1
ATOM 2633 N N . GLU A 1 349 ? 15.876 19.827 -0.234 1.00 92.44 349 GLU A N 1
ATOM 2634 C CA . GLU A 1 349 ? 16.427 21.187 -0.302 1.00 92.44 349 GLU A CA 1
ATOM 2635 C C . GLU A 1 349 ? 17.569 21.413 0.700 1.00 92.44 349 GLU A C 1
ATOM 2637 O O . GLU A 1 349 ? 18.602 21.974 0.334 1.00 92.44 349 GLU A O 1
ATOM 2642 N N . ILE A 1 350 ? 17.402 20.963 1.948 1.00 91.88 350 ILE A N 1
ATOM 2643 C CA . ILE A 1 350 ? 18.374 21.173 3.034 1.00 91.88 350 ILE A CA 1
ATOM 2644 C C . ILE A 1 350 ? 19.642 20.344 2.824 1.00 91.88 350 ILE A C 1
ATOM 2646 O O . ILE A 1 350 ? 20.752 20.847 2.987 1.00 91.88 350 ILE A O 1
ATOM 2650 N N . THR A 1 351 ? 19.486 19.070 2.468 1.00 84.56 351 THR A N 1
ATOM 2651 C CA . THR A 1 351 ? 20.614 18.132 2.347 1.00 84.56 351 THR A CA 1
ATOM 2652 C C . THR A 1 351 ? 21.371 18.287 1.027 1.00 84.56 351 THR A C 1
ATOM 2654 O O . THR A 1 351 ? 22.441 17.709 0.851 1.00 84.56 351 THR A O 1
ATOM 2657 N N . GLY A 1 352 ? 20.822 19.043 0.067 1.00 72.69 352 GLY A N 1
ATOM 2658 C CA . GLY A 1 352 ? 21.329 19.086 -1.307 1.00 72.69 352 GLY A CA 1
ATOM 2659 C C . GLY A 1 352 ? 21.254 17.723 -2.014 1.00 72.69 352 GLY A C 1
ATOM 2660 O O . GLY A 1 352 ? 21.876 17.543 -3.065 1.00 72.69 352 GLY A O 1
ATOM 2661 N N . GLY A 1 353 ? 20.506 16.773 -1.435 1.00 52.78 353 GLY A N 1
ATOM 2662 C CA . GLY A 1 353 ? 20.551 15.333 -1.695 1.00 52.78 353 GLY A CA 1
ATOM 2663 C C . GLY A 1 353 ? 19.942 14.871 -3.016 1.00 52.78 353 GLY A C 1
ATOM 2664 O O . GLY A 1 353 ? 19.870 13.675 -3.270 1.00 52.78 353 GLY A O 1
ATOM 2665 N N . ALA A 1 354 ? 19.533 15.777 -3.905 1.00 50.84 354 ALA A N 1
ATOM 2666 C CA . ALA A 1 354 ? 18.964 15.384 -5.188 1.00 50.84 354 ALA A CA 1
ATOM 2667 C C . ALA A 1 354 ? 19.597 16.103 -6.378 1.00 50.84 354 ALA A C 1
ATOM 2669 O O . ALA A 1 354 ? 18.950 16.878 -7.085 1.00 50.84 354 ALA A O 1
ATOM 2670 N N . ARG A 1 355 ? 20.837 15.739 -6.720 1.00 45.19 355 ARG A N 1
ATOM 2671 C CA . ARG A 1 355 ? 21.246 15.787 -8.135 1.00 45.19 355 ARG A CA 1
ATOM 2672 C C . ARG A 1 355 ? 20.508 14.666 -8.886 1.00 45.19 355 ARG A C 1
ATOM 2674 O O . ARG A 1 355 ? 21.107 13.651 -9.205 1.00 45.19 355 ARG A O 1
ATOM 2681 N N . GLY A 1 356 ? 19.195 14.800 -9.099 1.00 46.00 356 GLY A N 1
ATOM 2682 C CA . GLY A 1 356 ? 18.429 13.804 -9.862 1.00 46.00 356 GLY A CA 1
ATOM 2683 C C . GLY A 1 356 ? 16.905 13.824 -9.715 1.00 46.00 356 GLY A C 1
ATOM 2684 O O . GLY A 1 356 ? 16.232 13.449 -10.664 1.00 46.00 356 GLY A O 1
ATOM 2685 N N . LEU A 1 357 ? 16.336 14.320 -8.609 1.00 46.25 357 LEU A N 1
ATOM 2686 C CA . LEU A 1 357 ? 14.867 14.371 -8.419 1.00 46.25 357 LEU A CA 1
ATOM 2687 C C . LEU A 1 357 ? 14.216 15.642 -8.997 1.00 46.25 357 LEU A C 1
ATOM 2689 O O . LEU A 1 357 ? 13.142 16.055 -8.573 1.00 46.25 357 LEU A O 1
ATOM 2693 N N . GLY A 1 358 ? 14.862 16.297 -9.963 1.00 38.00 358 GLY A N 1
ATOM 2694 C CA . GLY A 1 358 ? 14.377 17.569 -10.482 1.00 38.00 358 GLY A CA 1
ATOM 2695 C C . GLY A 1 358 ? 14.924 17.919 -11.855 1.00 38.00 358 GLY A C 1
ATOM 2696 O O . GLY A 1 358 ? 15.870 18.694 -11.984 1.00 38.00 358 GLY A O 1
ATOM 2697 N N . GLY A 1 359 ? 14.227 17.474 -12.899 1.00 36.03 359 GLY A N 1
ATOM 2698 C CA . GLY A 1 359 ? 14.026 18.345 -14.049 1.00 36.03 359 GLY A CA 1
ATOM 2699 C C . GLY A 1 359 ? 13.230 19.560 -13.574 1.00 36.03 359 GLY A C 1
ATOM 2700 O O . GLY A 1 359 ? 12.009 19.517 -13.509 1.00 36.03 359 GLY A O 1
ATOM 2701 N N . SER A 1 360 ? 13.917 20.635 -13.184 1.00 30.31 360 SER A N 1
ATOM 2702 C CA . SER A 1 360 ? 13.261 21.891 -12.817 1.00 30.31 360 SER A CA 1
ATOM 2703 C C . SER A 1 360 ? 12.285 22.328 -13.925 1.00 30.31 360 SER A C 1
ATOM 2705 O O . SER A 1 360 ? 12.711 22.449 -15.079 1.00 30.31 360 SER A O 1
ATOM 2707 N N . PRO A 1 361 ? 11.022 22.687 -13.615 1.00 34.16 361 PRO A N 1
ATOM 2708 C CA . PRO A 1 361 ? 10.113 23.291 -14.592 1.00 34.16 361 PRO A CA 1
ATOM 2709 C C . PRO A 1 361 ? 10.596 24.656 -15.117 1.00 34.16 361 PRO A C 1
ATOM 2711 O O . PRO A 1 361 ? 9.973 25.237 -16.003 1.00 34.16 361 PRO A O 1
ATOM 2714 N N . ARG A 1 362 ? 11.691 25.212 -14.580 1.00 31.20 362 ARG A N 1
ATOM 2715 C CA . ARG A 1 362 ? 12.132 26.583 -14.872 1.00 31.20 362 ARG A CA 1
ATOM 2716 C C . ARG A 1 362 ? 13.164 26.732 -15.990 1.00 31.20 362 ARG A C 1
ATOM 2718 O O . ARG A 1 362 ? 13.543 27.865 -16.268 1.00 31.20 362 ARG A O 1
ATOM 2725 N N . SER A 1 363 ? 13.595 25.672 -16.681 1.00 31.41 363 SER A N 1
ATOM 2726 C CA . SER A 1 363 ? 14.635 25.808 -17.726 1.00 31.41 363 SER A CA 1
ATOM 2727 C C . SER A 1 363 ? 14.253 25.379 -19.149 1.00 31.41 363 SER A C 1
ATOM 2729 O O . SER A 1 363 ? 15.095 25.469 -20.041 1.00 31.41 363 SER A O 1
ATOM 2731 N N . ARG A 1 364 ? 12.993 25.010 -19.430 1.00 30.83 364 ARG A N 1
ATOM 2732 C CA . ARG A 1 364 ? 12.542 24.666 -20.800 1.00 30.83 364 ARG A CA 1
ATOM 2733 C C . ARG A 1 364 ? 11.325 25.440 -21.315 1.00 30.83 364 ARG A C 1
ATOM 2735 O O . ARG A 1 364 ? 10.549 24.936 -22.114 1.00 30.83 364 ARG A O 1
ATOM 2742 N N . LEU A 1 365 ? 11.221 26.715 -20.949 1.00 28.94 365 LEU A N 1
ATOM 2743 C CA . LEU A 1 365 ? 10.374 27.683 -21.652 1.00 28.94 365 LEU A CA 1
ATOM 2744 C C . LEU A 1 365 ? 11.236 28.850 -22.146 1.00 28.94 365 LEU A C 1
ATOM 2746 O O . LEU A 1 365 ? 11.242 29.937 -21.577 1.00 28.94 365 LEU A O 1
ATOM 2750 N N . ARG A 1 366 ? 11.984 28.620 -23.233 1.00 26.42 366 ARG A N 1
ATOM 2751 C CA . ARG A 1 366 ? 12.252 29.696 -24.192 1.00 26.42 366 ARG A CA 1
ATOM 2752 C C . ARG A 1 366 ? 11.118 29.655 -25.209 1.00 26.42 366 ARG A C 1
ATOM 2754 O O . ARG A 1 366 ? 10.908 28.645 -25.870 1.00 26.42 366 ARG A O 1
ATOM 2761 N N . SER A 1 367 ? 10.363 30.742 -25.237 1.00 27.23 367 SER A N 1
ATOM 2762 C CA . SER A 1 367 ? 9.156 30.973 -26.022 1.00 27.23 367 SER A CA 1
ATOM 2763 C C . SER A 1 367 ? 9.289 30.555 -27.495 1.00 27.23 367 SER A C 1
ATOM 2765 O O . SER A 1 367 ? 10.306 30.879 -28.114 1.00 27.23 367 SER A O 1
ATOM 2767 N N . PRO A 1 368 ? 8.256 29.949 -28.112 1.00 28.14 368 PRO A N 1
ATOM 2768 C CA . PRO A 1 368 ? 8.146 29.911 -29.562 1.00 28.14 368 PRO A CA 1
ATOM 2769 C C . PRO A 1 368 ? 7.705 31.301 -30.040 1.00 28.14 368 PRO A C 1
ATOM 2771 O O . PRO A 1 368 ? 6.526 31.646 -30.043 1.00 28.14 368 PRO A O 1
ATOM 2774 N N . GLY A 1 369 ? 8.681 32.137 -30.385 1.00 26.44 369 GLY A N 1
ATOM 2775 C CA . GLY A 1 369 ? 8.451 33.413 -31.049 1.00 26.44 369 GLY A CA 1
ATOM 2776 C C . GLY A 1 369 ? 8.453 33.244 -32.566 1.00 26.44 369 GLY A C 1
ATOM 2777 O O . GLY A 1 369 ? 9.508 33.030 -33.145 1.00 26.44 369 GLY A O 1
ATOM 2778 N N . ALA A 1 370 ? 7.270 33.398 -33.163 1.00 26.95 370 ALA A N 1
ATOM 2779 C CA . ALA A 1 370 ? 7.022 33.960 -34.495 1.00 26.95 370 ALA A CA 1
ATOM 2780 C C . ALA A 1 370 ? 7.673 33.297 -35.731 1.00 26.95 370 ALA A C 1
ATOM 2782 O O . ALA A 1 370 ? 8.821 33.559 -36.071 1.00 26.95 370 ALA A O 1
ATOM 2783 N N . ASN A 1 371 ? 6.870 32.547 -36.495 1.00 26.05 371 ASN A N 1
ATOM 2784 C CA . ASN A 1 371 ? 6.380 32.935 -37.833 1.00 26.05 371 ASN A CA 1
ATOM 2785 C C . ASN A 1 371 ? 5.931 31.692 -38.614 1.00 26.05 371 ASN A C 1
ATOM 2787 O O . ASN A 1 371 ? 6.748 30.946 -39.145 1.00 26.05 371 ASN A O 1
ATOM 2791 N N . PHE A 1 372 ? 4.616 31.514 -38.738 1.00 26.83 372 PHE A N 1
ATOM 2792 C CA . PHE A 1 372 ? 4.032 30.721 -39.816 1.00 26.83 372 PHE A CA 1
ATOM 2793 C C . PHE A 1 372 ? 3.561 31.677 -40.916 1.00 26.83 372 PHE A C 1
ATOM 2795 O O . PHE A 1 372 ? 2.701 32.524 -40.692 1.00 26.83 372 PHE A O 1
ATOM 2802 N N . GLY A 1 373 ? 4.147 31.526 -42.102 1.00 22.45 373 GLY A N 1
ATOM 2803 C CA . GLY A 1 373 ? 3.787 32.189 -43.355 1.00 22.45 373 GLY A CA 1
ATOM 2804 C C . GLY A 1 373 ? 4.586 31.565 -44.511 1.00 22.45 373 GLY A C 1
ATOM 2805 O O . GLY A 1 373 ? 5.673 31.054 -44.266 1.00 22.45 373 GLY A O 1
ATOM 2806 N N . PRO A 1 374 ? 4.038 31.496 -45.735 1.00 30.58 374 PRO A N 1
ATOM 2807 C CA . PRO A 1 374 ? 3.676 30.209 -46.334 1.00 30.58 374 PRO A CA 1
ATOM 2808 C C . PRO A 1 374 ? 4.627 29.707 -47.433 1.00 30.58 374 PRO A C 1
ATOM 2810 O O . PRO A 1 374 ? 5.329 30.490 -48.053 1.00 30.58 374 PRO A O 1
ATOM 2813 N N . ALA A 1 375 ? 4.535 28.390 -47.678 1.00 25.77 375 ALA A N 1
ATOM 2814 C CA . ALA A 1 375 ? 4.758 27.634 -48.922 1.00 25.77 375 ALA A CA 1
ATOM 2815 C C . ALA A 1 375 ? 5.948 27.995 -49.843 1.00 25.77 375 ALA A C 1
ATOM 2817 O O . ALA A 1 375 ? 6.060 29.113 -50.317 1.00 25.77 375 ALA A O 1
ATOM 2818 N N . VAL A 1 376 ? 6.712 26.977 -50.269 1.00 26.05 376 VAL A N 1
ATOM 2819 C CA . VAL A 1 376 ? 6.910 26.601 -51.690 1.00 26.05 376 VAL A CA 1
ATOM 2820 C C . VAL A 1 376 ? 7.819 25.363 -51.799 1.00 26.05 376 VAL A C 1
ATOM 2822 O O . VAL A 1 376 ? 8.731 25.138 -51.011 1.00 26.05 376 VAL A O 1
ATOM 2825 N N . LYS A 1 377 ? 7.471 24.550 -52.799 1.00 24.55 377 LYS A N 1
ATOM 2826 C CA . LYS A 1 377 ? 8.069 23.316 -53.323 1.00 24.55 377 LYS A CA 1
ATOM 2827 C C . LYS A 1 377 ? 9.594 23.359 -53.511 1.00 24.55 377 LYS A C 1
ATOM 2829 O O . LYS A 1 377 ? 10.135 24.372 -53.937 1.00 24.55 377 LYS A O 1
ATOM 2834 N N . GLY A 1 378 ? 10.233 22.194 -53.387 1.00 25.78 378 GLY A N 1
ATOM 2835 C CA . GLY A 1 378 ? 11.574 21.951 -53.921 1.00 25.78 378 GLY A CA 1
ATOM 2836 C C . GLY A 1 378 ? 12.023 20.504 -53.737 1.00 25.78 378 GLY A C 1
ATOM 2837 O O . GLY A 1 378 ? 12.523 20.137 -52.680 1.00 25.78 378 GLY A O 1
ATOM 2838 N N . GLU A 1 379 ? 11.826 19.682 -54.768 1.00 24.34 379 GLU A N 1
ATOM 2839 C CA . GLU A 1 379 ? 12.522 18.405 -54.950 1.00 24.34 379 GLU A CA 1
ATOM 2840 C C . GLU A 1 379 ? 14.043 18.617 -54.927 1.00 24.34 379 GLU A C 1
ATOM 2842 O O . GLU A 1 379 ? 14.514 19.566 -55.542 1.00 24.34 379 GLU A O 1
ATOM 2847 N N . PHE A 1 380 ? 14.818 17.691 -54.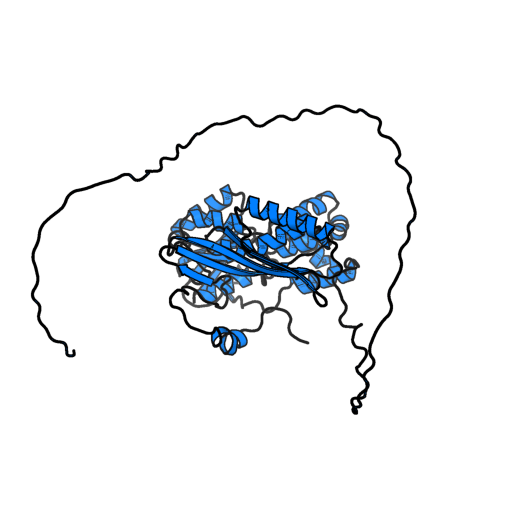350 1.00 24.64 380 PHE A N 1
ATOM 2848 C CA . PHE A 1 380 ? 16.049 17.221 -54.999 1.00 24.64 380 PHE A CA 1
ATOM 2849 C C . PHE A 1 380 ? 16.451 15.825 -54.494 1.00 24.64 380 PHE A C 1
ATOM 2851 O O . PHE A 1 380 ? 16.465 15.528 -53.301 1.00 24.64 380 PHE A O 1
ATOM 2858 N N . ARG A 1 381 ? 16.736 14.944 -55.456 1.00 24.45 381 ARG A N 1
ATOM 2859 C CA . ARG A 1 381 ? 17.151 13.543 -55.307 1.00 24.45 381 ARG A CA 1
ATOM 2860 C C . ARG A 1 381 ? 18.661 13.422 -55.033 1.00 24.45 381 ARG A C 1
ATOM 2862 O O . ARG A 1 381 ? 19.417 13.967 -55.821 1.00 24.45 381 ARG A O 1
ATOM 2869 N N . ARG A 1 382 ? 19.008 12.5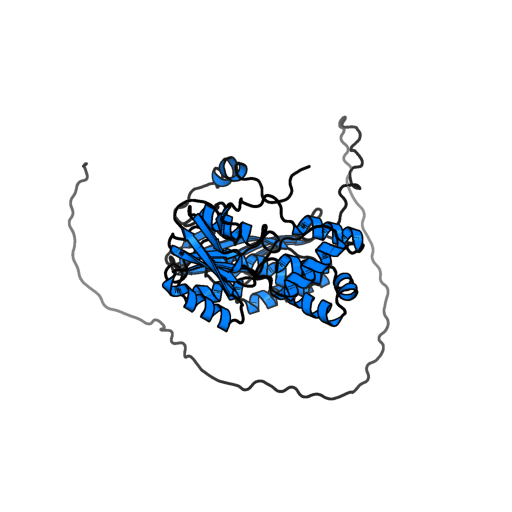45 -54.068 1.00 24.42 382 ARG A N 1
ATOM 2870 C CA . ARG A 1 382 ? 20.074 11.492 -54.027 1.00 24.42 382 ARG A CA 1
ATOM 2871 C C . ARG A 1 382 ? 21.551 11.871 -54.377 1.00 24.42 382 ARG A C 1
ATOM 2873 O O . ARG A 1 382 ? 21.813 12.951 -54.871 1.00 24.42 382 ARG A O 1
ATOM 2880 N N . PRO A 1 383 ? 22.513 10.922 -54.298 1.00 39.34 383 PRO A N 1
ATOM 2881 C CA . PRO A 1 383 ? 23.077 10.247 -53.111 1.00 39.34 383 PRO A CA 1
ATOM 2882 C C . PRO A 1 383 ? 24.630 10.307 -53.127 1.00 39.34 383 PRO A C 1
ATOM 2884 O O . PRO A 1 383 ? 25.185 10.682 -54.144 1.00 39.34 383 PRO A O 1
ATOM 2887 N N . PHE A 1 384 ? 25.353 9.842 -52.097 1.00 25.75 384 PHE A N 1
ATOM 2888 C CA . PHE A 1 384 ? 26.675 9.208 -52.300 1.00 25.75 384 PHE A CA 1
ATOM 2889 C C . PHE A 1 384 ? 27.098 8.338 -51.102 1.00 25.75 384 PHE A C 1
ATOM 2891 O O . PHE A 1 384 ? 26.960 8.720 -49.943 1.00 25.75 384 PHE A O 1
ATOM 2898 N N . THR A 1 385 ? 27.589 7.146 -51.440 1.00 24.88 385 THR A N 1
ATOM 2899 C CA . THR A 1 385 ? 28.376 6.175 -50.655 1.00 24.88 385 THR A CA 1
ATOM 2900 C C . THR A 1 385 ? 29.826 6.706 -50.482 1.00 24.88 385 THR A C 1
ATOM 2902 O O . THR A 1 385 ? 30.167 7.686 -51.132 1.00 24.88 385 THR A O 1
ATOM 2905 N N . THR A 1 386 ? 30.789 6.199 -49.692 1.00 25.77 386 THR A N 1
ATOM 2906 C CA . THR A 1 386 ? 31.304 4.828 -49.443 1.00 25.77 386 THR A CA 1
ATOM 2907 C C . THR A 1 386 ? 32.539 4.917 -48.496 1.00 25.77 386 THR A C 1
ATOM 2909 O O . THR A 1 386 ? 33.134 5.986 -48.405 1.00 25.77 386 THR A O 1
ATOM 2912 N N . SER A 1 387 ? 33.005 3.755 -47.987 1.00 25.34 387 SER A N 1
ATOM 2913 C CA . SER A 1 387 ? 34.362 3.400 -47.463 1.00 25.34 387 SER A CA 1
ATOM 2914 C C . SER A 1 387 ? 34.609 3.612 -45.954 1.00 25.34 387 SER A C 1
ATOM 2916 O O . SER A 1 387 ? 34.443 4.724 -45.480 1.00 25.34 387 SER A O 1
ATOM 2918 N N . ALA A 1 388 ? 34.914 2.630 -45.085 1.00 25.25 388 ALA A N 1
ATOM 2919 C CA . ALA A 1 388 ? 35.773 1.419 -45.078 1.00 25.25 388 ALA A CA 1
ATOM 2920 C C . ALA A 1 388 ? 37.271 1.661 -44.752 1.00 25.25 388 ALA A C 1
ATOM 2922 O O . ALA A 1 388 ? 37.840 2.636 -45.236 1.00 25.25 388 ALA A O 1
ATOM 2923 N N . ALA A 1 389 ? 37.849 0.687 -44.012 1.00 26.56 389 ALA A N 1
ATOM 2924 C CA . ALA A 1 389 ? 39.242 0.448 -43.543 1.00 26.56 389 ALA A CA 1
ATOM 2925 C C . ALA A 1 389 ? 39.514 0.809 -42.055 1.00 26.56 389 ALA A C 1
ATOM 2927 O O . ALA A 1 389 ? 39.412 1.963 -41.666 1.00 26.56 389 ALA A O 1
ATOM 2928 N N . GLU A 1 390 ? 39.622 -0.160 -41.129 1.00 27.02 390 GLU A N 1
ATOM 2929 C CA . GLU A 1 390 ? 40.742 -1.090 -40.806 1.00 27.02 390 GLU A CA 1
ATOM 2930 C C . GLU A 1 390 ? 41.819 -0.507 -39.859 1.00 27.02 390 GLU A C 1
ATOM 2932 O O . GLU A 1 390 ? 42.448 0.501 -40.154 1.00 27.02 390 GLU A O 1
ATOM 2937 N N . GLY A 1 391 ? 42.105 -1.209 -38.750 1.00 25.81 391 GLY A N 1
ATOM 2938 C CA . GLY A 1 391 ? 43.245 -0.950 -37.856 1.00 25.81 391 GLY A CA 1
ATOM 2939 C C . GLY A 1 391 ? 43.289 -1.930 -36.674 1.00 25.81 391 GLY A C 1
ATOM 2940 O O . GLY A 1 391 ? 42.265 -2.213 -36.073 1.00 25.81 391 GLY A O 1
ATOM 2941 N N . ARG A 1 392 ? 44.453 -2.522 -36.380 1.00 27.52 392 ARG A N 1
ATOM 2942 C CA . ARG A 1 392 ? 44.646 -3.808 -35.675 1.00 27.52 392 ARG A CA 1
ATOM 2943 C C . ARG A 1 392 ? 45.074 -3.671 -34.199 1.00 27.52 392 ARG A C 1
ATOM 2945 O O . ARG A 1 392 ? 45.774 -2.734 -33.855 1.00 27.52 392 ARG A O 1
ATOM 2952 N N . ARG A 1 393 ? 44.740 -4.723 -33.428 1.00 26.56 393 ARG A N 1
ATOM 2953 C CA . ARG A 1 393 ? 45.473 -5.458 -32.353 1.00 26.56 393 ARG A CA 1
ATOM 2954 C C . ARG A 1 393 ? 46.410 -4.723 -31.372 1.00 26.56 393 ARG A C 1
ATOM 2956 O O . ARG A 1 393 ? 47.423 -4.184 -31.791 1.00 26.56 393 ARG A O 1
ATOM 2963 N N . ALA A 1 394 ? 46.204 -5.010 -30.077 1.00 27.27 394 ALA A N 1
ATOM 2964 C CA . ALA A 1 394 ? 47.105 -5.680 -29.098 1.00 27.27 394 ALA A CA 1
ATOM 2965 C C . ALA A 1 394 ? 46.757 -5.141 -27.690 1.00 27.27 394 ALA A C 1
ATOM 2967 O O . ALA A 1 394 ? 46.643 -3.940 -27.519 1.00 27.27 394 ALA A O 1
ATOM 2968 N N . GLY A 1 395 ? 46.448 -5.943 -26.672 1.00 26.91 395 GLY A N 1
ATOM 2969 C CA . GLY A 1 395 ? 47.353 -6.850 -25.973 1.00 26.91 395 GLY A CA 1
ATOM 2970 C C . GLY A 1 395 ? 46.749 -7.174 -24.596 1.00 26.91 395 GLY A C 1
ATOM 2971 O O . GLY A 1 395 ? 46.141 -6.313 -23.966 1.00 26.91 395 GLY A O 1
ATOM 2972 N N . ALA A 1 396 ? 46.876 -8.425 -24.166 1.00 30.48 396 ALA A N 1
ATOM 2973 C CA . ALA A 1 396 ? 46.464 -8.904 -22.848 1.00 30.48 396 ALA A CA 1
ATOM 2974 C C . ALA A 1 396 ? 47.626 -8.806 -21.842 1.00 30.48 396 ALA A C 1
ATOM 2976 O O . ALA A 1 396 ? 48.780 -8.930 -22.262 1.00 30.48 396 ALA A O 1
ATOM 2977 N N . PRO A 1 397 ? 47.347 -8.699 -20.532 1.00 35.88 397 PRO A N 1
ATOM 2978 C CA . PRO A 1 397 ? 48.284 -9.108 -19.490 1.00 35.88 397 PRO A CA 1
ATOM 2979 C C . PRO A 1 397 ? 47.727 -10.271 -18.624 1.00 35.88 397 PRO A C 1
ATOM 2981 O O . PRO A 1 397 ? 46.577 -10.680 -18.802 1.00 35.88 397 PRO A O 1
ATOM 2984 N N . PRO A 1 398 ? 48.568 -10.892 -17.773 1.00 36.53 398 PRO A N 1
ATOM 2985 C CA . PRO A 1 398 ? 48.532 -12.327 -17.487 1.00 36.53 398 PRO A CA 1
ATOM 2986 C C . PRO A 1 398 ? 47.660 -12.729 -16.287 1.00 36.53 398 PRO A C 1
ATOM 2988 O O . PRO A 1 398 ? 47.272 -11.909 -15.460 1.00 36.53 398 PRO A O 1
ATOM 2991 N N . ARG A 1 399 ? 47.410 -14.042 -16.191 1.00 32.00 399 ARG A N 1
ATOM 2992 C CA . ARG A 1 399 ? 46.927 -14.755 -14.998 1.00 32.00 399 ARG A CA 1
ATOM 2993 C C . ARG A 1 399 ? 48.117 -15.326 -14.227 1.00 32.00 399 ARG A C 1
ATOM 2995 O O . ARG A 1 399 ? 48.996 -15.881 -14.878 1.00 32.00 399 ARG A O 1
ATOM 3002 N N . ASP A 1 400 ? 48.067 -15.277 -12.895 1.00 31.05 400 ASP A N 1
ATOM 3003 C CA . ASP A 1 400 ? 48.615 -16.310 -11.994 1.00 31.05 400 ASP A CA 1
ATOM 3004 C C . ASP A 1 400 ? 48.039 -16.149 -10.553 1.00 31.05 400 ASP A C 1
ATOM 3006 O O . ASP A 1 400 ? 47.270 -15.207 -10.347 1.00 31.05 400 ASP A O 1
ATOM 3010 N N . PRO A 1 401 ? 48.243 -17.073 -9.583 1.00 39.09 401 PRO A N 1
ATOM 3011 C CA . PRO A 1 401 ? 47.138 -17.880 -9.058 1.00 39.09 401 PRO A CA 1
ATOM 3012 C C . PRO A 1 401 ? 47.034 -17.909 -7.508 1.00 39.09 401 PRO A C 1
ATOM 3014 O O . PRO A 1 401 ? 47.824 -17.295 -6.802 1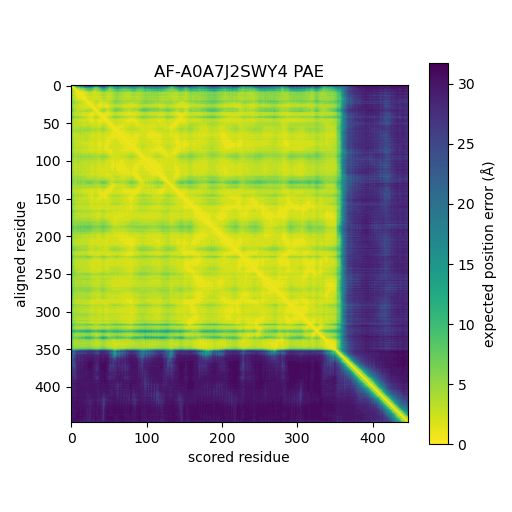.00 39.09 401 PRO A O 1
ATOM 3017 N N . LEU A 1 402 ? 46.081 -18.715 -7.008 1.00 27.19 402 LEU A N 1
ATOM 3018 C CA . LEU A 1 402 ? 45.977 -19.295 -5.650 1.00 27.19 402 LEU A CA 1
ATOM 3019 C C . LEU A 1 402 ? 45.741 -18.349 -4.455 1.00 27.19 402 LEU A C 1
ATOM 3021 O O . LEU A 1 402 ? 46.692 -17.784 -3.937 1.00 27.19 402 LEU A O 1
ATOM 3025 N N . ILE A 1 403 ? 44.520 -18.372 -3.892 1.00 30.39 403 ILE A N 1
ATOM 3026 C CA . ILE A 1 403 ? 44.294 -18.629 -2.451 1.00 30.39 403 ILE A CA 1
ATOM 3027 C C . ILE A 1 403 ? 43.015 -19.468 -2.298 1.00 30.39 403 ILE A C 1
ATOM 3029 O O . ILE A 1 403 ? 41.924 -19.076 -2.708 1.00 30.39 403 ILE A O 1
ATOM 3033 N N . GLU A 1 404 ? 43.189 -20.649 -1.709 1.00 27.64 404 GLU A N 1
ATOM 3034 C CA . GLU A 1 404 ? 42.151 -21.574 -1.268 1.00 27.64 404 GLU A CA 1
ATOM 3035 C C . GLU A 1 404 ? 41.435 -21.078 -0.001 1.00 27.64 404 GLU A C 1
ATOM 3037 O O . GLU A 1 404 ? 42.044 -20.487 0.889 1.00 27.64 404 GLU A O 1
ATOM 3042 N N . GLY A 1 405 ? 40.168 -21.477 0.145 1.00 26.41 405 GLY A N 1
ATOM 3043 C CA . GLY A 1 405 ? 39.626 -21.841 1.453 1.00 26.41 405 GLY A CA 1
ATOM 3044 C C . GLY A 1 405 ? 38.437 -21.023 1.949 1.00 26.41 405 GLY A C 1
ATOM 3045 O O . GLY A 1 405 ? 38.606 -20.091 2.726 1.00 26.41 405 GLY A O 1
ATOM 3046 N N . ARG A 1 406 ? 37.217 -21.501 1.670 1.00 29.41 406 ARG A N 1
ATOM 3047 C CA . ARG A 1 406 ? 36.274 -21.922 2.725 1.00 29.41 406 ARG A CA 1
ATOM 3048 C C . ARG A 1 406 ? 35.090 -22.699 2.143 1.00 29.41 406 ARG A C 1
ATOM 3050 O O . ARG A 1 406 ? 34.546 -22.390 1.094 1.00 29.41 406 ARG A O 1
ATOM 3057 N N . ARG A 1 407 ? 34.787 -23.772 2.865 1.00 28.20 407 ARG A N 1
ATOM 3058 C CA . ARG A 1 407 ? 33.876 -24.886 2.594 1.00 28.20 407 ARG A CA 1
ATOM 3059 C C . ARG A 1 407 ? 32.432 -24.441 2.329 1.00 28.20 407 ARG A C 1
ATOM 3061 O O . ARG A 1 407 ? 31.846 -23.754 3.157 1.00 28.20 407 ARG A O 1
ATOM 3068 N N . SER A 1 408 ? 31.846 -24.946 1.245 1.00 28.16 408 SER A N 1
ATOM 3069 C CA . SER A 1 408 ? 30.399 -25.004 1.027 1.00 28.16 408 SER A CA 1
ATOM 3070 C C . SER A 1 408 ? 29.811 -26.219 1.755 1.00 28.16 408 SER A C 1
ATOM 3072 O O . SER A 1 408 ? 30.181 -27.357 1.460 1.00 28.16 408 SER A O 1
ATOM 3074 N N . MET A 1 409 ? 28.888 -25.989 2.686 1.00 30.19 409 MET A N 1
ATOM 3075 C CA . MET A 1 409 ? 27.988 -27.020 3.209 1.00 30.19 409 MET A CA 1
ATOM 3076 C C . MET A 1 409 ? 26.777 -27.086 2.273 1.00 30.19 409 MET A C 1
ATOM 3078 O O . MET A 1 409 ? 26.049 -26.107 2.142 1.00 30.19 409 MET A O 1
ATOM 3082 N N . GLY A 1 410 ? 26.610 -28.209 1.573 1.00 29.95 410 GLY A N 1
ATOM 3083 C CA . GLY A 1 410 ? 25.434 -28.470 0.741 1.00 29.95 410 GLY A CA 1
ATOM 3084 C C . GLY A 1 410 ? 24.182 -28.769 1.581 1.00 29.95 410 GLY A C 1
ATOM 3085 O O . GLY A 1 410 ? 24.310 -29.161 2.744 1.00 29.95 410 GLY A O 1
ATOM 3086 N N . PRO A 1 411 ? 22.974 -28.611 1.013 1.00 32.47 411 PRO A N 1
ATOM 3087 C CA . PRO A 1 411 ? 21.729 -28.933 1.701 1.00 32.47 411 PRO A CA 1
ATOM 3088 C C . PRO A 1 411 ? 21.478 -30.453 1.686 1.00 32.47 411 PRO A C 1
ATOM 3090 O O . PRO A 1 411 ? 21.841 -31.124 0.713 1.00 32.47 411 PRO A O 1
ATOM 3093 N N . PRO A 1 412 ? 20.847 -31.034 2.724 1.00 34.44 412 PRO A N 1
ATOM 3094 C CA . PRO A 1 412 ? 20.485 -32.440 2.699 1.00 34.44 412 PRO A CA 1
ATOM 3095 C C . PRO A 1 412 ? 19.252 -32.672 1.818 1.00 34.44 412 PRO A C 1
ATOM 3097 O O . PRO A 1 412 ? 18.267 -31.937 1.855 1.00 34.44 412 PRO A O 1
ATOM 3100 N N . ALA A 1 413 ? 19.327 -33.743 1.033 1.00 29.38 413 ALA A N 1
ATOM 3101 C CA . ALA A 1 413 ? 18.245 -34.272 0.224 1.00 29.38 413 ALA A CA 1
ATOM 3102 C C . ALA A 1 413 ? 17.130 -34.870 1.100 1.00 29.38 413 ALA A C 1
ATOM 3104 O O . ALA A 1 413 ? 17.382 -35.757 1.913 1.00 29.38 413 ALA A O 1
ATOM 3105 N N . GLY A 1 414 ? 15.888 -34.448 0.858 1.00 28.69 414 GLY A N 1
ATOM 3106 C CA . GLY A 1 414 ? 14.668 -35.091 1.343 1.00 28.69 414 GLY A CA 1
ATOM 3107 C C . GLY A 1 414 ? 13.735 -35.358 0.166 1.00 28.69 414 GLY A C 1
ATOM 3108 O O . GLY A 1 414 ? 13.069 -34.456 -0.330 1.00 28.69 414 GLY A O 1
ATOM 3109 N N . ARG A 1 415 ? 13.739 -36.601 -0.324 1.00 29.38 415 ARG A N 1
ATOM 3110 C CA . ARG A 1 415 ? 12.835 -37.107 -1.364 1.00 29.38 415 ARG A CA 1
ATOM 3111 C C . ARG A 1 415 ? 11.412 -37.219 -0.815 1.00 29.38 415 ARG A C 1
ATOM 3113 O O . ARG A 1 415 ? 11.216 -37.954 0.144 1.00 29.38 415 ARG A O 1
ATOM 3120 N N . THR A 1 416 ? 10.433 -36.672 -1.536 1.00 29.06 416 THR A N 1
ATOM 3121 C CA . THR A 1 416 ? 9.084 -37.257 -1.572 1.00 29.06 416 THR A CA 1
ATOM 3122 C C . THR A 1 416 ? 8.564 -37.224 -3.007 1.00 29.06 416 THR A C 1
ATOM 3124 O O . THR A 1 416 ? 8.254 -36.177 -3.564 1.00 29.06 416 THR A O 1
ATOM 3127 N N . THR A 1 417 ? 8.555 -38.392 -3.640 1.00 28.97 417 THR A N 1
ATOM 3128 C CA . THR A 1 417 ? 7.978 -38.663 -4.959 1.00 28.97 417 THR A CA 1
ATOM 3129 C C . THR A 1 417 ? 6.452 -38.678 -4.871 1.00 28.97 417 THR A C 1
ATOM 3131 O O . THR A 1 417 ? 5.901 -39.567 -4.227 1.00 28.97 417 THR A O 1
ATOM 3134 N N . LEU A 1 418 ? 5.770 -37.756 -5.557 1.00 29.83 418 LEU A N 1
ATOM 3135 C CA . LEU A 1 418 ? 4.348 -37.891 -5.889 1.00 29.83 418 LEU A CA 1
ATOM 3136 C C . LEU A 1 418 ? 4.232 -38.382 -7.333 1.00 29.83 418 LEU A C 1
ATOM 3138 O O . LEU A 1 418 ? 4.646 -37.715 -8.283 1.00 29.83 418 LEU A O 1
ATOM 3142 N N . ALA A 1 419 ? 3.719 -39.601 -7.464 1.00 29.14 419 ALA A N 1
ATOM 3143 C CA . ALA A 1 419 ? 3.459 -40.265 -8.726 1.00 29.14 419 ALA A CA 1
ATOM 3144 C C . ALA A 1 419 ? 2.335 -39.545 -9.483 1.00 29.14 419 ALA A C 1
ATOM 3146 O O . ALA A 1 419 ? 1.217 -39.411 -8.990 1.00 29.14 419 ALA A O 1
ATOM 3147 N N . ARG A 1 420 ? 2.638 -39.114 -10.709 1.00 29.05 420 ARG A N 1
ATOM 3148 C CA . ARG A 1 420 ? 1.643 -38.743 -11.716 1.00 29.05 420 ARG A CA 1
ATOM 3149 C C . ARG A 1 420 ? 1.007 -40.023 -12.253 1.00 29.05 420 ARG A C 1
ATOM 3151 O O . ARG A 1 420 ? 1.717 -40.876 -12.777 1.00 29.05 420 ARG A O 1
ATOM 3158 N N . THR A 1 421 ? -0.312 -40.133 -12.168 1.00 31.97 421 THR A N 1
ATOM 3159 C CA . THR A 1 421 ? -1.088 -41.055 -13.004 1.00 31.97 421 THR A CA 1
ATOM 3160 C C . THR A 1 421 ? -1.917 -40.220 -13.974 1.00 31.97 421 THR A C 1
ATOM 3162 O O . THR A 1 421 ? -2.704 -39.370 -13.573 1.00 31.97 421 THR A O 1
ATOM 3165 N N . ALA A 1 422 ? -1.669 -40.426 -15.262 1.00 31.33 422 ALA A N 1
ATOM 3166 C CA . ALA A 1 422 ? -2.541 -40.026 -16.358 1.00 31.33 422 ALA A CA 1
ATOM 3167 C C . ALA A 1 422 ? -3.265 -41.289 -16.855 1.00 31.33 422 ALA A C 1
ATOM 3169 O O . ALA A 1 422 ? -2.646 -42.357 -16.822 1.00 31.33 422 ALA A O 1
ATOM 3170 N N . PRO A 1 423 ? -4.511 -41.216 -17.350 1.00 37.34 423 PRO A N 1
ATOM 3171 C CA . PRO A 1 423 ? -5.060 -42.282 -18.170 1.00 37.34 423 PRO A CA 1
ATOM 3172 C C . PRO A 1 423 ? -4.944 -41.923 -19.658 1.00 37.34 423 PRO A C 1
ATOM 3174 O O . PRO A 1 423 ? -5.439 -40.889 -20.109 1.00 37.34 423 PRO A O 1
ATOM 3177 N N . GLU A 1 424 ? -4.283 -42.797 -20.417 1.00 33.38 424 GLU A N 1
ATOM 3178 C CA . GLU A 1 424 ? -4.330 -42.827 -21.879 1.00 33.38 424 GLU A CA 1
ATOM 3179 C C . GLU A 1 424 ? -5.570 -43.587 -22.381 1.00 33.38 424 GLU A C 1
ATOM 3181 O O . GLU A 1 424 ? -6.063 -44.527 -21.757 1.00 33.38 424 GLU A O 1
ATOM 3186 N N . ASN A 1 425 ? -6.045 -43.147 -23.545 1.00 34.50 425 ASN A N 1
ATOM 3187 C CA . ASN A 1 425 ? -7.150 -43.684 -24.336 1.00 34.50 425 ASN A CA 1
ATOM 3188 C C . ASN A 1 425 ? -6.841 -45.053 -24.982 1.00 34.50 425 ASN A C 1
ATOM 3190 O O . ASN A 1 425 ? -5.713 -45.299 -25.402 1.00 34.50 425 ASN A O 1
ATOM 3194 N N . GLY A 1 426 ? -7.876 -45.869 -25.236 1.00 30.19 426 GLY A N 1
ATOM 3195 C CA . GLY A 1 426 ? -7.833 -46.974 -26.214 1.00 30.19 426 GLY A CA 1
ATOM 3196 C C . GLY A 1 426 ? -9.104 -47.853 -26.257 1.00 30.19 426 GLY A C 1
ATOM 3197 O O . GLY A 1 426 ? -9.803 -47.900 -25.256 1.00 30.19 426 GLY A O 1
ATOM 3198 N N . PRO A 1 427 ? -9.455 -48.520 -27.385 1.00 47.09 427 PRO A N 1
ATOM 3199 C CA . PRO A 1 427 ? -10.778 -48.336 -28.017 1.00 47.09 427 PRO A CA 1
ATOM 3200 C C . PRO A 1 427 ? -11.669 -49.591 -28.267 1.00 47.09 427 PRO A C 1
ATOM 3202 O O . PRO A 1 427 ? -11.185 -50.719 -28.270 1.00 47.09 427 PRO A O 1
ATOM 3205 N N . ASN A 1 428 ? -12.919 -49.307 -28.706 1.00 36.31 428 ASN A N 1
ATOM 3206 C CA . ASN A 1 428 ? -13.789 -50.043 -29.677 1.00 36.31 428 ASN A CA 1
ATOM 3207 C C . ASN A 1 428 ? -14.689 -51.219 -29.176 1.00 36.31 428 ASN A C 1
ATOM 3209 O O . ASN A 1 428 ? -14.409 -51.771 -28.120 1.00 36.31 428 ASN A O 1
ATOM 3213 N N . PRO A 1 429 ? -15.638 -51.782 -29.979 1.00 48.97 429 PRO A N 1
ATOM 3214 C CA . PRO A 1 429 ? -16.828 -51.260 -30.706 1.00 48.97 429 PRO A CA 1
ATOM 3215 C C . PRO A 1 429 ? -18.145 -52.056 -30.406 1.00 48.97 429 PRO A C 1
ATOM 3217 O O . PRO A 1 429 ? -18.094 -53.136 -29.827 1.00 48.97 429 PRO A O 1
ATOM 3220 N N . GLY A 1 430 ? -19.320 -51.620 -30.911 1.00 29.25 430 GLY A N 1
ATOM 3221 C CA . GLY A 1 430 ? -20.468 -52.537 -31.153 1.00 29.25 430 GLY A CA 1
ATOM 3222 C C . GLY A 1 430 ? -21.900 -51.974 -31.019 1.00 29.25 430 GLY A C 1
ATOM 3223 O O . GLY A 1 430 ? -22.440 -51.892 -29.928 1.00 29.25 430 GLY A O 1
ATOM 3224 N N . GLN A 1 431 ? -22.514 -51.642 -32.160 1.00 31.52 431 GLN A N 1
ATOM 3225 C CA . GLN A 1 431 ? -23.927 -51.280 -32.455 1.00 31.52 431 GLN A CA 1
ATOM 3226 C C . GLN A 1 431 ? -24.967 -52.426 -32.215 1.00 31.52 431 GLN A C 1
ATOM 3228 O O . GLN A 1 431 ? -24.516 -53.524 -31.893 1.00 31.52 431 GLN A O 1
ATOM 3233 N N . PRO A 1 432 ? -26.297 -52.320 -32.543 1.00 53.06 432 PRO A N 1
ATOM 3234 C CA . PRO A 1 432 ? -27.202 -51.169 -32.819 1.00 53.06 432 PRO A CA 1
ATOM 3235 C C . PRO A 1 432 ? -28.670 -51.295 -32.278 1.00 53.06 432 PRO A C 1
ATOM 3237 O O . PRO A 1 432 ? -29.125 -52.359 -31.871 1.00 53.06 432 PRO A O 1
ATOM 3240 N N . GLY A 1 433 ? -29.470 -50.227 -32.465 1.00 30.36 433 GLY A N 1
ATOM 3241 C CA . GLY A 1 433 ? -30.936 -50.278 -32.690 1.00 30.36 433 GLY A CA 1
ATOM 3242 C C . GLY A 1 433 ? -31.772 -49.545 -31.629 1.00 30.36 433 GLY A C 1
ATOM 3243 O O . GLY A 1 433 ? -31.560 -49.740 -30.447 1.00 30.36 433 GLY A O 1
ATOM 3244 N N . GLY A 1 434 ? -32.756 -48.692 -31.919 1.00 30.12 434 GLY A N 1
ATOM 3245 C CA . GLY A 1 434 ? -33.374 -48.210 -33.151 1.00 30.12 434 GLY A CA 1
ATOM 3246 C C . GLY A 1 434 ? -34.719 -47.534 -32.805 1.00 30.12 434 GLY A C 1
ATOM 3247 O O . GLY A 1 434 ? -35.310 -47.857 -31.780 1.00 30.12 434 GLY A O 1
ATOM 3248 N N . ARG A 1 435 ? -35.213 -46.687 -33.727 1.00 32.59 435 ARG A N 1
ATOM 3249 C CA . ARG A 1 435 ? -36.575 -46.092 -33.844 1.00 32.59 435 ARG A CA 1
ATOM 3250 C C . ARG A 1 435 ? -36.855 -44.865 -32.953 1.00 32.59 435 ARG A C 1
ATOM 3252 O O . ARG A 1 435 ? -36.826 -44.952 -31.739 1.00 32.59 435 ARG A O 1
ATOM 3259 N N . CYS A 1 436 ? -36.947 -43.652 -33.509 1.00 31.28 436 CYS A N 1
ATOM 3260 C CA . CYS A 1 436 ? -37.976 -43.053 -34.395 1.00 31.28 436 CYS A CA 1
ATOM 3261 C C . CYS A 1 436 ? -39.111 -42.342 -33.620 1.00 31.28 436 CYS A C 1
ATOM 3263 O O . CYS A 1 436 ? -40.005 -42.988 -33.090 1.00 31.28 436 CYS A O 1
ATOM 3265 N N . CYS A 1 437 ? -39.024 -41.002 -33.633 1.00 33.44 437 CYS A N 1
ATOM 3266 C CA . CYS A 1 437 ? -40.045 -39.934 -33.726 1.00 33.44 437 CYS A CA 1
ATOM 3267 C C . CYS A 1 437 ? -41.498 -40.346 -34.092 1.00 33.44 437 CYS A C 1
ATOM 3269 O O . CYS A 1 437 ? -41.668 -41.336 -34.805 1.00 33.44 437 CYS A O 1
ATOM 3271 N N . PRO A 1 438 ? -42.544 -39.552 -33.732 1.00 46.97 438 PRO A N 1
ATOM 3272 C CA . PRO A 1 438 ? -42.822 -38.270 -34.417 1.00 46.97 438 PRO A CA 1
ATOM 3273 C C . PRO A 1 438 ? -43.385 -37.096 -33.567 1.00 46.97 438 PRO A C 1
ATOM 3275 O O . PRO A 1 438 ? -43.604 -37.250 -32.368 1.00 46.97 438 PRO A O 1
ATOM 3278 N N . PRO A 1 439 ? -43.546 -35.897 -34.188 1.00 51.12 439 PRO A N 1
ATOM 3279 C CA . PRO A 1 439 ? -43.562 -34.591 -33.525 1.00 51.12 439 PRO A CA 1
ATOM 3280 C C . PRO A 1 439 ? -44.934 -33.884 -33.535 1.00 51.12 439 PRO A C 1
ATOM 3282 O O . PRO A 1 439 ? -45.863 -34.282 -34.232 1.00 51.12 439 PRO A O 1
ATOM 3285 N N . GLY A 1 440 ? -44.999 -32.742 -32.849 1.00 30.62 440 GLY A N 1
ATOM 3286 C CA . GLY A 1 440 ? -46.013 -31.691 -33.019 1.00 30.62 440 GLY A CA 1
ATOM 3287 C C . GLY A 1 440 ? -46.119 -30.884 -31.725 1.00 30.62 440 GLY A C 1
ATOM 3288 O O . GLY A 1 440 ? -46.106 -31.469 -30.655 1.00 30.62 440 GLY A O 1
ATOM 3289 N N . GLY A 1 441 ? -46.175 -29.561 -31.665 1.00 32.56 441 GLY A N 1
ATOM 3290 C CA . GLY A 1 441 ? -46.357 -28.482 -32.626 1.00 32.56 441 GLY A CA 1
ATOM 3291 C C . GLY A 1 441 ? -46.866 -27.284 -31.801 1.00 32.56 441 GLY A C 1
ATOM 3292 O O . GLY A 1 441 ? -47.603 -27.489 -30.842 1.00 32.56 441 GLY A O 1
ATOM 3293 N N . GLY A 1 442 ? -46.489 -26.050 -32.152 1.00 30.98 442 GLY A N 1
ATOM 3294 C CA . GLY A 1 442 ? -47.196 -24.840 -31.694 1.00 30.98 442 GLY A CA 1
ATOM 3295 C C . GLY A 1 442 ? -46.571 -24.025 -30.548 1.00 30.98 442 GLY A C 1
ATOM 3296 O O . GLY A 1 442 ? -46.705 -24.340 -29.374 1.00 30.98 442 GLY A O 1
ATOM 3297 N N . ARG A 1 443 ? -45.981 -22.877 -30.910 1.00 39.19 443 ARG A N 1
ATOM 3298 C CA . ARG A 1 443 ? -46.009 -21.615 -30.127 1.00 39.19 443 ARG A CA 1
ATOM 3299 C C . ARG A 1 443 ? -47.439 -21.010 -30.181 1.00 39.19 443 ARG A C 1
ATOM 3301 O O . ARG A 1 443 ? -48.205 -21.458 -31.033 1.00 39.19 443 ARG A O 1
ATOM 3308 N N . PRO A 1 444 ? -47.758 -19.849 -29.556 1.00 61.16 444 PRO A N 1
ATOM 3309 C CA . PRO A 1 444 ? -47.317 -19.212 -28.295 1.00 61.16 444 PRO A CA 1
ATOM 3310 C C . PRO A 1 444 ? -48.518 -18.697 -27.440 1.00 61.16 444 PRO A C 1
ATOM 3312 O O . PRO A 1 444 ? -49.636 -18.649 -27.942 1.00 61.16 444 PRO A O 1
ATOM 3315 N N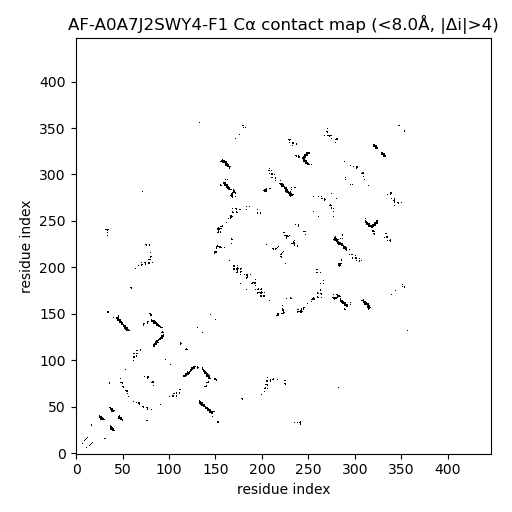 . ARG A 1 445 ? -48.287 -18.177 -26.215 1.00 40.62 445 ARG A N 1
ATOM 3316 C CA . ARG A 1 445 ? -48.762 -16.852 -25.707 1.00 40.62 445 ARG A CA 1
ATOM 3317 C C . ARG A 1 445 ? -48.710 -16.735 -24.171 1.00 40.62 445 ARG A C 1
ATOM 3319 O O . ARG A 1 445 ? -49.210 -17.598 -23.472 1.00 40.62 445 ARG A O 1
ATOM 3326 N N . ARG A 1 446 ? -48.167 -15.588 -23.736 1.00 46.34 446 ARG A N 1
ATOM 3327 C CA . ARG A 1 446 ? -48.566 -14.700 -22.621 1.00 46.34 446 ARG A CA 1
ATOM 3328 C C . ARG A 1 446 ? -49.271 -15.320 -21.404 1.00 46.34 446 ARG A C 1
ATOM 3330 O O . ARG A 1 446 ? -50.457 -15.613 -21.491 1.00 46.34 446 ARG A O 1
ATOM 3337 N N . SER A 1 447 ? -48.602 -15.234 -20.258 1.00 48.81 447 SER A N 1
ATOM 3338 C CA . SER A 1 447 ? -48.925 -14.329 -19.136 1.00 48.81 447 SER A CA 1
ATOM 3339 C C . SER A 1 447 ? -47.781 -14.371 -18.140 1.00 48.81 447 SER A C 1
ATOM 3341 O O . SER A 1 447 ? -47.377 -15.515 -17.833 1.00 48.81 447 SER A O 1
#

Mean predicted aligned error: 12.3 Å